Protein 5XNY (pdb70)

Secondary structure (DSSP, 8-state):
-TT----TT-TTTTTSHHHHHHSHHHHHHHHHHHHHHHHHHHHHTTSS-HHHHHHHHHH--GGGS-HHHHHHHGGGTTSSHHHHHHHHHHHHHHH-TTGGGGTTTT--HHHHHHHHHHHHHHHHHHHHHHHHHHHHHHHHHHHHHTTT-EEEEEETTEEEEEEEHHHHHHHHHHHHHHHHHHHHHHHHHPBP----TTSS-TTT--HHHHHHHHHHHHHHHH-PBPPSS--TT--HHHHHHHHHHHHHHHHHHHHHHHHHHHHSTTT-SEE-----HHHHHHHHHHTTHHHHHHHHHHTT---TTS-SSTTTTSHHHHHHHHHHHHHHHHHHHHHHHH-EE-HHHHHHHHGGGTTGGGHHHHHHHHHHHH-HHHHHHHHHHHHHHHHHHT--HHHHHTT-GGGTTSS-HHHHHHHT-GGG--TTHHHHHHHHHHT-

Foldseek 3Di:
DVPDDQCPVAVLQRPFVLCVLQPLLNLLLLLLLLQLLLLCLLCVLPNDPNVLSVLLNVLSHSVQDDSVVLVVVCVVVLASVVVSLVSSLVSSCVPPVVSSVPGQFLADRCLSNLQSVLLSLLVLLVLLLVLLVLLLVLLLVQLVVWLQQKFFDADPRHGAAIAIVSLVSLLLSVLSVVLSVLSVVLSQAAAGAQQGPQRPSPRSDVPVVSVVSSQVSSCVSSVHDRDPGHCLLQLVSLLSLLVSLLSLLQSLLVVLVVCVSCCDDVRNQKCFLPDPVLSVSSNVLNVPSNVLSVLSNVLNRADDSHRPPSVSSRSVSSSVSSSSSSSNSNSSSSGSNRMGGRSVSRQVVLCVLQLLNLLVVVLVVCCVPQNNVRSVVVSVVLSVVCVVVVHHSVVSVVPDPVCVVVDDPVVVVQSSRSSNRHPVSSVVSVVSSVVD

Solvent-accessible surface area: 19578 Å² total; per-residue (Å²): 118,178,114,119,93,84,4,163,168,16,78,2,12,38,77,18,59,1,36,74,60,0,48,76,52,20,25,4,29,0,11,0,34,0,1,4,2,3,1,74,0,3,20,150,44,64,66,16,66,71,74,9,5,83,25,0,50,73,5,4,117,22,130,107,16,87,66,74,56,9,54,166,38,18,220,117,67,58,12,22,0,84,30,0,26,62,31,0,21,52,9,2,129,112,88,43,102,80,1,5,71,53,12,37,98,23,22,18,21,0,2,2,5,4,0,0,5,2,10,2,0,59,93,0,1,74,27,0,10,65,1,1,76,110,1,4,81,23,1,12,54,22,0,57,113,31,79,105,16,24,1,2,13,72,85,176,99,129,45,39,73,7,30,4,0,0,54,64,0,5,33,2,5,94,53,0,43,66,1,11,23,95,0,51,154,22,58,106,43,4,12,1,1,6,0,0,79,49,27,104,23,77,48,12,128,105,123,76,44,42,33,64,166,5,27,72,4,3,23,57,43,15,45,8,35,98,26,145,104,38,8,7,34,86,3,79,13,2,16,59,0,0,61,19,0,20,61,0,0,35,6,1,7,84,11,0,68,15,0,36,52,2,25,138,121,109,22,35,0,5,52,28,100,155,121,41,83,24,0,70,37,1,104,39,0,16,129,77,0,59,70,50,7,68,32,2,63,126,9,82,124,16,86,111,102,73,4,100,31,24,3,54,54,4,54,93,29,4,30,36,0,0,17,1,0,2,0,0,1,68,4,6,23,87,3,10,76,27,21,52,33,68,43,79,86,0,82,56,5,0,72,112,27,62,12,77,4,1,23,56,35,0,8,111,30,0,50,115,105,51,34,51,84,53,0,131,66,32,4,94,39,4,19,71,52,1,40,98,62,66,36,69,0,19,58,26,5,69,85,55,52,134,11,115,84,27,31,98,59,62,84,44,50,27,26,48,40,6,32,170,24,31,74,102,2,12,62,99,0,69,43,27,40,86,109,146

B-factor: mean 39.88, std 8.81, range [24.38, 72.82]

CATH classification: 1.10.275.10 (+1 more: 1.20.200.10)

Nearest PDB structures (foldseek):
  5xny-assembly1_A  TM=1.002E+00  e=4.355E-60  Streptomyces cremeus
  5xnz-assembly1_A  TM=1.002E+00  e=7.563E-57  Streptomyces cremeus
  1re5-assembly1_A  TM=9.446E-01  e=1.303E-29  Pseudomonas putida KT2440
  1q5n-assembly1_A  TM=9.515E-01  e=7.359E-28  Acinetobacter calcoaceticus
  5hw2-assembly1_B  TM=8.074E-01  e=2.672E-13  Francisella tularensis subsp. tularensis SCHU S4

Radius of gyration: 29.87 Å; Cα contacts (8 Å, |Δi|>4): 689; chains: 1; bounding box: 41×73×84 Å

Sequence (436 aa):
DELLDCGLLSPVRAGTPVEALVCDSAWLQAMLDAEAALTRAQARTGFLPAAAAEAITAAARADRIDLLAVARGARETANPVVGLVAALTAAVRRDDPAAAEYVHRGSTSQDVLDTGAMLVARRALRLIGDDLDRAADALAALAADHRDTPMAGRTLALHAVPTTFGLKAAGWLELVSEAAGRVARLRDGLPFSLGGAAGTLAGYFDPAVLLDRLLDAYAAETGLARPVLPWHVLRTPVADLAAVLAFTAGALGKIAVDVQSLARTEVAEVAEPRNPVLSTLIRSAALQVPALATGLTQCLVSEDERSAGAWHAEWQPLRECLRLTGGAARTAVELAAGLEVDAARMRANLDLTDGRIVSESVAVALTPLLGRQAAKELLTRAAFTAGHEGRTLGEVLGELPELDGVLPKERWEALLDPARATGVAGALVDGALARR

Structure (mmCIF, N/CA/C/O backbone):
data_5XNY
#
_entry.id   5XNY
#
_cell.length_a   76.810
_cell.length_b   98.220
_cell.length_c   124.510
_cell.angle_alpha   90.00
_cell.angle_beta   90.00
_cell.angle_gamma   90.00
#
_symmetry.space_group_name_H-M   'I 2 2 2'
#
loop_
_entity.id
_entity.type
_entity.pdbx_description
1 polymer CreD
2 water water
#
loop_
_atom_site.group_PDB
_atom_site.id
_atom_site.type_symbol
_atom_site.label_atom_id
_atom_site.label_alt_id
_atom_site.label_comp_id
_atom_site.label_asym_id
_atom_site.label_entity_id
_atom_site.label_seq_id
_atom_site.pdbx_PDB_ins_code
_atom_site.Cartn_x
_atom_site.Cartn_y
_atom_site.Cartn_z
_atom_site.occupancy
_atom_site.B_iso_or_equiv
_atom_site.auth_seq_id
_atom_site.auth_comp_id
_atom_site.auth_asym_id
_atom_site.auth_atom_id
_atom_site.pdbx_PDB_model_num
ATOM 1 N N . ASP A 1 28 ? 44.617 15.897 126.728 1.00 57.14 -1 ASP A N 1
ATOM 2 C CA . ASP A 1 28 ? 44.990 16.210 125.355 1.00 58.39 -1 ASP A CA 1
ATOM 3 C C . ASP A 1 28 ? 44.876 17.712 125.089 1.00 55.85 -1 ASP A C 1
ATOM 4 O O . ASP A 1 28 ? 44.343 18.475 125.898 1.00 52.44 -1 ASP A O 1
ATOM 6 N N . GLU A 1 29 ? 45.369 18.129 123.932 1.00 51.23 0 GLU A N 1
ATOM 7 C CA . GLU A 1 29 ? 45.474 19.544 123.628 1.00 53.10 0 GLU A CA 1
ATOM 8 C C . GLU A 1 29 ? 44.161 20.165 123.174 1.00 46.88 0 GLU A C 1
ATOM 9 O O . GLU A 1 29 ? 44.129 21.367 122.927 1.00 45.45 0 GLU A O 1
ATOM 15 N N . LEU A 1 30 ? 43.073 19.409 123.092 1.00 46.94 1 LEU A N 1
ATOM 16 C CA . LEU A 1 30 ? 41.818 19.981 122.627 1.00 47.13 1 LEU A CA 1
ATOM 17 C C . LEU A 1 30 ? 40.865 20.361 123.750 1.00 45.28 1 LEU A C 1
ATOM 18 O O . LEU A 1 30 ? 39.806 20.934 123.471 1.00 47.60 1 LEU A O 1
ATOM 23 N N . LEU A 1 31 ? 41.207 20.070 125.002 1.00 44.22 2 LEU A N 1
ATOM 24 C CA . LEU A 1 31 ? 40.281 20.263 126.110 1.00 44.72 2 LEU A CA 1
ATOM 25 C C . LEU A 1 31 ? 40.248 21.729 126.536 1.00 43.35 2 LEU A C 1
ATOM 26 O O . LEU A 1 31 ? 41.286 22.308 126.866 1.00 42.56 2 LEU A O 1
ATOM 31 N N . ASP A 1 32 ? 39.059 22.327 126.518 1.00 41.84 3 ASP A N 1
ATOM 32 C CA . ASP A 1 32 ? 38.785 23.564 127.241 1.00 41.97 3 ASP A CA 1
ATOM 33 C C . ASP A 1 32 ? 37.984 23.170 128.474 1.00 44.49 3 ASP A C 1
ATOM 34 O O . ASP A 1 32 ? 36.812 22.795 128.371 1.00 44.47 3 ASP A O 1
ATOM 39 N N . CYS A 1 33 ? 38.631 23.229 129.635 1.00 45.33 4 CYS A N 1
ATOM 40 C CA . CYS A 1 33 ? 38.016 22.884 130.905 1.00 38.61 4 CYS A CA 1
ATOM 41 C C . CYS A 1 33 ? 37.679 24.108 131.742 1.00 38.45 4 CYS A C 1
ATOM 42 O O . CYS A 1 33 ? 37.194 23.956 132.868 1.00 38.13 4 CYS A O 1
ATOM 45 N N . GLY A 1 34 ? 37.927 25.312 131.226 1.00 37.73 5 GLY A N 1
ATOM 46 C CA . GLY A 1 34 ? 37.792 26.518 132.021 1.00 35.72 5 GLY A CA 1
ATOM 47 C C . GLY A 1 34 ? 38.921 26.745 133.001 1.00 34.31 5 GLY A C 1
ATOM 48 O O . GLY A 1 34 ? 38.727 27.428 134.015 1.00 34.46 5 GLY A O 1
ATOM 49 N N . LEU A 1 35 ? 40.105 26.192 132.726 1.00 31.75 6 LEU A N 1
ATOM 50 C CA . LEU A 1 35 ? 41.221 26.302 133.661 1.00 31.53 6 LEU A CA 1
ATOM 51 C C . LEU A 1 35 ? 41.612 27.757 133.915 1.00 34.26 6 LEU A C 1
ATOM 52 O O . LEU A 1 35 ? 42.052 28.099 135.019 1.00 33.27 6 LEU A O 1
ATOM 57 N N . LEU A 1 36 ? 41.472 28.618 132.909 1.00 33.48 7 LEU A N 1
ATOM 58 C CA . LEU A 1 36 ? 41.835 30.023 133.002 1.00 31.57 7 LEU A CA 1
ATOM 59 C C . LEU A 1 36 ? 40.651 30.924 133.327 1.00 32.37 7 LEU A C 1
ATOM 60 O O . LEU A 1 36 ? 40.826 32.136 133.440 1.00 31.59 7 LEU A O 1
ATOM 65 N N . SER A 1 37 ? 39.457 30.371 133.496 1.00 34.52 8 SER A N 1
ATOM 66 C CA . SER A 1 37 ? 38.248 31.175 133.669 1.00 32.08 8 SER A CA 1
ATOM 67 C C . SER A 1 37 ? 37.342 30.518 134.714 1.00 32.20 8 SER A C 1
ATOM 68 O O . SER A 1 37 ? 36.263 30.006 134.400 1.00 33.08 8 SER A O 1
ATOM 71 N N . PRO A 1 38 ? 37.753 30.529 135.987 1.00 30.78 9 PRO A N 1
ATOM 72 C CA . PRO A 1 38 ? 36.926 29.894 137.024 1.00 28.84 9 PRO A CA 1
ATOM 73 C C . PRO A 1 38 ? 35.541 30.487 137.168 1.00 31.06 9 PRO A C 1
ATOM 74 O O . PRO A 1 38 ? 34.669 29.831 137.746 1.00 29.66 9 PRO A O 1
ATOM 78 N N . VAL A 1 39 ? 35.294 31.703 136.666 1.00 33.88 10 VAL A N 1
ATOM 79 C CA . VAL A 1 39 ? 33.973 32.287 136.856 1.00 31.67 10 VAL A CA 1
ATOM 80 C C . VAL A 1 39 ? 32.909 31.489 136.111 1.00 31.80 10 VAL A C 1
ATOM 81 O O . VAL A 1 39 ? 31.741 31.503 136.513 1.00 32.60 10 VAL A O 1
ATOM 85 N N . ARG A 1 40 ? 33.287 30.758 135.051 1.00 29.69 11 ARG A N 1
ATOM 86 C CA . ARG A 1 40 ? 32.342 29.948 134.290 1.00 34.48 11 ARG A CA 1
ATOM 87 C C . ARG A 1 40 ? 32.641 28.446 134.293 1.00 35.73 11 ARG A C 1
ATOM 88 O O . ARG A 1 40 ? 31.824 27.677 133.778 1.00 35.01 11 ARG A O 1
ATOM 96 N N . ALA A 1 41 ? 33.785 28.015 134.817 1.00 35.05 12 ALA A N 1
ATOM 97 C CA . ALA A 1 41 ? 34.117 26.595 134.858 1.00 36.50 12 ALA A CA 1
ATOM 98 C C . ALA A 1 41 ? 33.119 25.830 135.720 1.00 37.98 12 ALA A C 1
ATOM 99 O O . ALA A 1 41 ? 32.891 26.174 136.878 1.00 40.44 12 ALA A O 1
ATOM 101 N N . GLY A 1 42 ? 32.525 24.787 135.150 1.00 39.40 13 GLY A N 1
ATOM 102 C CA . GLY A 1 42 ? 31.528 24.026 135.866 1.00 41.47 13 GLY A CA 1
ATOM 103 C C . GLY A 1 42 ? 30.154 24.650 135.916 1.00 43.25 13 GLY A C 1
ATOM 104 O O . GLY A 1 42 ? 29.308 24.177 136.678 1.00 46.64 13 GLY A O 1
ATOM 105 N N . THR A 1 43 ? 29.901 25.700 135.150 1.00 42.37 14 THR A N 1
ATOM 106 C CA . THR A 1 43 ? 28.575 26.297 135.165 1.00 39.70 14 THR A CA 1
ATOM 107 C C . THR A 1 43 ? 27.798 25.858 133.935 1.00 35.28 14 THR A C 1
ATOM 108 O O . THR A 1 43 ? 28.387 25.504 132.916 1.00 36.32 14 THR A O 1
ATOM 112 N N . PRO A 1 44 ? 26.468 25.855 134.002 1.00 37.00 15 PRO A N 1
ATOM 113 C CA . PRO A 1 44 ? 25.673 25.373 132.855 1.00 36.73 15 PRO A CA 1
ATOM 114 C C . PRO A 1 44 ? 25.965 26.074 131.528 1.00 34.99 15 PRO A C 1
ATOM 115 O O . PRO A 1 44 ? 25.923 25.417 130.481 1.00 39.01 15 PRO A O 1
ATOM 119 N N . VAL A 1 45 ? 26.291 27.372 131.524 1.00 37.10 16 VAL A N 1
ATOM 120 C CA . VAL A 1 45 ? 26.406 28.074 130.240 1.00 33.77 16 VAL A CA 1
ATOM 121 C C . VAL A 1 45 ? 27.493 27.457 129.369 1.00 35.36 16 VAL A C 1
ATOM 122 O O . VAL A 1 45 ? 27.390 27.485 128.138 1.00 34.66 16 VAL A O 1
ATOM 126 N N . GLU A 1 46 ? 28.535 26.879 129.983 1.00 36.51 17 GLU A N 1
ATOM 127 C CA . GLU A 1 46 ? 29.602 26.236 129.221 1.00 37.43 17 GLU A CA 1
ATOM 128 C C . GLU A 1 46 ? 29.030 25.289 128.179 1.00 39.21 17 GLU A C 1
ATOM 129 O O . GLU A 1 46 ? 29.378 25.361 126.990 1.00 38.00 17 GLU A O 1
ATOM 135 N N . ALA A 1 47 ? 28.104 24.426 128.612 1.00 36.77 18 ALA A N 1
ATOM 136 C CA . ALA A 1 47 ? 27.598 23.390 127.728 1.00 42.26 18 ALA A CA 1
ATOM 137 C C . ALA A 1 47 ? 26.814 23.993 126.576 1.00 39.97 18 ALA A C 1
ATOM 138 O O . ALA A 1 47 ? 26.795 23.425 125.480 1.00 38.89 18 ALA A O 1
ATOM 140 N N . LEU A 1 48 ? 26.204 25.163 126.794 1.00 37.89 19 LEU A N 1
ATOM 141 C CA . LEU A 1 48 ? 25.439 25.833 125.751 1.00 36.79 19 LEU A CA 1
ATOM 142 C C . LEU A 1 48 ? 26.311 26.548 124.729 1.00 36.75 19 LEU A C 1
ATOM 143 O O . LEU A 1 48 ? 25.821 26.833 123.632 1.00 33.91 19 LEU A O 1
ATOM 148 N N . VAL A 1 49 ? 27.574 26.864 125.041 1.00 34.60 20 VAL A N 1
ATOM 149 C CA . VAL A 1 49 ? 28.291 27.744 124.120 1.00 31.79 20 VAL A CA 1
ATOM 150 C C . VAL A 1 49 ? 29.637 27.146 123.742 1.00 32.01 20 VAL A C 1
ATOM 151 O O . VAL A 1 49 ? 30.476 27.815 123.132 1.00 33.73 20 VAL A O 1
ATOM 155 N N . CYS A 1 50 ? 29.839 25.870 124.046 1.00 32.30 21 CYS A N 1
ATOM 156 C CA . CYS A 1 50 ? 31.047 25.207 123.587 1.00 31.37 21 CYS A CA 1
ATOM 157 C C . CYS A 1 50 ? 30.992 24.996 122.065 1.00 34.59 21 CYS A C 1
ATOM 158 O O . CYS A 1 50 ? 29.963 25.204 121.410 1.00 31.67 21 CYS A O 1
ATOM 161 N N . ASP A 1 51 ? 32.130 24.564 121.509 1.00 31.75 22 ASP A N 1
ATOM 162 C CA . ASP A 1 51 ? 32.248 24.380 120.064 1.00 35.50 22 ASP A CA 1
ATOM 163 C C . ASP A 1 51 ? 31.219 23.387 119.532 1.00 36.20 22 ASP A C 1
ATOM 164 O O . ASP A 1 51 ? 30.622 23.608 118.470 1.00 35.78 22 ASP A O 1
ATOM 169 N N . SER A 1 52 ? 30.990 22.293 120.260 1.00 36.70 23 SER A N 1
ATOM 170 C CA . SER A 1 52 ? 30.032 21.291 119.809 1.00 37.63 23 SER A CA 1
ATOM 171 C C . SER A 1 52 ? 28.619 21.857 119.775 1.00 33.49 23 SER A C 1
ATOM 172 O O . SER A 1 52 ? 27.820 21.509 118.896 1.00 35.50 23 SER A O 1
ATOM 175 N N . ALA A 1 53 ? 28.291 22.722 120.736 1.00 36.59 24 ALA A N 1
ATOM 176 C CA . ALA A 1 53 ? 26.978 23.362 120.769 1.00 37.88 24 ALA A CA 1
ATOM 177 C C . ALA A 1 53 ? 26.779 24.308 119.596 1.00 34.18 24 ALA A C 1
ATOM 178 O O . ALA A 1 53 ? 25.648 24.468 119.126 1.00 36.17 24 ALA A O 1
ATOM 180 N N . TRP A 1 54 ? 27.853 24.956 119.129 1.00 35.44 25 TRP A N 1
ATOM 181 C CA . TRP A 1 54 ? 27.749 25.841 117.969 1.00 35.04 25 TRP A CA 1
ATOM 182 C C . TRP A 1 54 ? 27.631 25.030 116.683 1.00 37.69 25 TRP A C 1
ATOM 183 O O . TRP A 1 54 ? 26.866 25.393 115.778 1.00 32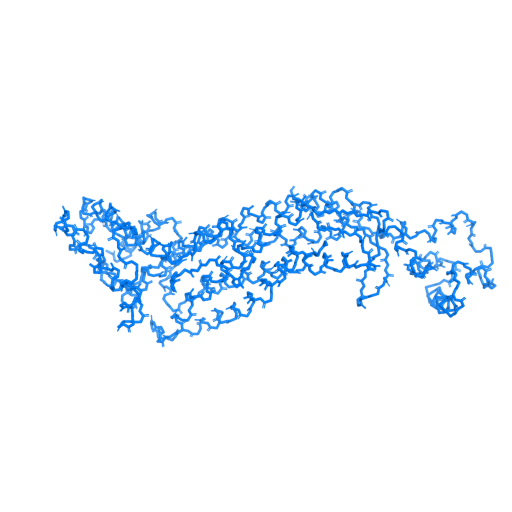.15 25 TRP A O 1
ATOM 194 N N . LEU A 1 55 ? 28.406 23.943 116.580 1.00 35.27 26 LEU A N 1
ATOM 195 C CA . LEU A 1 55 ? 28.222 22.998 115.482 1.00 37.21 26 LEU A CA 1
ATOM 196 C C . LEU A 1 55 ? 26.769 22.535 115.418 1.00 36.51 26 LEU A C 1
ATOM 197 O O . LEU A 1 55 ? 26.144 22.525 114.344 1.00 33.85 26 LEU A O 1
ATOM 202 N N . GLN A 1 56 ? 26.214 22.161 116.574 1.00 33.74 27 GLN A N 1
ATOM 203 C CA . GLN A 1 56 ? 24.827 21.726 116.617 1.00 34.72 27 GLN A CA 1
ATOM 204 C C . GLN A 1 56 ? 23.892 22.850 116.206 1.00 35.22 27 GLN A C 1
ATOM 205 O O . GLN A 1 56 ? 22.894 22.609 115.529 1.00 35.48 27 GLN A O 1
ATOM 211 N N . ALA A 1 57 ? 24.186 24.085 116.620 1.00 34.00 28 ALA A N 1
ATOM 212 C CA . ALA A 1 57 ? 23.316 25.196 116.249 1.00 34.48 28 ALA A CA 1
ATOM 213 C C . ALA A 1 57 ? 23.314 25.423 114.741 1.00 33.20 28 ALA A C 1
ATOM 214 O O . ALA A 1 57 ? 22.264 25.712 114.152 1.00 31.37 28 ALA A O 1
ATOM 216 N N . MET A 1 58 ? 24.481 25.310 114.101 1.00 30.44 29 MET A N 1
ATOM 217 C CA . MET A 1 58 ? 24.537 25.453 112.650 1.00 33.40 29 MET A CA 1
ATOM 218 C C . MET A 1 58 ? 23.803 24.306 111.949 1.00 34.89 29 MET A C 1
ATOM 219 O O . MET A 1 58 ? 23.111 24.529 110.943 1.00 33.76 29 MET A O 1
ATOM 224 N N . LEU A 1 59 ? 23.901 23.078 112.491 1.00 34.38 30 LEU A N 1
ATOM 225 C CA . LEU A 1 59 ? 23.101 21.974 111.955 1.00 33.80 30 LEU A CA 1
ATOM 226 C C . LEU A 1 59 ? 21.608 22.233 112.131 1.00 34.65 30 LEU A C 1
ATOM 227 O O . LEU A 1 59 ? 20.809 21.952 111.226 1.00 36.92 30 LEU A O 1
ATOM 232 N N . ASP A 1 60 ? 21.220 22.788 113.284 1.00 34.00 31 ASP A N 1
ATOM 233 C CA . ASP A 1 60 ? 19.828 23.169 113.512 1.00 37.25 31 ASP A CA 1
ATOM 234 C C . ASP A 1 60 ? 19.362 24.185 112.483 1.00 37.37 31 ASP A C 1
ATOM 235 O O . ASP A 1 60 ? 18.212 24.135 112.028 1.00 38.68 31 ASP A O 1
ATOM 240 N N . ALA A 1 61 ? 20.240 25.128 112.118 1.00 34.75 32 ALA A N 1
ATOM 241 C CA . ALA A 1 61 ? 19.862 26.155 111.153 1.00 35.50 32 ALA A CA 1
ATOM 242 C C . ALA A 1 61 ? 19.692 25.563 109.757 1.00 36.28 32 ALA A C 1
ATOM 243 O O . ALA A 1 61 ? 18.752 25.927 109.035 1.00 35.87 32 ALA A O 1
ATOM 245 N N . GLU A 1 62 ? 20.588 24.646 109.364 1.00 34.79 33 GLU A N 1
ATOM 246 C CA . GLU A 1 62 ? 20.428 23.937 108.091 1.00 35.98 33 GLU A CA 1
ATOM 247 C C . GLU A 1 62 ? 19.105 23.179 108.035 1.00 41.43 33 GLU A C 1
ATOM 248 O O . GLU A 1 62 ? 18.334 23.309 107.070 1.00 39.42 33 GLU A O 1
ATOM 254 N N . ALA A 1 63 ? 18.849 22.335 109.046 1.00 37.97 34 ALA A N 1
ATOM 255 C CA . ALA A 1 63 ? 17.656 21.496 109.016 1.00 36.79 34 ALA A CA 1
ATOM 256 C C . ALA A 1 63 ? 16.391 22.344 109.056 1.00 39.33 34 ALA A C 1
ATOM 257 O O . ALA A 1 63 ? 15.404 22.031 108.380 1.00 39.02 34 ALA A O 1
ATOM 259 N N . ALA A 1 64 ? 16.396 23.419 109.852 1.00 40.33 35 ALA A N 1
ATOM 260 C CA . ALA A 1 64 ? 15.255 24.331 109.842 1.00 39.12 35 ALA A CA 1
ATOM 261 C C . ALA A 1 64 ? 15.072 24.957 108.462 1.00 39.57 35 ALA A C 1
ATOM 262 O O . ALA A 1 64 ? 13.939 25.173 108.012 1.00 41.18 35 ALA A O 1
ATOM 264 N N . LEU A 1 65 ? 16.174 25.224 107.761 1.00 38.41 36 LEU A N 1
ATOM 265 C CA . LEU A 1 65 ? 16.057 25.774 106.416 1.00 38.64 36 LEU A CA 1
ATOM 266 C C . LEU A 1 65 ? 15.376 24.784 105.485 1.00 43.10 36 LEU A C 1
ATOM 267 O O . LEU A 1 65 ? 14.450 25.146 104.745 1.00 43.78 36 LEU A O 1
ATOM 272 N N . THR A 1 66 ? 15.824 23.523 105.508 1.00 42.58 37 THR A N 1
ATOM 273 C CA . THR A 1 66 ? 15.195 22.503 104.673 1.00 40.93 37 THR A CA 1
ATOM 274 C C . THR A 1 66 ? 13.717 22.355 105.008 1.00 40.71 37 THR A C 1
ATOM 275 O O . THR A 1 66 ? 12.868 22.345 104.114 1.00 44.44 37 THR A O 1
ATOM 279 N N . ARG A 1 67 ? 13.391 22.247 106.297 1.00 41.98 38 ARG A N 1
ATOM 280 C CA . ARG A 1 67 ? 11.997 22.081 106.696 1.00 43.73 38 ARG A CA 1
ATOM 281 C C . ARG A 1 67 ? 11.140 23.248 106.228 1.00 44.88 38 ARG A C 1
ATOM 282 O O . ARG A 1 67 ? 10.004 23.051 105.784 1.00 46.12 38 ARG A O 1
ATOM 290 N N . ALA A 1 68 ? 11.660 24.474 106.330 1.00 45.17 39 ALA A N 1
ATOM 291 C CA . ALA A 1 68 ? 10.868 25.639 105.946 1.00 43.85 39 ALA A CA 1
ATOM 292 C C . ALA A 1 68 ? 10.674 25.691 104.434 1.00 45.84 39 ALA A C 1
ATOM 293 O O . ALA A 1 68 ? 9.579 26.018 103.946 1.00 44.77 39 ALA A O 1
ATOM 295 N N . GLN A 1 69 ? 11.725 25.343 103.684 1.00 46.05 40 GLN A N 1
ATOM 296 C CA . GLN A 1 69 ? 11.617 25.222 102.234 1.00 46.87 40 GLN A CA 1
ATOM 297 C C . GLN A 1 69 ? 10.604 24.154 101.842 1.00 49.72 40 GLN A C 1
ATOM 298 O O . GLN A 1 69 ? 9.909 24.292 100.831 1.00 50.82 40 GLN A O 1
ATOM 304 N N . ALA A 1 70 ? 10.524 23.068 102.611 1.00 47.45 41 ALA A N 1
ATOM 305 C CA . ALA A 1 70 ? 9.526 22.047 102.312 1.00 49.46 41 ALA A CA 1
ATOM 306 C C . ALA A 1 70 ? 8.128 22.558 102.623 1.00 51.13 41 ALA A C 1
ATOM 307 O O . ALA A 1 70 ? 7.176 22.295 101.877 1.00 49.22 41 ALA A O 1
ATOM 309 N N . ARG A 1 71 ? 7.996 23.308 103.716 1.00 48.79 42 ARG A N 1
ATOM 310 C CA . ARG A 1 71 ? 6.705 23.846 104.109 1.00 48.93 42 ARG A CA 1
ATOM 311 C C . ARG A 1 71 ? 6.185 24.855 103.095 1.00 52.19 42 ARG A C 1
ATOM 312 O O . ARG A 1 71 ? 4.968 25.034 102.972 1.00 52.69 42 ARG A O 1
ATOM 320 N N . THR A 1 72 ? 7.074 25.524 102.360 1.00 49.09 43 THR A N 1
ATOM 321 C CA . THR A 1 72 ? 6.625 26.476 101.357 1.00 50.18 43 THR A CA 1
ATOM 322 C C . THR A 1 72 ? 6.566 25.885 99.946 1.00 50.23 43 THR A C 1
ATOM 323 O O . THR A 1 72 ? 6.158 26.582 99.013 1.00 49.90 43 THR A O 1
ATOM 327 N N . GLY A 1 73 ? 6.953 24.626 99.774 1.00 48.61 44 GLY A N 1
ATOM 328 C CA . GLY A 1 73 ? 6.772 23.913 98.530 1.00 48.55 44 GLY A CA 1
ATOM 329 C C . GLY A 1 73 ? 7.997 23.762 97.659 1.00 52.33 44 GLY A C 1
ATOM 330 O O . GLY A 1 73 ? 7.875 23.256 96.539 1.00 48.15 44 GLY A O 1
ATOM 331 N N . PHE A 1 74 ? 9.171 24.175 98.125 1.00 53.47 45 PHE A N 1
ATOM 332 C CA . PHE A 1 74 ? 10.343 24.173 97.258 1.00 52.43 45 PHE A CA 1
ATOM 333 C C . PHE A 1 74 ? 11.088 22.845 97.245 1.00 52.05 45 PHE A C 1
ATOM 334 O O . PHE A 1 74 ? 12.012 22.688 96.439 1.00 54.05 45 PHE A O 1
ATOM 337 N N . LEU A 1 75 ? 10.717 21.889 98.094 1.00 48.52 46 LEU A N 1
ATOM 338 C CA . LEU A 1 75 ? 11.387 20.594 98.117 1.00 51.97 46 LEU A CA 1
ATOM 339 C C . LEU A 1 75 ? 10.506 19.607 98.878 1.00 46.52 46 LEU A C 1
ATOM 340 O O . LEU A 1 75 ? 9.532 20.008 99.531 1.00 49.80 46 LEU A O 1
ATOM 345 N N . PRO A 1 76 ? 10.796 18.304 98.789 1.00 50.15 47 PRO A N 1
ATOM 346 C CA . PRO A 1 76 ? 9.889 17.304 99.378 1.00 48.13 47 PRO A CA 1
ATOM 347 C C . PRO A 1 76 ? 10.032 17.178 100.889 1.00 51.87 47 PRO A C 1
ATOM 348 O O . PRO A 1 76 ? 11.138 17.214 101.437 1.00 50.73 47 PRO A O 1
ATOM 352 N N . ALA A 1 77 ? 8.889 16.973 101.557 1.00 49.46 48 ALA A N 1
ATOM 353 C CA . ALA A 1 77 ? 8.869 16.902 103.015 1.00 50.98 48 ALA A CA 1
ATOM 354 C C . ALA A 1 77 ? 9.729 15.760 103.538 1.00 52.15 48 ALA A C 1
ATOM 355 O O . ALA A 1 77 ? 10.357 15.884 104.600 1.00 47.28 48 ALA A O 1
ATOM 357 N N . ALA A 1 78 ? 9.790 14.654 102.793 1.00 50.89 49 ALA A N 1
ATOM 358 C CA . ALA A 1 78 ? 10.591 13.515 103.216 1.00 48.87 49 ALA A CA 1
ATOM 359 C C . ALA A 1 78 ? 12.075 13.846 103.189 1.00 46.30 49 ALA A C 1
ATOM 360 O O . ALA A 1 78 ? 12.826 13.427 104.079 1.00 50.06 49 ALA A O 1
ATOM 362 N N . ALA A 1 79 ? 12.524 14.580 102.172 1.00 42.66 50 ALA A N 1
ATOM 363 C CA . ALA A 1 79 ? 13.922 14.991 102.150 1.00 44.95 50 ALA A CA 1
ATOM 364 C C . ALA A 1 79 ? 14.253 15.853 103.368 1.00 45.66 50 ALA A C 1
ATOM 365 O O . ALA A 1 79 ? 15.345 15.737 103.941 1.00 43.46 50 ALA A O 1
ATOM 367 N N . ALA A 1 80 ? 13.301 16.692 103.803 1.00 43.06 51 ALA A N 1
ATOM 368 C CA . ALA A 1 80 ? 13.508 17.501 104.999 1.00 46.68 51 ALA A CA 1
ATOM 369 C C . ALA A 1 80 ? 13.592 16.635 106.249 1.00 44.67 51 ALA A C 1
ATOM 370 O O . ALA A 1 80 ? 14.423 16.888 107.123 1.00 42.66 51 ALA A O 1
ATOM 372 N N . GLU A 1 81 ? 12.747 15.607 106.352 1.00 48.92 52 GLU A N 1
ATOM 373 C CA . GLU A 1 81 ? 12.825 14.716 107.509 1.00 48.42 52 GLU A CA 1
ATOM 374 C C . GLU A 1 81 ? 14.156 13.967 107.547 1.00 45.79 52 GLU A C 1
ATOM 375 O O . GLU A 1 81 ? 14.755 13.808 108.618 1.00 43.75 52 GLU A O 1
ATOM 378 N N . ALA A 1 82 ? 14.643 13.515 106.385 1.00 44.95 53 ALA A N 1
ATOM 379 C CA . ALA A 1 82 ? 15.929 12.822 106.343 1.00 40.52 53 ALA A CA 1
ATOM 380 C C . ALA A 1 82 ? 17.076 13.747 106.733 1.00 39.62 53 ALA A C 1
ATOM 381 O O . ALA A 1 82 ? 17.984 13.353 107.482 1.00 37.91 53 ALA A O 1
ATOM 383 N N . ILE A 1 83 ? 17.058 14.984 106.230 1.00 42.31 54 ILE A N 1
ATOM 384 C CA . ILE A 1 83 ? 18.126 15.914 106.576 1.00 39.66 54 ILE A CA 1
ATOM 385 C C . ILE A 1 83 ? 18.078 16.224 108.065 1.00 37.47 54 ILE A C 1
ATOM 386 O O . ILE A 1 83 ? 19.105 16.200 108.752 1.00 32.22 54 ILE A O 1
ATOM 391 N N . THR A 1 84 ? 16.875 16.470 108.591 1.00 39.89 55 THR A N 1
ATOM 392 C CA . THR A 1 84 ? 16.701 16.714 110.018 1.00 39.18 55 THR A CA 1
ATOM 393 C C . THR A 1 84 ? 17.272 15.578 110.844 1.00 40.32 55 THR A C 1
ATOM 394 O O . THR A 1 84 ? 17.976 15.816 111.834 1.00 38.42 55 THR A O 1
ATOM 398 N N . ALA A 1 85 ? 16.994 14.333 110.439 1.00 41.23 56 ALA A N 1
ATOM 399 C CA . ALA A 1 85 ? 17.463 13.186 111.205 1.00 39.19 56 ALA A CA 1
ATOM 400 C C . ALA A 1 85 ? 18.981 13.086 111.174 1.00 38.83 56 ALA A C 1
ATOM 401 O O . ALA A 1 85 ? 19.602 12.745 112.184 1.00 37.84 56 ALA A O 1
ATOM 403 N N . ALA A 1 86 ? 19.600 13.382 110.027 1.00 36.02 57 ALA A N 1
ATOM 404 C CA . ALA A 1 86 ? 21.058 13.326 109.939 1.00 37.06 57 ALA A CA 1
ATOM 405 C C . ALA A 1 86 ? 21.762 14.533 110.574 1.00 40.85 57 ALA A C 1
ATOM 406 O O . ALA A 1 86 ? 22.983 14.485 110.784 1.00 38.06 57 ALA A O 1
ATOM 408 N N . ALA A 1 87 ? 21.036 15.603 110.897 1.00 36.83 58 ALA A N 1
ATOM 409 C CA . ALA A 1 87 ? 21.663 16.867 111.293 1.00 37.41 58 ALA A CA 1
ATOM 410 C C . ALA A 1 87 ? 21.979 16.850 112.792 1.00 38.08 58 ALA A C 1
ATOM 411 O O . ALA A 1 87 ? 21.436 17.615 113.588 1.00 37.83 58 ALA A O 1
ATOM 413 N N . ARG A 1 88 ? 22.906 15.959 113.159 1.00 39.98 59 ARG A N 1
ATOM 414 C CA . ARG A 1 88 ? 23.295 15.708 114.543 1.00 38.87 59 ARG A CA 1
ATOM 415 C C . ARG A 1 88 ? 24.801 15.864 114.677 1.00 39.52 59 ARG A C 1
ATOM 416 O O . ARG A 1 88 ? 25.555 15.296 113.886 1.00 37.69 59 ARG A O 1
ATOM 424 N N . ALA A 1 89 ? 25.239 16.592 115.706 1.00 38.75 60 ALA A N 1
ATOM 425 C CA . ALA A 1 89 ? 26.669 16.828 115.882 1.00 39.34 60 ALA A CA 1
ATOM 426 C C . ALA A 1 89 ? 27.471 15.531 115.969 1.00 40.71 60 ALA A C 1
ATOM 427 O O . ALA A 1 89 ? 28.643 15.507 115.573 1.00 40.87 60 ALA A O 1
ATOM 429 N N . ASP A 1 90 ? 26.872 14.444 116.471 1.00 42.36 61 ASP A N 1
ATOM 430 C CA . ASP A 1 90 ? 27.604 13.180 116.535 1.00 44.04 61 ASP A CA 1
ATOM 431 C C . ASP A 1 90 ? 27.734 12.485 115.178 1.00 45.15 61 ASP A C 1
ATOM 432 O O . ASP A 1 90 ? 28.507 11.528 115.060 1.00 47.12 61 ASP A O 1
ATOM 437 N N . ARG A 1 91 ? 27.018 12.938 114.151 1.00 42.49 62 ARG A N 1
ATOM 438 C CA . ARG A 1 91 ? 27.284 12.464 112.799 1.00 43.38 62 ARG A CA 1
ATOM 439 C C . ARG A 1 91 ? 28.485 13.152 112.159 1.00 42.71 62 ARG A C 1
ATOM 440 O O . ARG A 1 91 ? 28.918 12.723 111.088 1.00 39.90 62 ARG A O 1
ATOM 448 N N . ILE A 1 92 ? 29.035 14.196 112.787 1.00 41.46 63 ILE A N 1
ATOM 449 C CA . ILE A 1 92 ? 29.983 15.092 112.136 1.00 38.15 63 ILE A CA 1
ATOM 450 C C . ILE A 1 92 ? 31.318 15.040 112.865 1.00 37.17 63 ILE A C 1
ATOM 451 O O . ILE A 1 92 ? 31.371 14.862 114.084 1.00 39.96 63 ILE A O 1
ATOM 456 N N . ASP A 1 93 ? 32.406 15.209 112.109 1.00 38.89 64 ASP A N 1
ATOM 457 C CA . ASP A 1 93 ? 33.754 15.312 112.676 1.00 40.06 64 ASP A CA 1
ATOM 458 C C . ASP A 1 93 ? 34.050 16.780 112.998 1.00 38.29 64 ASP A C 1
ATOM 459 O O . ASP A 1 93 ? 34.519 17.529 112.139 1.00 35.91 64 ASP A O 1
ATOM 464 N N . LEU A 1 94 ? 33.814 17.172 114.258 1.00 39.72 65 LEU A N 1
ATOM 465 C CA . LEU A 1 94 ? 34.031 18.551 114.696 1.00 37.70 65 LEU A CA 1
ATOM 466 C C . LEU A 1 94 ? 35.426 19.054 114.324 1.00 37.19 65 LEU A C 1
ATOM 467 O O . LEU A 1 94 ? 35.577 20.128 113.724 1.00 35.25 65 LEU A O 1
ATOM 472 N N . LEU A 1 95 ? 36.458 18.282 114.677 1.00 41.15 66 LEU A N 1
ATOM 473 C CA . LEU A 1 95 ? 37.837 18.715 114.467 1.00 40.57 66 LEU A CA 1
ATOM 474 C C . LEU A 1 95 ? 38.149 18.916 112.989 1.00 39.05 66 LEU A C 1
ATOM 475 O O . LEU A 1 95 ? 38.873 19.853 112.614 1.00 38.35 66 LEU A O 1
ATOM 480 N N . ALA A 1 96 ? 37.627 18.037 112.131 1.00 38.07 67 ALA A N 1
ATOM 481 C CA . ALA A 1 96 ? 37.883 18.184 110.705 1.00 38.57 67 ALA A CA 1
ATOM 482 C C . ALA A 1 96 ? 37.231 19.447 110.161 1.00 36.32 67 ALA A C 1
ATOM 483 O O . ALA A 1 96 ? 37.829 20.149 109.348 1.00 37.56 67 ALA A O 1
ATOM 485 N N . VAL A 1 97 ? 36.004 19.745 110.594 1.00 38.07 68 VAL A N 1
ATOM 486 C CA . VAL A 1 97 ? 35.296 20.934 110.126 1.00 38.23 68 VAL A CA 1
ATOM 487 C C . VAL A 1 97 ? 36.047 22.196 110.547 1.00 39.44 68 VAL A C 1
ATOM 488 O O . VAL A 1 97 ? 36.305 23.109 109.734 1.00 36.20 68 VAL A O 1
ATOM 492 N N . ALA A 1 98 ? 36.428 22.247 111.828 1.00 37.96 69 ALA A N 1
ATOM 493 C CA . ALA A 1 98 ? 37.153 23.399 112.348 1.00 37.94 69 ALA A CA 1
ATOM 494 C C . ALA A 1 98 ? 38.467 23.593 111.610 1.00 36.71 69 ALA A C 1
ATOM 495 O O . ALA A 1 98 ? 38.823 24.720 111.242 1.00 38.62 69 ALA A O 1
ATOM 497 N N . ARG A 1 99 ? 39.194 22.503 111.361 1.00 35.80 70 ARG A N 1
ATOM 498 C CA . ARG A 1 99 ? 40.503 22.632 110.735 1.00 38.17 70 ARG A CA 1
ATOM 499 C C . ARG A 1 99 ? 40.398 22.892 109.245 1.00 40.10 70 ARG A C 1
ATOM 500 O O . ARG A 1 99 ? 41.303 23.500 108.667 1.00 43.95 70 ARG A O 1
ATOM 508 N N . GLY A 1 100 ? 39.312 22.450 108.611 1.00 37.59 71 GLY A N 1
ATOM 509 C CA . GLY A 1 100 ? 39.109 22.741 107.204 1.00 34.75 71 GLY A CA 1
ATOM 510 C C . GLY A 1 100 ? 38.630 24.152 106.932 1.00 39.74 71 GLY A C 1
ATOM 511 O O . GLY A 1 100 ? 38.727 24.614 105.793 1.00 36.76 71 GLY A O 1
ATOM 512 N N . ALA A 1 101 ? 38.132 24.857 107.960 1.00 39.17 72 ALA A N 1
ATOM 513 C CA . ALA A 1 101 ? 37.566 26.187 107.737 1.00 35.08 72 ALA A CA 1
ATOM 514 C C . ALA A 1 101 ? 38.585 27.206 107.229 1.00 37.58 72 ALA A C 1
ATOM 515 O O . ALA A 1 101 ? 38.185 28.254 106.718 1.00 39.15 72 ALA A O 1
ATOM 517 N N . ARG A 1 102 ? 39.886 26.947 107.369 1.00 39.01 73 ARG A N 1
ATOM 518 C CA . ARG A 1 102 ? 40.871 27.931 106.934 1.00 35.65 73 ARG A CA 1
ATOM 519 C C . ARG A 1 102 ? 40.836 28.148 105.437 1.00 41.67 73 ARG A C 1
ATOM 520 O O . ARG A 1 102 ? 41.347 29.167 104.947 1.00 41.07 73 ARG A O 1
ATOM 528 N N . GLU A 1 103 ? 40.236 27.218 104.698 1.00 35.94 74 GLU A N 1
ATOM 529 C CA . GLU A 1 103 ? 40.222 27.348 103.255 1.00 39.02 74 GLU A CA 1
ATOM 530 C C . GLU A 1 103 ? 39.232 28.410 102.798 1.00 35.34 74 GLU A C 1
ATOM 531 O O . GLU A 1 103 ? 39.469 29.079 101.791 1.00 35.44 74 GLU A O 1
ATOM 534 N N . THR A 1 104 ? 38.117 28.568 103.505 1.00 34.35 75 THR A N 1
ATOM 535 C CA . THR A 1 104 ? 37.124 29.572 103.151 1.00 37.19 75 THR A CA 1
ATOM 536 C C . THR A 1 104 ? 36.949 30.637 104.226 1.00 32.39 75 THR A C 1
ATOM 537 O O . THR A 1 104 ? 36.121 31.537 104.052 1.00 33.90 75 THR A O 1
ATOM 541 N N . ALA A 1 105 ? 37.699 30.550 105.329 1.00 34.99 76 ALA A N 1
ATOM 542 C CA . ALA A 1 105 ? 37.612 31.436 106.490 1.00 35.05 76 ALA A CA 1
ATOM 543 C C . ALA A 1 105 ? 36.322 31.266 107.284 1.00 33.71 76 ALA A C 1
ATOM 544 O O . ALA A 1 105 ? 36.001 32.122 108.119 1.00 33.58 76 ALA A O 1
ATOM 546 N N . ASN A 1 106 ? 35.576 30.183 107.071 1.00 30.72 77 ASN A N 1
ATOM 547 C CA . ASN A 1 106 ? 34.433 29.866 107.923 1.00 31.56 77 ASN A CA 1
ATOM 548 C C . ASN A 1 106 ? 34.159 28.367 107.834 1.00 34.13 77 ASN A C 1
ATOM 549 O O . ASN A 1 106 ? 34.614 27.705 106.895 1.00 35.32 77 ASN A O 1
ATOM 554 N N . PRO A 1 107 ? 33.435 27.801 108.804 1.00 37.89 78 PRO A N 1
ATOM 555 C CA . PRO A 1 107 ? 33.289 26.338 108.869 1.00 35.32 78 PRO A CA 1
ATOM 556 C C . PRO A 1 107 ? 32.111 25.765 108.094 1.00 36.70 78 PRO A C 1
ATOM 557 O O . PRO A 1 107 ? 31.947 24.542 108.078 1.00 33.00 78 PRO A O 1
ATOM 561 N N . VAL A 1 108 ? 31.316 26.595 107.415 1.00 38.22 79 VAL A N 1
ATOM 562 C CA . VAL A 1 108 ? 30.048 26.108 106.880 1.00 35.96 79 VAL A CA 1
ATOM 563 C C . VAL A 1 108 ? 30.239 25.247 105.632 1.00 37.96 79 VAL A C 1
ATOM 564 O O . VAL A 1 108 ? 29.464 24.316 105.402 1.00 38.72 79 VAL A O 1
ATOM 568 N N . VAL A 1 109 ? 31.258 25.510 104.814 1.00 34.75 80 VAL A N 1
ATOM 569 C CA . VAL A 1 109 ? 31.438 24.679 103.625 1.00 36.68 80 VAL A CA 1
ATOM 570 C C . VAL A 1 109 ? 31.791 23.247 104.017 1.00 37.73 80 VAL A C 1
ATOM 571 O O . VAL A 1 109 ? 31.247 22.279 103.456 1.00 38.48 80 VAL A O 1
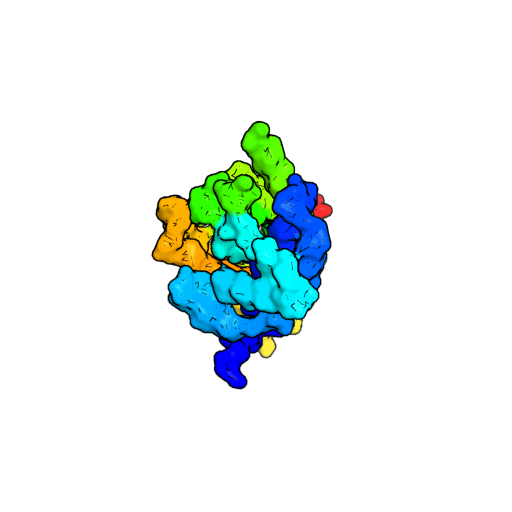ATOM 575 N N . GLY A 1 110 ? 32.700 23.087 104.985 1.00 34.72 81 GLY A N 1
ATOM 576 C CA . GLY A 1 110 ? 33.023 21.757 105.477 1.00 36.62 81 GLY A CA 1
ATOM 577 C C . GLY A 1 110 ? 31.854 21.097 106.181 1.00 36.61 81 GLY A C 1
ATOM 578 O O . GLY A 1 110 ? 31.585 19.910 105.980 1.00 37.10 81 GLY A O 1
ATOM 579 N N . LEU A 1 111 ? 31.135 21.861 107.004 1.00 34.94 82 LEU A N 1
ATOM 580 C CA . LEU A 1 111 ? 29.944 21.332 107.651 1.00 37.12 82 LEU A CA 1
ATOM 581 C C . LEU A 1 111 ? 28.960 20.797 106.620 1.00 36.34 82 LEU A C 1
ATOM 582 O O . LEU A 1 111 ? 28.438 19.689 106.762 1.00 39.12 82 LEU A O 1
ATOM 587 N N . VAL A 1 112 ? 28.707 21.574 105.567 1.00 36.83 83 VAL A N 1
ATOM 588 C CA . VAL A 1 112 ? 27.753 21.186 104.533 1.00 37.39 83 VAL A CA 1
ATOM 589 C C . VAL A 1 112 ? 28.217 19.924 103.828 1.00 37.39 83 VAL A C 1
ATOM 590 O O . VAL A 1 112 ? 27.418 19.021 103.564 1.00 39.63 83 VAL A O 1
ATOM 594 N N . ALA A 1 113 ? 29.513 19.828 103.526 1.00 37.37 84 ALA A N 1
ATOM 595 C CA . ALA A 1 113 ? 30.002 18.607 102.897 1.00 35.56 84 ALA A CA 1
ATOM 596 C C . ALA A 1 113 ? 29.797 17.397 103.811 1.00 40.90 84 ALA A C 1
ATOM 597 O O . ALA A 1 113 ? 29.368 16.322 103.355 1.00 39.94 84 ALA A O 1
ATOM 599 N N . ALA A 1 114 ? 30.051 17.563 105.115 1.00 41.58 85 ALA A N 1
ATOM 600 C CA . ALA A 1 114 ? 29.917 16.436 106.038 1.00 36.47 85 ALA A CA 1
ATOM 601 C C . ALA A 1 114 ? 28.454 16.036 106.225 1.00 36.46 85 ALA A C 1
ATOM 602 O O . ALA A 1 114 ? 28.125 14.845 106.247 1.00 38.67 85 ALA A O 1
ATOM 604 N N . LEU A 1 115 ? 27.560 17.015 106.371 1.00 38.04 86 LEU A N 1
ATOM 605 C CA . LEU A 1 115 ? 26.139 16.709 106.471 1.00 37.33 86 LEU A CA 1
ATOM 606 C C . LEU A 1 115 ? 25.622 16.068 105.186 1.00 39.76 86 LEU A C 1
ATOM 607 O O . LEU A 1 115 ? 24.738 15.205 105.222 1.00 36.11 86 LEU A O 1
ATOM 612 N N . THR A 1 116 ? 26.136 16.510 104.039 1.00 38.91 87 THR A N 1
ATOM 613 C CA . THR A 1 116 ? 25.684 15.962 102.768 1.00 40.68 87 THR A CA 1
ATOM 614 C C . THR A 1 116 ? 26.090 14.507 102.644 1.00 43.57 87 THR A C 1
ATOM 615 O O . THR A 1 116 ? 25.274 13.667 102.260 1.00 44.89 87 THR A O 1
ATOM 619 N N . ALA A 1 117 ? 27.340 14.188 102.989 1.00 44.67 88 ALA A N 1
ATOM 620 C CA . ALA A 1 117 ? 27.753 12.791 103.017 1.00 42.09 88 ALA A CA 1
ATOM 621 C C . ALA A 1 117 ? 26.907 11.990 104.002 1.00 45.57 88 ALA A C 1
ATOM 622 O O . ALA A 1 117 ? 26.459 10.878 103.688 1.00 49.18 88 ALA A O 1
ATOM 624 N N . ALA A 1 118 ? 26.657 12.541 105.191 1.00 42.05 89 ALA A N 1
ATOM 625 C CA . ALA A 1 118 ? 25.888 11.793 106.182 1.00 41.17 89 ALA A CA 1
ATOM 626 C C . ALA A 1 118 ? 24.468 11.517 105.696 1.00 40.89 89 ALA A C 1
ATOM 627 O O . ALA A 1 118 ? 23.939 10.422 105.907 1.00 44.26 89 ALA A O 1
ATOM 629 N N . VAL A 1 119 ? 23.830 12.495 105.053 1.00 38.50 90 VAL A N 1
ATOM 630 C CA . VAL A 1 119 ? 22.506 12.255 104.488 1.00 41.90 90 VAL A CA 1
ATOM 631 C C . VAL A 1 119 ? 22.591 11.240 103.348 1.00 47.10 90 VAL A C 1
ATOM 632 O O . VAL A 1 119 ? 21.753 10.337 103.237 1.00 43.52 90 VAL A O 1
ATOM 636 N N . ARG A 1 120 ? 23.627 11.352 102.512 1.00 45.46 91 ARG A N 1
ATOM 637 C CA . ARG A 1 120 ? 23.757 10.499 101.341 1.00 44.74 91 ARG A CA 1
ATOM 638 C C . ARG A 1 120 ? 23.913 9.037 101.727 1.00 48.84 91 ARG A C 1
ATOM 639 O O . ARG A 1 120 ? 23.432 8.157 101.004 1.00 47.90 91 ARG A O 1
ATOM 647 N N . ARG A 1 121 ? 24.577 8.763 102.858 1.00 49.90 92 ARG A N 1
ATOM 648 C CA . ARG A 1 121 ? 24.719 7.392 103.345 1.00 49.40 92 ARG A CA 1
ATOM 649 C C . ARG A 1 121 ? 23.367 6.696 103.478 1.00 53.32 92 ARG A C 1
ATOM 650 O O . ARG A 1 121 ? 23.223 5.519 103.123 1.00 57.51 92 ARG A O 1
ATOM 653 N N . ASP A 1 122 ? 22.363 7.409 103.988 1.00 54.16 93 ASP A N 1
ATOM 654 C CA . ASP A 1 122 ? 21.056 6.826 104.261 1.00 53.33 93 ASP A CA 1
ATOM 655 C C . ASP A 1 122 ? 20.012 7.127 103.190 1.00 57.41 93 ASP A C 1
ATOM 656 O O . ASP A 1 122 ? 19.043 6.367 103.062 1.00 61.26 93 ASP A O 1
ATOM 658 N N . ASP A 1 123 ? 20.190 8.201 102.407 1.00 51.74 94 ASP A N 1
ATOM 659 C CA . ASP A 1 123 ? 19.140 8.700 101.528 1.00 47.29 94 ASP A CA 1
ATOM 660 C C . ASP A 1 123 ? 19.767 9.527 100.408 1.00 48.00 94 ASP A C 1
ATOM 661 O O . ASP A 1 123 ? 19.849 10.763 100.516 1.00 44.86 94 ASP A O 1
ATOM 666 N N . PRO A 1 124 ? 20.207 8.893 99.311 1.00 49.99 95 PRO A N 1
ATOM 667 C CA . PRO A 1 124 ? 20.913 9.657 98.265 1.00 44.17 95 PRO A CA 1
ATOM 668 C C . PRO A 1 124 ? 20.053 10.724 97.611 1.00 48.24 95 PRO A C 1
ATOM 669 O O . PRO A 1 124 ? 20.583 11.760 97.178 1.00 48.65 95 PRO A O 1
ATOM 673 N N . ALA A 1 125 ? 18.733 10.528 97.562 1.00 44.95 96 ALA A N 1
ATOM 674 C CA . ALA A 1 125 ? 17.872 11.559 96.991 1.00 46.65 96 ALA A CA 1
ATOM 675 C C . ALA A 1 125 ? 17.811 12.806 97.863 1.00 48.65 96 ALA A C 1
ATOM 676 O O . ALA A 1 125 ? 17.689 13.919 97.338 1.00 49.63 96 ALA A O 1
ATOM 678 N N . ALA A 1 126 ? 17.867 12.649 99.186 1.00 49.54 97 ALA A N 1
ATOM 679 C CA . ALA A 1 126 ? 17.702 13.806 100.058 1.00 45.45 97 ALA A CA 1
ATOM 680 C C . ALA A 1 126 ? 18.924 14.717 100.030 1.00 43.70 97 ALA A C 1
ATOM 681 O O . ALA A 1 126 ? 18.796 15.921 100.270 1.00 43.96 97 ALA A O 1
ATOM 683 N N . ALA A 1 127 ? 20.100 14.173 99.702 1.00 45.15 98 ALA A N 1
ATOM 684 C CA . ALA A 1 127 ? 21.350 14.913 99.834 1.00 44.93 98 ALA A CA 1
ATOM 685 C C . ALA A 1 127 ? 21.458 16.076 98.861 1.00 47.62 98 ALA A C 1
ATOM 686 O O . ALA A 1 127 ? 22.204 17.022 99.135 1.00 48.91 98 ALA A O 1
ATOM 688 N N . GLU A 1 128 ? 20.750 16.026 97.733 1.00 41.39 99 GLU A N 1
ATOM 689 C CA . 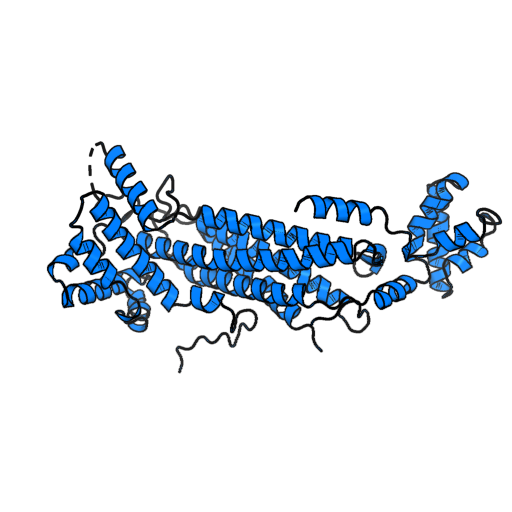GLU A 1 128 ? 20.744 17.135 96.790 1.00 49.90 99 GLU A CA 1
ATOM 690 C C . GLU A 1 128 ? 20.072 18.382 97.350 1.00 46.89 99 GLU A C 1
ATOM 691 O O . GLU A 1 128 ? 20.229 19.459 96.766 1.00 55.56 99 GLU A O 1
ATOM 693 N N . TYR A 1 129 ? 19.332 18.271 98.446 1.00 43.49 100 TYR A N 1
ATOM 694 C CA . TYR A 1 129 ? 18.647 19.413 99.034 1.00 47.03 100 TYR A CA 1
ATOM 695 C C . TYR A 1 129 ? 19.326 19.945 100.291 1.00 48.50 100 TYR A C 1
ATOM 696 O O . TYR A 1 129 ? 18.794 20.872 100.922 1.00 48.21 100 TYR A O 1
ATOM 705 N N . VAL A 1 130 ? 20.472 19.385 100.683 1.00 44.54 101 VAL A N 1
ATOM 706 C CA . VAL A 1 130 ? 21.217 19.955 101.800 1.00 45.02 101 VAL A CA 1
ATOM 707 C C . VAL A 1 130 ? 21.777 21.310 101.383 1.00 43.15 101 VAL A C 1
ATOM 708 O O . VAL A 1 130 ? 22.463 21.427 100.359 1.00 39.43 101 VAL A O 1
ATOM 712 N N . HIS A 1 131 ? 21.468 22.347 102.164 1.00 46.77 102 HIS A N 1
ATOM 713 C CA . HIS A 1 131 ? 22.017 23.687 101.937 1.00 45.59 102 HIS A CA 1
ATOM 714 C C . HIS A 1 131 ? 21.542 24.258 100.601 1.00 44.00 102 HIS A C 1
ATOM 715 O O . HIS A 1 131 ? 22.315 24.845 99.847 1.00 46.25 102 HIS A O 1
ATOM 722 N N . ARG A 1 132 ? 20.262 24.072 100.300 1.00 44.90 103 ARG A N 1
ATOM 723 C CA . ARG A 1 132 ? 19.715 24.440 99.001 1.00 46.07 103 ARG A CA 1
ATOM 724 C C . ARG A 1 132 ? 19.535 25.955 98.930 1.00 45.72 103 ARG A C 1
ATOM 725 O O . ARG A 1 132 ? 18.827 26.538 99.759 1.00 45.37 103 ARG A O 1
ATOM 733 N N . GLY A 1 133 ? 20.185 26.584 97.946 1.00 42.94 104 GLY A N 1
ATOM 734 C CA . GLY A 1 133 ? 20.087 28.018 97.728 1.00 43.09 104 GLY A CA 1
ATOM 735 C C . GLY A 1 133 ? 20.741 28.889 98.780 1.00 45.36 104 GLY A C 1
ATOM 736 O O . GLY A 1 133 ? 20.617 30.120 98.712 1.00 45.52 104 GLY A O 1
ATOM 737 N N . SER A 1 134 ? 21.460 28.294 99.732 1.00 45.44 105 SER A N 1
ATOM 738 C CA . SER A 1 134 ? 21.931 28.979 100.921 1.00 42.68 105 SER A CA 1
ATOM 739 C C . SER A 1 134 ? 23.372 29.458 100.762 1.00 40.21 105 SER A C 1
ATOM 740 O O . SER A 1 134 ? 24.033 29.239 99.740 1.00 37.16 105 SER A O 1
ATOM 743 N N . THR A 1 135 ? 23.865 30.101 101.821 1.00 38.70 106 THR A N 1
ATOM 744 C CA . THR A 1 135 ? 25.190 30.697 101.874 1.00 35.55 106 THR A CA 1
ATOM 745 C C . THR A 1 135 ? 25.719 30.525 103.292 1.00 37.50 106 THR A C 1
ATOM 746 O O . THR A 1 135 ? 24.948 30.352 104.244 1.00 35.58 106 THR A O 1
ATOM 750 N N . SER A 1 136 ? 27.047 30.574 103.431 1.00 34.77 107 SER A N 1
ATOM 751 C CA . SER A 1 136 ? 27.667 30.311 104.727 1.00 34.45 107 SER A CA 1
ATOM 752 C C . SER A 1 136 ? 27.092 31.192 105.832 1.00 34.29 107 SER A C 1
ATOM 753 O O . SER A 1 136 ? 26.844 30.720 106.952 1.00 31.29 107 SER A O 1
ATOM 756 N N . GLN A 1 137 ? 26.871 32.476 105.536 1.00 30.28 108 GLN A N 1
ATOM 757 C CA . GLN A 1 137 ? 26.544 33.406 106.601 1.00 33.16 108 GLN A CA 1
ATOM 758 C C . GLN A 1 137 ? 25.123 33.212 107.114 1.00 32.59 108 GLN A C 1
ATOM 759 O O . GLN A 1 137 ? 24.871 33.450 108.298 1.00 32.50 108 GLN A O 1
ATOM 765 N N . ASP A 1 138 ? 24.176 32.803 106.261 1.00 31.21 109 ASP A N 1
ATOM 766 C CA . ASP A 1 138 ? 22.839 32.528 106.787 1.00 31.75 109 ASP A CA 1
ATOM 767 C C . ASP A 1 138 ? 22.900 31.449 107.862 1.00 32.26 109 ASP A C 1
ATOM 768 O O . ASP A 1 138 ? 22.293 31.588 108.936 1.00 33.71 109 ASP A O 1
ATOM 773 N N . VAL A 1 139 ? 23.670 30.388 107.602 1.00 31.35 110 VAL A N 1
ATOM 774 C CA . VAL A 1 139 ? 23.736 29.261 108.525 1.00 34.87 110 VAL A CA 1
ATOM 775 C C . VAL A 1 139 ? 24.523 29.635 109.774 1.00 31.06 110 VAL A C 1
ATOM 776 O O . VAL A 1 139 ? 24.075 29.398 110.900 1.00 31.34 110 VAL A O 1
ATOM 780 N N . LEU A 1 140 ? 25.703 30.236 109.599 1.00 31.32 111 LEU A N 1
ATOM 781 C CA . LEU A 1 140 ? 26.512 30.568 110.768 1.00 32.06 111 LEU A CA 1
ATOM 782 C C . LEU A 1 140 ? 25.816 31.608 111.651 1.00 32.05 111 LEU A C 1
ATOM 783 O O . LEU A 1 140 ? 25.740 31.435 112.867 1.00 32.92 111 LEU A O 1
ATOM 788 N N . ASP A 1 141 ? 25.281 32.686 111.060 1.00 30.54 112 ASP A N 1
ATOM 789 C CA . ASP A 1 141 ? 24.657 33.719 111.886 1.00 31.98 112 ASP A CA 1
ATOM 790 C C . ASP A 1 141 ? 23.375 33.210 112.527 1.00 31.68 112 ASP A C 1
ATOM 791 O O . ASP A 1 141 ? 23.075 33.552 113.683 1.00 33.52 112 ASP A O 1
ATOM 796 N N . THR A 1 142 ? 22.586 32.421 111.788 1.00 30.92 113 THR A N 1
ATOM 797 C CA . THR A 1 142 ? 21.393 31.829 112.398 1.00 34.40 113 THR A CA 1
ATOM 798 C C . THR A 1 142 ? 21.763 30.920 113.575 1.00 31.30 113 THR A C 1
ATOM 799 O O . THR A 1 142 ? 21.127 30.968 114.635 1.00 30.74 113 THR A O 1
ATOM 803 N N . GLY A 1 143 ? 22.795 30.093 113.409 1.00 34.66 114 GLY A N 1
ATOM 804 C CA . GLY A 1 143 ? 23.268 29.295 114.530 1.00 32.38 114 GLY A CA 1
ATOM 805 C C . GLY A 1 143 ? 23.763 30.153 115.684 1.00 31.64 114 GLY A C 1
ATOM 806 O O . GLY A 1 143 ? 23.552 29.823 116.849 1.00 33.42 114 GLY A O 1
ATOM 807 N N . ALA A 1 144 ? 24.419 31.272 115.373 1.00 31.85 115 ALA A N 1
ATOM 808 C CA . ALA A 1 144 ? 24.877 32.179 116.422 1.00 34.04 115 ALA A CA 1
ATOM 809 C C . ALA A 1 144 ? 23.705 32.749 117.206 1.00 30.34 115 ALA A C 1
ATOM 810 O O . ALA A 1 144 ? 23.782 32.894 118.429 1.00 30.86 115 ALA A O 1
ATOM 812 N N . MET A 1 145 ? 22.606 33.069 116.524 1.00 30.64 116 MET A N 1
ATOM 813 C CA . MET A 1 145 ? 21.452 33.591 117.242 1.00 28.83 116 MET A CA 1
ATOM 814 C C . MET A 1 145 ? 20.721 32.486 118.001 1.00 34.32 116 MET A C 1
ATOM 815 O O . MET A 1 145 ? 20.112 32.758 119.042 1.00 35.24 116 MET A O 1
ATOM 820 N N . LEU A 1 146 ? 20.778 31.236 117.517 1.00 32.34 117 LEU A N 1
ATOM 821 C CA . LEU A 1 146 ? 20.242 30.119 118.295 1.00 32.54 117 LEU A CA 1
ATOM 822 C C . LEU A 1 146 ? 21.024 29.940 119.591 1.00 32.67 117 LEU A C 1
ATOM 823 O O . LEU A 1 146 ? 20.439 29.822 120.678 1.00 33.93 117 LEU A O 1
ATOM 828 N N . VAL A 1 147 ? 22.356 29.922 119.489 1.00 31.93 118 VAL A N 1
ATOM 829 C CA . VAL A 1 147 ? 23.200 29.792 120.673 1.00 34.01 118 VAL A CA 1
ATOM 830 C C . VAL A 1 147 ? 22.928 30.943 121.637 1.00 33.02 118 VAL A C 1
ATOM 831 O O . VAL A 1 147 ? 22.668 30.731 122.827 1.00 31.46 118 VAL A O 1
ATOM 835 N N . ALA A 1 148 ? 22.953 32.181 121.123 1.00 32.88 119 ALA A N 1
ATOM 836 C CA . ALA A 1 148 ? 22.655 33.348 121.950 1.00 32.04 119 ALA A CA 1
ATOM 837 C C . ALA A 1 148 ? 21.300 33.220 122.622 1.00 32.81 119 ALA A C 1
ATOM 838 O O . ALA A 1 148 ? 21.159 33.513 123.808 1.00 34.31 119 ALA A O 1
ATOM 840 N N . ARG A 1 149 ? 20.289 32.780 121.882 1.00 33.89 120 ARG A N 1
ATOM 841 C CA . ARG A 1 149 ? 18.949 32.694 122.447 1.00 35.99 120 ARG A CA 1
ATOM 842 C C . ARG A 1 149 ? 18.900 31.715 123.620 1.00 35.75 120 ARG A C 1
ATOM 843 O O . ARG A 1 149 ? 18.278 31.995 124.655 1.00 37.12 120 ARG A O 1
ATOM 851 N N . ARG A 1 150 ? 19.554 30.561 123.476 1.00 37.11 121 ARG A N 1
ATOM 852 C CA . ARG A 1 150 ? 19.524 29.558 124.538 1.00 37.38 121 ARG A CA 1
ATOM 853 C C . ARG A 1 150 ? 20.346 30.013 125.747 1.00 37.25 121 ARG A C 1
ATOM 854 O O . ARG A 1 150 ? 19.905 29.903 126.911 1.00 38.98 121 ARG A O 1
ATOM 862 N N . ALA A 1 151 ? 21.528 30.576 125.474 1.00 35.66 122 ALA A N 1
ATOM 863 C CA . ALA A 1 151 ? 22.388 31.093 126.529 1.00 38.61 122 ALA A CA 1
ATOM 864 C C . ALA A 1 151 ? 21.725 32.244 127.280 1.00 35.42 122 ALA A C 1
ATOM 865 O O . ALA A 1 151 ? 21.899 32.386 128.494 1.00 39.14 122 ALA A O 1
ATOM 867 N N . LEU A 1 152 ? 20.961 33.077 126.578 1.00 37.41 123 LEU A N 1
ATOM 868 C CA . LEU A 1 152 ? 20.276 34.178 127.239 1.00 35.85 123 LEU A CA 1
ATOM 869 C C . LEU A 1 152 ? 19.073 33.686 128.021 1.00 37.63 123 LEU A C 1
ATOM 870 O O . LEU A 1 152 ? 18.685 34.321 129.006 1.00 33.80 123 LEU A O 1
ATOM 875 N N . ARG A 1 153 ? 18.462 32.573 127.600 1.00 37.26 124 ARG A N 1
ATOM 876 C CA . ARG A 1 153 ? 17.457 31.957 128.460 1.00 36.94 124 ARG A CA 1
ATOM 877 C C . ARG A 1 153 ? 18.061 31.606 129.821 1.00 37.97 124 ARG A C 1
ATOM 878 O O . ARG A 1 153 ? 17.484 31.914 130.879 1.00 36.31 124 ARG A O 1
ATOM 882 N N . LEU A 1 154 ? 19.248 30.984 129.814 1.00 38.29 125 LEU A N 1
ATOM 883 C CA . LEU A 1 154 ? 19.883 30.646 131.089 1.00 33.91 125 LEU A CA 1
ATOM 884 C C . LEU A 1 154 ? 20.282 31.895 131.879 1.00 36.42 125 LEU A C 1
ATOM 885 O O . LEU A 1 154 ? 20.026 31.983 133.093 1.00 35.87 125 LEU A O 1
ATOM 890 N N . ILE A 1 155 ? 20.933 32.866 131.216 1.00 35.98 126 ILE A N 1
ATOM 891 C CA . ILE A 1 155 ? 21.367 34.079 131.911 1.00 34.07 126 ILE A CA 1
ATOM 892 C C . ILE A 1 155 ? 20.176 34.782 132.542 1.00 33.98 126 ILE A C 1
ATOM 893 O O . ILE A 1 155 ? 20.247 35.257 133.678 1.00 33.78 126 ILE A O 1
ATOM 898 N N . GLY A 1 156 ? 19.056 34.842 131.825 1.00 34.81 127 GLY A N 1
ATOM 899 C CA . GLY A 1 156 ? 17.893 35.524 132.363 1.00 35.46 127 GLY A CA 1
ATOM 900 C C . GLY A 1 156 ? 17.289 34.804 133.555 1.00 38.63 127 GLY A C 1
ATOM 901 O O . GLY A 1 156 ? 16.896 35.441 134.535 1.00 39.07 127 GLY A O 1
ATOM 902 N N . ASP A 1 157 ? 17.198 33.470 133.492 1.00 36.12 128 ASP A N 1
ATOM 903 C CA . ASP A 1 157 ? 16.661 32.741 134.640 1.00 39.18 128 ASP A CA 1
ATOM 904 C C . ASP A 1 157 ? 17.543 32.925 135.876 1.00 37.40 128 ASP A C 1
ATOM 905 O O . ASP A 1 157 ? 17.034 33.089 136.998 1.00 37.86 128 ASP A O 1
ATOM 910 N N . ASP A 1 158 ? 18.868 32.916 135.689 1.00 34.77 129 ASP A N 1
ATOM 911 C CA . ASP A 1 158 ? 19.755 33.154 136.824 1.00 34.95 129 ASP A CA 1
ATOM 912 C C . ASP A 1 158 ? 19.601 34.573 137.361 1.00 37.30 129 ASP A C 1
ATOM 913 O O . ASP A 1 158 ? 19.536 34.774 138.580 1.00 34.99 129 ASP A O 1
ATOM 918 N N . LEU A 1 159 ? 19.526 35.573 136.472 1.00 38.31 130 LEU A N 1
ATOM 919 C CA . LEU A 1 159 ? 19.314 36.940 136.939 1.00 37.54 130 LEU A CA 1
ATOM 920 C C . LEU A 1 159 ? 18.012 37.064 137.714 1.00 35.03 130 LEU A C 1
ATOM 921 O O . LEU A 1 159 ? 17.939 37.832 138.672 1.00 38.02 130 LEU A O 1
ATOM 926 N N . ASP A 1 160 ? 16.982 36.310 137.326 1.00 37.44 131 ASP A N 1
ATOM 927 C CA . ASP A 1 160 ? 15.733 36.319 138.083 1.00 39.19 131 ASP A CA 1
ATOM 928 C C . ASP A 1 160 ? 15.921 35.746 139.484 1.00 39.95 131 ASP A C 1
ATOM 929 O O . ASP A 1 160 ? 15.396 36.303 140.460 1.00 41.15 131 ASP A O 1
ATOM 934 N N . ARG A 1 161 ? 16.662 34.636 139.610 1.00 37.73 132 ARG A N 1
ATOM 935 C CA . ARG A 1 161 ? 16.914 34.086 140.944 1.00 37.91 132 ARG A CA 1
ATOM 936 C C . ARG A 1 161 ? 17.702 35.068 141.809 1.00 37.55 132 ARG A C 1
ATOM 937 O O . ARG A 1 161 ? 17.340 35.328 142.969 1.00 42.11 132 ARG A O 1
ATOM 945 N N . ALA A 1 162 ? 18.784 35.629 141.257 1.00 36.69 133 ALA A N 1
ATOM 946 C CA . ALA A 1 162 ? 19.541 36.659 141.976 1.00 39.12 133 ALA A CA 1
ATOM 947 C C . ALA A 1 162 ? 18.640 37.801 142.435 1.00 36.50 133 ALA A C 1
ATOM 948 O O . ALA A 1 162 ? 18.743 38.263 143.582 1.00 32.40 133 ALA A O 1
ATOM 950 N N . ALA A 1 163 ? 17.741 38.256 141.554 1.00 35.96 134 ALA A N 1
ATOM 951 C CA . ALA A 1 163 ? 16.821 39.333 141.903 1.00 34.15 134 ALA A CA 1
ATOM 952 C C . ALA A 1 163 ? 15.880 38.931 143.036 1.00 35.77 134 ALA A C 1
ATOM 953 O O . ALA A 1 163 ? 15.546 39.756 143.893 1.00 38.02 134 ALA A O 1
ATOM 955 N N . ASP A 1 164 ? 15.436 37.669 143.062 1.00 38.94 135 ASP A N 1
ATOM 956 C CA . ASP A 1 164 ? 14.623 37.193 144.187 1.00 37.89 135 ASP A CA 1
ATOM 957 C C . ASP A 1 164 ? 15.381 37.299 145.507 1.00 34.15 135 ASP A C 1
ATOM 958 O O . ASP A 1 164 ? 14.843 37.782 146.520 1.00 38.27 135 ASP A O 1
ATOM 963 N N . ALA A 1 165 ? 16.634 36.832 145.524 1.00 34.87 136 ALA A N 1
ATOM 964 C CA . ALA A 1 165 ? 17.381 36.884 146.777 1.00 33.58 136 ALA A CA 1
ATOM 965 C C . ALA A 1 165 ? 17.670 38.315 147.191 1.00 31.20 136 ALA A C 1
ATOM 966 O O . ALA A 1 165 ? 17.672 38.628 148.390 1.00 36.86 136 ALA A O 1
ATOM 968 N N . LEU A 1 166 ? 17.899 39.194 146.211 1.00 36.08 137 LEU A N 1
ATOM 969 C CA . LEU A 1 166 ? 18.195 40.589 146.512 1.00 34.12 137 LEU A CA 1
ATOM 970 C C . LEU A 1 166 ? 16.967 41.307 147.053 1.00 31.85 137 LEU A C 1
ATOM 971 O O . LEU A 1 166 ? 17.075 42.080 148.001 1.00 36.00 137 LEU A O 1
ATOM 976 N N . ALA A 1 167 ? 15.792 41.063 146.467 1.00 32.99 138 ALA A N 1
ATOM 977 C CA . ALA A 1 167 ? 14.567 41.663 146.985 1.00 32.35 138 ALA A CA 1
ATOM 978 C C . ALA A 1 167 ? 14.295 41.207 148.415 1.00 37.82 138 ALA A C 1
ATOM 979 O O . ALA A 1 167 ? 13.789 41.981 149.242 1.00 35.82 138 ALA A O 1
ATOM 981 N N . ALA A 1 168 ? 14.626 39.945 148.720 1.00 36.17 139 ALA A N 1
ATOM 982 C CA . ALA A 1 168 ? 14.496 39.460 150.089 1.00 36.46 139 ALA A CA 1
ATOM 983 C C . ALA A 1 168 ? 15.461 40.179 151.028 1.00 35.01 139 ALA A C 1
ATOM 984 O O . ALA A 1 168 ? 15.074 40.598 152.128 1.00 36.81 139 ALA A O 1
ATOM 986 N N . LEU A 1 169 ? 16.730 40.313 150.626 1.00 33.45 140 LEU A N 1
ATOM 987 C CA . LEU A 1 169 ? 17.668 41.091 151.432 1.00 34.15 140 LEU A CA 1
ATOM 988 C C . LEU A 1 169 ? 17.191 42.528 151.614 1.00 35.82 140 LEU A C 1
ATOM 989 O O . LEU A 1 169 ? 17.386 43.125 152.677 1.00 37.46 140 LEU A O 1
ATOM 994 N N . ALA A 1 170 ? 16.590 43.111 150.574 1.00 37.42 141 ALA A N 1
ATOM 995 C CA . ALA A 1 170 ? 16.161 44.503 150.651 1.00 36.03 141 ALA A CA 1
ATOM 996 C C . ALA A 1 170 ? 15.016 44.656 151.636 1.00 37.10 141 ALA A C 1
ATOM 997 O O . ALA A 1 170 ? 15.029 45.566 152.469 1.00 35.00 141 ALA A O 1
ATOM 999 N N . ALA A 1 171 ? 14.039 43.747 151.587 1.00 37.75 142 ALA A N 1
ATOM 1000 C CA . ALA A 1 171 ? 12.943 43.821 152.544 1.00 37.28 142 ALA A CA 1
ATOM 1001 C C . ALA A 1 171 ? 13.429 43.572 153.972 1.00 36.38 142 ALA A C 1
ATOM 1002 O O . ALA A 1 171 ? 13.046 44.303 154.889 1.00 41.34 142 ALA A O 1
ATOM 1004 N N . ASP A 1 172 ? 14.300 42.569 154.176 1.00 38.61 143 ASP A N 1
ATOM 1005 C CA . ASP A 1 172 ? 14.716 42.193 155.530 1.00 37.60 143 ASP A CA 1
ATOM 1006 C C . ASP A 1 172 ? 15.515 43.293 156.210 1.00 38.05 143 ASP A C 1
ATOM 1007 O O . ASP A 1 172 ? 15.459 43.439 157.439 1.00 34.09 143 ASP A O 1
ATOM 1012 N N . HIS A 1 173 ? 16.302 44.042 155.444 1.00 35.41 144 HIS A N 1
ATOM 1013 C CA . HIS A 1 173 ? 17.207 45.022 156.021 1.00 35.68 144 HIS A CA 1
ATOM 1014 C C . HIS A 1 173 ? 16.775 46.447 155.724 1.00 33.26 144 HIS A C 1
ATOM 1015 O O . HIS A 1 173 ? 17.595 47.365 155.793 1.00 32.71 144 HIS A O 1
ATOM 1022 N N . ARG A 1 174 ? 15.491 46.638 155.412 1.00 35.47 145 ARG A N 1
ATOM 1023 C CA . ARG A 1 174 ? 14.952 47.977 155.219 1.00 37.71 145 ARG A CA 1
ATOM 1024 C C . ARG A 1 174 ? 15.363 48.918 156.347 1.00 38.69 145 ARG A C 1
ATOM 1025 O O . ARG A 1 174 ? 15.651 50.099 156.107 1.00 40.21 145 ARG A O 1
ATOM 1033 N N . ASP A 1 175 ? 15.428 48.407 157.581 1.00 39.98 146 ASP A N 1
ATOM 1034 C CA . ASP A 1 175 ? 15.735 49.216 158.758 1.00 39.15 146 ASP A CA 1
ATOM 1035 C C . ASP A 1 175 ? 17.086 48.874 159.382 1.00 38.45 146 ASP A C 1
ATOM 1036 O O . ASP A 1 175 ? 17.300 49.156 160.562 1.00 41.21 146 ASP A O 1
ATOM 1041 N N . THR A 1 176 ? 18.000 48.264 158.628 1.00 36.38 147 THR A N 1
ATOM 1042 C CA . THR A 1 176 ? 19.320 47.928 159.152 1.00 33.12 147 THR A CA 1
ATOM 1043 C C . THR A 1 176 ? 20.268 49.090 158.876 1.00 34.72 147 THR A C 1
ATOM 1044 O O . THR A 1 176 ? 20.690 49.265 157.725 1.00 36.73 147 THR A O 1
ATOM 1048 N N . PRO A 1 177 ? 20.632 49.899 159.869 1.00 36.32 148 PRO A N 1
ATOM 1049 C CA . PRO A 1 177 ? 21.467 51.070 159.597 1.00 32.97 148 PRO A CA 1
ATOM 1050 C C . PRO A 1 177 ? 22.928 50.702 159.373 1.00 33.43 148 PRO A C 1
ATOM 1051 O O . PRO A 1 177 ? 23.438 49.727 159.930 1.00 32.40 148 PRO A O 1
ATOM 1055 N N . MET A 1 178 ? 23.605 51.522 158.561 1.00 30.22 149 MET A N 1
ATOM 1056 C CA . MET A 1 178 ? 25.015 51.325 158.234 1.00 33.53 149 MET A CA 1
ATOM 1057 C C . MET A 1 178 ? 25.597 52.640 157.733 1.00 32.07 149 MET A C 1
ATOM 1058 O O . MET A 1 178 ? 24.866 53.538 157.319 1.00 35.90 149 MET A O 1
ATOM 1063 N N . ALA A 1 179 ? 26.922 52.735 157.749 1.00 29.16 150 ALA A N 1
ATOM 1064 C CA . ALA A 1 179 ? 27.590 53.929 157.238 1.00 34.57 150 ALA A CA 1
ATOM 1065 C C . ALA A 1 179 ? 27.469 54.029 155.716 1.00 33.96 150 ALA A C 1
ATOM 1066 O O . ALA A 1 179 ? 27.926 53.146 154.989 1.00 33.91 150 ALA A O 1
ATOM 1068 N N . GLY A 1 180 ? 26.865 55.108 155.227 1.00 39.37 151 GLY A N 1
ATOM 1069 C CA . GLY A 1 180 ? 27.023 55.451 153.820 1.00 37.16 151 GLY A CA 1
ATOM 1070 C C . GLY A 1 180 ? 28.431 55.966 153.578 1.00 33.05 151 GLY A C 1
ATOM 1071 O O . GLY A 1 180 ? 28.976 56.739 154.368 1.00 37.01 151 GLY A O 1
ATOM 1072 N N . ARG A 1 181 ? 29.047 55.487 152.504 1.00 33.05 152 ARG A N 1
ATOM 1073 C CA . ARG A 1 181 ? 30.445 55.774 152.211 1.00 33.23 152 ARG A CA 1
ATOM 1074 C C . ARG A 1 181 ? 30.550 56.410 150.832 1.00 33.76 152 ARG A C 1
ATOM 1075 O O . ARG A 1 181 ? 30.029 55.867 149.852 1.00 31.95 152 ARG A O 1
ATOM 1083 N N . THR A 1 182 ? 31.200 57.573 150.764 1.00 34.81 153 THR A N 1
ATOM 1084 C CA . THR A 1 182 ? 31.404 58.301 149.517 1.00 35.58 153 THR A CA 1
ATOM 1085 C C . THR A 1 182 ? 32.872 58.680 149.439 1.00 34.18 153 THR A C 1
ATOM 1086 O O . THR A 1 182 ? 33.442 59.140 150.434 1.00 35.02 153 THR A O 1
ATOM 1090 N N . LEU A 1 183 ? 33.480 58.488 148.271 1.00 31.02 154 LEU A N 1
ATOM 1091 C CA . LEU A 1 183 ? 34.911 58.752 148.103 1.00 34.15 154 LEU A CA 1
ATOM 1092 C C . LEU A 1 183 ? 35.716 58.100 149.235 1.00 35.68 154 LEU A C 1
ATOM 1093 O O . LEU A 1 183 ? 36.639 58.696 149.796 1.00 39.80 154 LEU A O 1
ATOM 1098 N N . ALA A 1 184 ? 35.325 56.876 149.604 1.00 31.43 155 ALA A N 1
ATOM 1099 C CA . ALA A 1 184 ? 36.027 56.006 150.548 1.00 36.68 155 ALA A CA 1
ATOM 1100 C C . ALA A 1 184 ? 35.893 56.410 152.018 1.00 37.24 155 ALA A C 1
ATOM 1101 O O . ALA A 1 184 ? 36.544 55.794 152.869 1.00 37.31 155 ALA A O 1
ATOM 1103 N N . LEU A 1 185 ? 35.072 57.406 152.362 1.00 35.33 156 LEU A N 1
ATOM 1104 C CA . LEU A 1 185 ? 34.930 57.822 153.757 1.00 35.42 156 LEU A CA 1
ATOM 1105 C C . LEU A 1 185 ? 33.469 57.845 154.193 1.00 34.04 156 LEU A C 1
ATOM 1106 O O . LEU A 1 185 ? 32.560 58.034 153.382 1.00 35.69 156 LEU A O 1
ATOM 1111 N N . HIS A 1 186 ? 33.262 57.680 155.500 1.00 33.12 157 HIS A N 1
ATOM 1112 C CA . HIS A 1 186 ? 31.927 57.785 156.079 1.00 35.46 157 HIS A CA 1
ATOM 1113 C C . HIS A 1 186 ? 31.324 59.148 155.761 1.00 33.96 157 HIS A C 1
ATOM 1114 O O . HIS A 1 186 ? 31.995 60.180 155.874 1.00 33.68 157 HIS A O 1
ATOM 1121 N N . ALA A 1 187 ? 30.056 59.151 155.340 1.00 34.12 158 ALA A N 1
ATOM 1122 C CA . ALA A 1 187 ? 29.414 60.396 154.923 1.00 35.49 158 ALA A CA 1
ATOM 1123 C C . ALA A 1 187 ? 28.197 60.688 155.796 1.00 32.77 158 ALA A C 1
ATOM 1124 O O . ALA A 1 187 ? 28.262 61.544 156.684 1.00 37.97 158 ALA A O 1
ATOM 1126 N N . VAL A 1 188 ? 27.086 59.998 155.552 1.00 32.83 159 VAL A N 1
ATOM 1127 C CA . VAL A 1 188 ? 25.928 60.011 156.446 1.00 32.25 159 VAL A CA 1
ATOM 1128 C C . VAL A 1 188 ? 25.412 58.579 156.558 1.00 37.82 159 VAL A C 1
ATOM 1129 O O . VAL A 1 188 ? 25.793 57.722 155.747 1.00 35.68 159 VAL A O 1
ATOM 1133 N N . PRO A 1 189 ? 24.570 58.257 157.537 1.00 35.71 160 PRO A N 1
ATOM 1134 C CA . PRO A 1 189 ? 24.057 56.887 157.626 1.00 37.62 160 PRO A CA 1
ATOM 1135 C C . PRO A 1 189 ? 23.036 56.589 156.542 1.00 33.08 160 PRO A C 1
ATOM 1136 O O . PRO A 1 189 ? 22.308 57.463 156.070 1.00 34.69 160 PRO A O 1
ATOM 1140 N N . THR A 1 190 ? 22.985 55.319 156.163 1.00 34.10 161 THR A N 1
ATOM 1141 C CA . THR A 1 190 ? 21.996 54.796 155.238 1.00 36.81 161 THR A CA 1
ATOM 1142 C C . THR A 1 190 ? 21.557 53.434 155.774 1.00 35.90 161 THR A C 1
ATOM 1143 O O . THR A 1 190 ? 21.818 53.085 156.930 1.00 36.70 161 THR A O 1
ATOM 1147 N N . THR A 1 191 ? 20.859 52.652 154.962 1.00 34.47 162 THR A N 1
ATOM 1148 C CA . THR A 1 191 ? 20.504 51.311 155.389 1.00 33.22 162 THR A CA 1
ATOM 1149 C C . THR A 1 191 ? 21.006 50.295 154.378 1.00 37.54 162 THR A C 1
ATOM 1150 O O . THR A 1 191 ? 21.134 50.586 153.177 1.00 33.30 162 THR A O 1
ATOM 1154 N N . PHE A 1 192 ? 21.320 49.095 154.883 1.00 39.05 163 PHE A N 1
ATOM 1155 C CA . PHE A 1 192 ? 21.702 48.034 153.966 1.00 33.73 163 PHE A CA 1
ATOM 1156 C C . PHE A 1 192 ? 20.538 47.640 153.072 1.00 35.10 163 PHE A C 1
ATOM 1157 O O . PHE A 1 192 ? 20.750 47.178 151.948 1.00 34.58 163 PHE A O 1
ATOM 1165 N N . GLY A 1 193 ? 19.304 47.814 153.542 1.00 34.68 164 GLY A N 1
ATOM 1166 C CA . GLY A 1 193 ? 18.162 47.569 152.672 1.00 36.54 164 GLY A CA 1
ATOM 1167 C C . GLY A 1 193 ? 18.175 48.439 151.427 1.00 35.38 164 GLY A C 1
ATOM 1168 O O . GLY A 1 193 ? 17.888 47.964 150.324 1.00 35.89 164 GLY A O 1
ATOM 1169 N N . LEU A 1 194 ? 18.532 49.718 151.584 1.00 36.30 165 LEU A N 1
ATOM 1170 C CA . LEU A 1 194 ? 18.611 50.635 150.445 1.00 33.70 165 LEU A CA 1
ATOM 1171 C C . LEU A 1 194 ? 19.712 50.217 149.473 1.00 33.51 165 LEU A C 1
ATOM 1172 O O . LEU A 1 194 ? 19.502 50.183 148.253 1.00 35.33 165 LEU A O 1
ATOM 1177 N N . LYS A 1 195 ? 20.893 49.896 150.006 1.00 32.36 166 LYS A N 1
ATOM 1178 C CA . LYS A 1 195 ? 21.990 49.373 149.195 1.00 35.65 166 LYS A CA 1
ATOM 1179 C C . LYS A 1 195 ? 21.554 48.139 148.400 1.00 35.16 166 LYS A C 1
ATOM 1180 O O . LYS A 1 195 ? 21.713 48.072 147.169 1.00 32.50 166 LYS A O 1
ATOM 1186 N N . ALA A 1 196 ? 20.997 47.149 149.099 1.00 32.04 167 ALA A N 1
ATOM 1187 C CA . ALA A 1 196 ? 20.551 45.937 148.430 1.00 34.47 167 ALA A CA 1
ATOM 1188 C C . ALA A 1 196 ? 19.483 46.246 147.391 1.00 36.60 167 ALA A C 1
ATOM 1189 O O . ALA A 1 196 ? 19.398 45.554 146.373 1.00 33.41 167 ALA A O 1
ATOM 1191 N N . ALA A 1 197 ? 18.665 47.278 147.626 1.00 34.20 168 ALA A N 1
ATOM 1192 C CA . ALA A 1 197 ? 17.634 47.617 146.658 1.00 34.17 168 ALA A CA 1
ATOM 1193 C C . ALA A 1 197 ? 18.238 48.242 145.405 1.00 33.69 168 ALA A C 1
ATOM 1194 O O . ALA A 1 197 ? 17.656 48.144 144.321 1.00 33.08 168 ALA A O 1
ATOM 1196 N N . GLY A 1 198 ? 19.396 48.888 145.535 1.00 33.07 169 GLY A N 1
ATOM 1197 C CA . GLY A 1 198 ? 20.107 49.320 144.346 1.00 33.62 169 GLY A CA 1
ATOM 1198 C C . GLY A 1 198 ? 20.659 48.148 143.565 1.00 33.16 169 GLY A C 1
ATOM 1199 O O . GLY A 1 198 ? 20.540 48.099 142.330 1.00 36.61 169 GLY A O 1
ATOM 1200 N N . TRP A 1 199 ? 21.270 47.186 144.275 1.00 34.98 170 TRP A N 1
ATOM 1201 C CA . TRP A 1 199 ? 21.657 45.922 143.648 1.00 31.57 170 TRP A CA 1
ATOM 1202 C C . TRP A 1 199 ? 20.484 45.312 142.888 1.00 35.05 170 TRP A C 1
ATOM 1203 O O . TRP A 1 199 ? 20.606 44.931 141.710 1.00 33.22 170 TRP A O 1
ATOM 1214 N N . LEU A 1 200 ? 19.334 45.212 143.560 1.00 33.05 171 LEU A N 1
ATOM 1215 C CA . LEU A 1 200 ? 18.140 44.654 142.940 1.00 33.56 171 LEU A CA 1
ATOM 1216 C C . LEU A 1 200 ? 17.759 45.430 141.688 1.00 35.08 171 LEU A C 1
ATOM 1217 O O . LEU A 1 200 ? 17.422 44.834 140.657 1.00 34.40 171 LEU A O 1
ATOM 1222 N N . GLU A 1 201 ? 17.817 46.761 141.757 1.00 36.43 172 GLU A N 1
ATOM 1223 C CA . GLU A 1 201 ? 17.459 47.578 140.601 1.00 34.50 172 GLU A CA 1
ATOM 1224 C C . GLU A 1 201 ? 18.340 47.256 139.397 1.00 35.72 172 GLU A C 1
ATOM 1225 O O . GLU A 1 201 ? 17.842 47.118 138.267 1.00 33.66 172 GLU A O 1
ATOM 1231 N N . LEU A 1 202 ? 19.649 47.107 139.621 1.00 35.50 173 LEU A N 1
ATOM 1232 C CA . LEU A 1 202 ? 20.541 46.787 138.510 1.00 34.54 173 LEU A CA 1
ATOM 1233 C C . LEU A 1 202 ? 20.220 45.411 137.927 1.00 35.10 173 LEU A C 1
ATOM 1234 O O . LEU A 1 202 ? 20.033 45.268 136.710 1.00 35.55 173 LEU A O 1
ATOM 1239 N N . VAL A 1 203 ? 20.114 44.389 138.790 1.00 35.84 174 VAL A N 1
ATOM 1240 C CA . VAL A 1 203 ? 19.887 43.029 138.309 1.00 35.08 174 VAL A CA 1
ATOM 1241 C C . VAL A 1 203 ? 18.544 42.910 137.593 1.00 34.77 174 VAL A C 1
ATOM 1242 O O . VAL A 1 203 ? 18.428 42.211 136.577 1.00 36.76 174 VAL A O 1
ATOM 1246 N N . SER A 1 204 ? 17.509 43.568 138.116 1.00 32.20 175 SER A N 1
ATOM 1247 C CA . SER A 1 204 ? 16.193 43.545 137.478 1.00 34.01 175 SER A CA 1
ATOM 1248 C C . SER A 1 204 ? 16.219 44.226 136.117 1.00 33.43 175 SER A C 1
ATOM 1249 O O . SER A 1 204 ? 15.577 43.754 135.169 1.00 39.10 175 SER A O 1
ATOM 1252 N N . GLU A 1 205 ? 16.925 45.354 136.010 1.00 32.84 176 GLU A N 1
ATOM 1253 C CA . GLU A 1 205 ? 17.071 45.996 134.710 1.00 38.58 176 GLU A CA 1
ATOM 1254 C C . GLU A 1 205 ? 17.749 45.054 133.720 1.00 36.33 176 GLU A C 1
ATOM 1255 O O . GLU A 1 205 ? 17.266 44.860 132.596 1.00 40.33 176 GLU A O 1
ATOM 1261 N N . ALA A 1 206 ? 18.850 44.423 134.146 1.00 33.69 177 ALA A N 1
ATOM 1262 C CA . ALA A 1 206 ? 19.560 43.486 133.282 1.00 35.11 177 ALA A CA 1
ATOM 1263 C C . ALA A 1 206 ? 18.669 42.322 132.850 1.00 37.75 177 ALA A C 1
ATOM 1264 O O . ALA A 1 206 ? 18.649 41.957 131.670 1.00 33.99 177 ALA A O 1
ATOM 1266 N N . ALA A 1 207 ? 17.920 41.731 133.786 1.00 37.36 178 ALA A N 1
ATOM 1267 C CA . ALA A 1 207 ? 17.089 40.581 133.438 1.00 35.37 178 ALA A CA 1
ATOM 1268 C C . ALA A 1 207 ? 16.005 40.969 132.443 1.00 36.30 178 ALA A C 1
ATOM 1269 O O . ALA A 1 207 ? 15.676 40.188 131.538 1.00 39.89 178 ALA A O 1
ATOM 1271 N N . GLY A 1 208 ? 15.440 42.172 132.588 1.00 34.73 179 GLY A N 1
ATOM 1272 C CA . GLY A 1 208 ? 14.471 42.633 131.605 1.00 35.47 179 GLY A CA 1
ATOM 1273 C C . GLY A 1 208 ? 15.071 42.806 130.220 1.00 37.61 179 GLY A C 1
ATOM 1274 O O . GLY A 1 208 ? 14.466 42.413 129.208 1.00 36.97 179 GLY A O 1
ATOM 1275 N N . ARG A 1 209 ? 16.271 43.395 130.149 1.00 38.06 180 ARG A N 1
ATOM 1276 C CA . ARG A 1 209 ? 16.912 43.596 128.848 1.00 37.27 180 ARG A CA 1
ATOM 1277 C C . ARG A 1 209 ? 17.304 42.265 128.206 1.00 36.19 180 ARG A C 1
ATOM 1278 O O . ARG A 1 209 ? 17.189 42.094 126.982 1.00 37.64 180 ARG A O 1
ATOM 1286 N N . VAL A 1 210 ? 17.769 41.312 129.018 1.00 34.35 181 VAL A N 1
ATOM 1287 C CA . VAL A 1 210 ? 18.115 39.997 128.501 1.00 36.35 181 VAL A CA 1
ATOM 1288 C C . VAL A 1 210 ? 16.884 39.326 127.915 1.00 37.60 181 VAL A C 1
ATOM 1289 O O . VAL A 1 210 ? 16.933 38.758 126.816 1.00 38.39 181 VAL A O 1
ATOM 1293 N N . ALA A 1 211 ? 15.751 39.417 128.615 1.00 35.39 182 ALA A N 1
ATOM 1294 C CA . ALA A 1 211 ? 14.541 38.775 128.108 1.00 37.99 182 ALA A CA 1
ATOM 1295 C C . ALA A 1 211 ? 14.086 39.400 126.785 1.00 42.78 182 ALA A C 1
ATOM 1296 O O . ALA A 1 211 ? 13.775 38.681 125.818 1.00 45.13 182 ALA A O 1
ATOM 1298 N N . ARG A 1 212 ? 14.068 40.740 126.709 1.00 38.37 183 ARG A N 1
ATOM 1299 C CA . ARG A 1 212 ? 13.595 41.391 125.485 1.00 41.19 183 ARG A CA 1
ATOM 1300 C C . ARG A 1 212 ? 14.530 41.120 124.303 1.00 41.12 183 ARG A C 1
ATOM 1301 O O . ARG A 1 212 ? 14.073 40.805 123.193 1.00 41.39 183 ARG A O 1
ATOM 1309 N N . LEU A 1 213 ? 15.843 41.234 124.524 1.00 41.70 184 LEU A N 1
ATOM 1310 C CA . LEU A 1 213 ? 16.805 40.893 123.481 1.00 37.16 184 LEU A CA 1
ATOM 1311 C C . LEU A 1 213 ? 16.598 39.466 122.997 1.00 37.39 184 LEU A C 1
ATOM 1312 O O . LEU A 1 213 ? 16.592 39.197 121.790 1.00 37.60 184 LEU A O 1
ATOM 1317 N N . ARG A 1 214 ? 16.419 38.534 123.936 1.00 41.01 185 ARG A N 1
ATOM 1318 C CA . ARG A 1 214 ? 16.179 37.146 123.567 1.00 38.32 185 ARG A CA 1
ATOM 1319 C C . ARG A 1 214 ? 14.950 37.015 122.674 1.00 40.76 185 ARG A C 1
ATOM 1320 O O . ARG A 1 214 ? 14.975 36.292 121.670 1.00 37.56 185 ARG A O 1
ATOM 1328 N N . ASP A 1 215 ? 13.870 37.718 123.014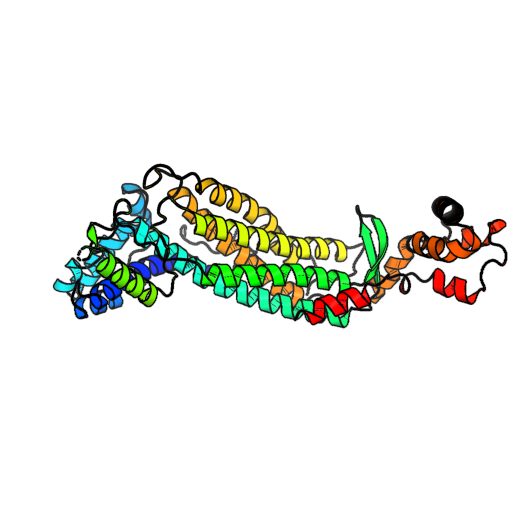 1.00 42.99 186 ASP A N 1
ATOM 1329 C CA . ASP A 1 215 ? 12.669 37.659 122.188 1.00 44.08 186 ASP A CA 1
ATOM 1330 C C . ASP A 1 215 ? 12.847 38.341 120.839 1.00 43.95 186 ASP A C 1
ATOM 1331 O O . ASP A 1 215 ? 12.002 38.157 119.960 1.00 41.75 186 ASP A O 1
ATOM 1336 N N . GLY A 1 216 ? 13.911 39.120 120.653 1.00 41.13 187 GLY A N 1
ATOM 1337 C CA . GLY A 1 216 ? 14.085 39.825 119.395 1.00 39.60 187 GLY A CA 1
ATOM 1338 C C . GLY A 1 216 ? 15.185 39.343 118.469 1.00 35.31 187 GLY A C 1
ATOM 1339 O O . GLY A 1 216 ? 15.359 39.909 117.391 1.00 39.08 187 GLY A O 1
ATOM 1340 N N . LEU A 1 217 ? 15.932 38.312 118.844 1.00 38.99 188 LEU A N 1
ATOM 1341 C CA . LEU A 1 217 ? 17.020 37.858 117.976 1.00 38.06 188 LEU A CA 1
ATOM 1342 C C . LEU A 1 217 ? 16.445 37.268 116.689 1.00 35.96 188 LEU A C 1
ATOM 1343 O O . LEU A 1 217 ? 15.529 36.443 116.752 1.00 34.73 188 LEU A O 1
ATOM 1348 N N . PRO A 1 218 ? 16.932 37.691 115.499 1.00 35.30 189 PRO A N 1
ATOM 1349 C CA . PRO A 1 218 ? 16.342 37.209 114.240 1.00 34.80 189 PRO A CA 1
ATOM 1350 C C . PRO A 1 218 ? 17.139 36.095 113.592 1.00 32.65 189 PRO A C 1
ATOM 1351 O O . PRO A 1 218 ? 18.331 35.958 113.876 1.00 33.08 189 PRO A O 1
ATOM 1355 N N . PHE A 1 219 ? 16.514 35.332 112.690 1.00 30.66 190 PHE A N 1
ATOM 1356 C CA . PHE A 1 219 ? 17.291 34.447 111.834 1.00 32.62 190 PHE A CA 1
ATOM 1357 C C . PHE A 1 219 ? 17.993 35.257 110.742 1.00 34.17 190 PHE A C 1
ATOM 1358 O O . PHE A 1 219 ? 17.659 36.413 110.470 1.00 32.91 190 PHE A O 1
ATOM 1366 N N . SER A 1 220 ? 18.956 34.622 110.084 1.00 33.76 191 SER A N 1
ATOM 1367 C CA . SER A 1 220 ? 19.663 35.210 108.951 1.00 32.16 191 SER A CA 1
ATOM 1368 C C . SER A 1 220 ? 19.292 34.430 107.690 1.00 33.83 191 SER A C 1
ATOM 1369 O O . SER A 1 220 ? 19.603 33.241 107.572 1.00 33.01 191 SER A O 1
ATOM 1372 N N . LEU A 1 221 ? 18.611 35.086 106.755 1.00 36.57 192 LEU A N 1
ATOM 1373 C CA . LEU A 1 221 ? 18.249 34.457 105.478 1.00 37.98 192 LEU A CA 1
ATOM 1374 C C . LEU A 1 221 ? 18.418 35.505 104.374 1.00 38.32 192 LEU A C 1
ATOM 1375 O O . LEU A 1 221 ? 17.493 36.262 104.065 1.00 36.87 192 LEU A O 1
ATOM 1380 N N . GLY A 1 222 ? 19.612 35.551 103.792 1.00 36.28 193 GLY A N 1
ATOM 1381 C CA . GLY A 1 222 ? 19.921 36.569 102.810 1.00 33.18 193 GLY A CA 1
ATOM 1382 C C . GLY A 1 222 ? 20.376 36.017 101.471 1.00 35.63 193 GLY A C 1
ATOM 1383 O O . GLY A 1 222 ? 20.178 36.660 100.440 1.00 37.15 193 GLY A O 1
ATOM 1384 N N . GLY A 1 223 ? 20.972 34.827 101.465 1.00 32.43 194 GLY A N 1
ATOM 1385 C CA . GLY A 1 223 ? 21.642 34.328 100.285 1.00 33.69 194 GLY A CA 1
ATOM 1386 C C . GLY A 1 223 ? 22.985 34.997 100.047 1.00 34.08 194 GLY A C 1
ATOM 1387 O O . GLY A 1 223 ? 23.447 35.851 100.811 1.00 33.85 194 GLY A O 1
ATOM 1388 N N . ALA A 1 224 ? 23.603 34.604 98.926 1.00 31.37 195 ALA A N 1
ATOM 1389 C CA . ALA A 1 224 ? 24.974 34.983 98.577 1.00 32.01 195 ALA A CA 1
ATOM 1390 C C . ALA A 1 224 ? 25.322 36.448 98.876 1.00 37.53 195 ALA A C 1
ATOM 1391 O O . ALA A 1 224 ? 26.384 36.743 99.431 1.00 38.02 195 ALA A O 1
ATOM 1393 N N . ALA A 1 225 ? 24.456 37.384 98.501 1.00 33.81 196 ALA A N 1
ATOM 1394 C CA . ALA A 1 225 ? 24.725 38.792 98.776 1.00 33.70 196 ALA A CA 1
ATOM 1395 C C . ALA A 1 225 ? 23.445 39.531 99.131 1.00 34.65 196 ALA A C 1
ATOM 1396 O O . ALA A 1 225 ? 23.274 40.704 98.784 1.00 34.12 196 ALA A O 1
ATOM 1398 N N . GLY A 1 226 ? 22.528 38.865 99.828 1.00 34.56 197 GLY A N 1
ATOM 1399 C CA . GLY A 1 226 ? 21.394 39.540 100.434 1.00 33.86 197 GLY A CA 1
ATOM 1400 C C . GLY A 1 226 ? 20.170 39.703 99.561 1.00 35.64 197 GLY A C 1
ATOM 1401 O O . GLY A 1 226 ? 19.242 40.427 99.950 1.00 33.12 197 GLY A O 1
ATOM 1402 N N . THR A 1 227 ? 20.135 39.071 98.391 1.00 33.60 198 THR A N 1
ATOM 1403 C CA . THR A 1 227 ? 18.974 39.159 97.516 1.00 36.45 198 THR A CA 1
ATOM 1404 C C . THR A 1 227 ? 18.072 37.937 97.594 1.00 37.14 198 THR A C 1
ATOM 1405 O O . THR A 1 227 ? 16.974 37.968 97.024 1.00 35.37 198 THR A O 1
ATOM 1409 N N . LEU A 1 228 ? 18.518 36.867 98.262 1.00 36.51 199 LEU A N 1
ATOM 1410 C CA . LEU A 1 228 ? 17.784 35.603 98.342 1.00 34.74 199 LEU A CA 1
ATOM 1411 C C . LEU A 1 228 ? 17.538 34.993 96.961 1.00 38.98 199 LEU A C 1
ATOM 1412 O O . LEU A 1 228 ? 16.525 34.326 96.744 1.00 43.70 199 LEU A O 1
ATOM 1417 N N . ALA A 1 229 ? 18.472 35.187 96.024 1.00 38.56 200 ALA A N 1
ATOM 1418 C CA . ALA A 1 229 ? 18.268 34.703 94.656 1.00 39.14 200 ALA A CA 1
ATOM 1419 C C . ALA A 1 229 ? 18.270 33.179 94.586 1.00 42.93 200 ALA A C 1
ATOM 1420 O O . ALA A 1 229 ? 17.497 32.587 93.820 1.00 42.90 200 ALA A O 1
ATOM 1422 N N . GLY A 1 230 ? 19.150 32.527 95.349 1.00 37.77 201 GLY A N 1
ATOM 1423 C CA . GLY A 1 230 ? 19.204 31.073 95.320 1.00 42.79 201 GLY A CA 1
ATOM 1424 C C . GLY A 1 230 ? 18.010 30.392 95.958 1.00 41.12 201 GLY A C 1
ATOM 1425 O O . GLY A 1 230 ? 17.726 29.236 95.640 1.00 46.05 201 GLY A O 1
ATOM 1426 N N . TYR A 1 231 ? 17.307 31.075 96.857 1.00 41.12 202 TYR A N 1
ATOM 1427 C CA . TYR A 1 231 ? 16.160 30.465 97.511 1.00 42.09 202 TYR A CA 1
ATOM 1428 C C . TYR A 1 231 ? 14.924 30.445 96.624 1.00 44.21 202 TYR A C 1
ATOM 1429 O O . TYR A 1 231 ? 13.968 29.727 96.930 1.00 45.08 202 TYR A O 1
ATOM 1438 N N . PHE A 1 232 ? 14.931 31.207 95.539 1.00 48.36 203 PHE A N 1
ATOM 1439 C CA . PHE A 1 232 ? 13.790 31.324 94.645 1.00 49.17 203 PHE A CA 1
ATOM 1440 C C . PHE A 1 232 ? 14.201 30.998 93.219 1.00 46.39 203 PHE A C 1
ATOM 1441 O O . PHE A 1 232 ? 13.738 30.021 92.643 1.00 58.72 203 PHE A O 1
ATOM 1449 N N . ASP A 1 240 ? 4.025 36.878 92.383 1.00 60.88 211 ASP A N 1
ATOM 1450 C CA . ASP A 1 240 ? 4.483 38.014 93.180 1.00 58.93 211 ASP A CA 1
ATOM 1451 C C . ASP A 1 240 ? 5.689 37.628 94.023 1.00 58.23 211 ASP A C 1
ATOM 1452 O O . ASP A 1 240 ? 5.599 36.739 94.875 1.00 59.47 211 ASP A O 1
ATOM 1454 N N . PRO A 1 241 ? 6.818 38.302 93.796 1.00 57.05 212 PRO A N 1
ATOM 1455 C CA . PRO A 1 241 ? 7.987 38.065 94.659 1.00 55.02 212 PRO A CA 1
ATOM 1456 C C . PRO A 1 241 ? 7.696 38.342 96.129 1.00 53.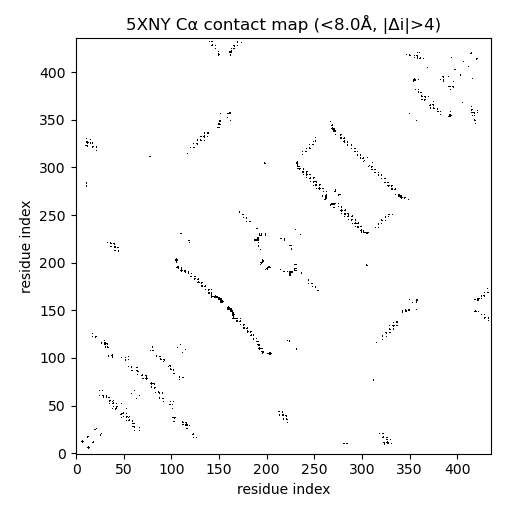51 212 PRO A C 1
ATOM 1457 O O . PRO A 1 241 ? 8.251 37.669 97.006 1.00 52.80 212 PRO A O 1
ATOM 1461 N N . ALA A 1 242 ? 6.816 39.305 96.417 1.00 52.06 213 ALA A N 1
ATOM 1462 C CA . ALA A 1 242 ? 6.465 39.614 97.799 1.00 52.64 213 ALA A CA 1
ATOM 1463 C C . ALA A 1 242 ? 5.787 38.431 98.482 1.00 53.46 213 ALA A C 1
ATOM 1464 O O . ALA A 1 242 ? 6.017 38.172 99.672 1.00 51.41 213 ALA A O 1
ATOM 1466 N N . VAL A 1 243 ? 4.945 37.703 97.743 1.00 55.25 214 VAL A N 1
ATOM 1467 C CA . VAL A 1 243 ? 4.214 36.575 98.315 1.00 53.16 214 VAL A CA 1
ATOM 1468 C C . VAL A 1 243 ? 5.178 35.472 98.730 1.00 52.55 214 VAL A C 1
ATOM 1469 O O . VAL A 1 243 ? 5.140 34.983 99.869 1.00 49.44 214 VAL A O 1
ATOM 1471 N N . LEU A 1 244 ? 6.060 35.066 97.812 1.00 53.01 215 LEU A N 1
ATOM 1472 C CA . LEU A 1 244 ? 7.010 34.005 98.126 1.00 53.97 215 LEU A CA 1
ATOM 1473 C C . LEU A 1 244 ? 7.978 34.436 99.228 1.00 51.00 215 LEU A C 1
ATOM 1474 O O . LEU A 1 244 ? 8.299 33.637 100.118 1.00 51.78 215 LEU A O 1
ATOM 1476 N N . LEU A 1 245 ? 8.447 35.692 99.191 1.00 50.04 216 LEU A N 1
ATOM 1477 C CA . LEU A 1 245 ? 9.283 36.191 100.281 1.00 52.32 216 LEU A CA 1
ATOM 1478 C C . LEU A 1 245 ? 8.575 36.030 101.616 1.00 49.35 216 LEU A C 1
ATOM 1479 O O . LEU A 1 245 ? 9.103 35.401 102.536 1.00 49.70 216 LEU A O 1
ATOM 1481 N N . ASP A 1 246 ? 7.354 36.562 101.721 1.00 49.00 217 ASP A N 1
ATOM 1482 C CA . ASP A 1 246 ? 6.614 36.501 102.977 1.00 46.98 217 ASP A CA 1
ATOM 1483 C C . ASP A 1 246 ? 6.412 35.065 103.454 1.00 49.42 217 ASP A C 1
ATOM 1484 O O . ASP A 1 246 ? 6.600 34.768 104.643 1.00 49.63 217 ASP A O 1
ATOM 1489 N N . ARG A 1 247 ? 6.036 34.154 102.549 1.00 49.43 218 ARG A N 1
ATOM 1490 C CA . ARG A 1 247 ? 5.789 32.772 102.958 1.00 48.59 218 ARG A CA 1
ATOM 1491 C C . ARG A 1 247 ? 7.063 32.112 103.474 1.00 45.87 218 ARG A C 1
ATOM 1492 O O . ARG A 1 247 ? 7.056 31.454 104.521 1.00 46.93 218 ARG A O 1
ATOM 1500 N N . LEU A 1 248 ? 8.168 32.271 102.745 1.00 47.07 219 LEU A N 1
ATOM 1501 C CA . LEU A 1 248 ? 9.418 31.664 103.184 1.00 42.74 219 LEU A CA 1
ATOM 1502 C C . LEU A 1 248 ? 9.909 32.275 104.498 1.00 44.37 21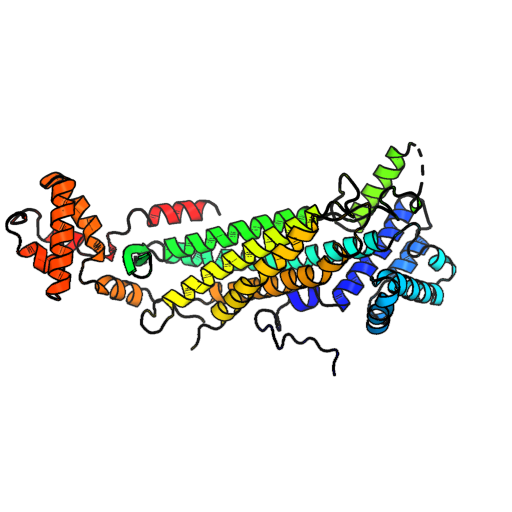9 LEU A C 1
ATOM 1503 O O . LEU A 1 248 ? 10.380 31.557 105.388 1.00 40.58 219 LEU A O 1
ATOM 1508 N N . LEU A 1 249 ? 9.811 33.599 104.642 1.00 41.64 220 LEU A N 1
ATOM 1509 C CA . LEU A 1 249 ? 10.276 34.235 105.872 1.00 45.49 220 LEU A CA 1
ATOM 1510 C C . LEU A 1 249 ? 9.441 33.792 107.066 1.00 42.47 220 LEU A C 1
ATOM 1511 O O . LEU A 1 249 ? 9.980 33.563 108.155 1.00 40.66 220 LEU A O 1
ATOM 1516 N N . ASP A 1 250 ? 8.125 33.642 106.876 1.00 43.38 221 ASP A N 1
ATOM 1517 C CA . ASP A 1 250 ? 7.284 33.155 107.966 1.00 45.71 221 ASP A CA 1
ATOM 1518 C C . ASP A 1 250 ? 7.631 31.715 108.321 1.00 42.69 221 ASP A C 1
ATOM 1519 O O . ASP A 1 250 ? 7.703 31.356 109.504 1.00 42.38 221 ASP A O 1
ATOM 1524 N N . ALA A 1 251 ? 7.863 30.881 107.309 1.00 44.39 222 ALA A N 1
ATOM 1525 C CA . ALA A 1 251 ? 8.187 29.487 107.583 1.00 44.71 222 ALA A CA 1
ATOM 1526 C C . ALA A 1 251 ? 9.518 29.368 108.310 1.00 43.42 222 ALA A C 1
ATOM 1527 O O . ALA A 1 251 ? 9.643 28.581 109.251 1.00 40.67 222 ALA A O 1
ATOM 1529 N N . TYR A 1 252 ? 10.524 30.150 107.905 1.00 39.89 223 TYR A N 1
ATOM 1530 C CA . TYR A 1 252 ? 11.812 30.032 108.572 1.00 36.77 223 TYR A CA 1
ATOM 1531 C C . TYR A 1 252 ? 11.735 30.566 109.996 1.00 41.49 223 TYR A C 1
ATOM 1532 O O . TYR A 1 252 ? 12.393 30.025 110.896 1.00 38.37 223 TYR A O 1
ATOM 1541 N N . ALA A 1 253 ? 10.922 31.608 110.223 1.00 40.92 224 ALA A N 1
ATOM 1542 C CA . ALA A 1 253 ? 10.656 32.031 111.593 1.00 41.51 224 ALA A CA 1
ATOM 1543 C C . ALA A 1 253 ? 10.038 30.899 112.414 1.00 41.48 224 ALA A C 1
ATOM 1544 O O . ALA A 1 253 ? 10.451 30.647 113.552 1.00 40.14 224 ALA A O 1
ATOM 1546 N N . ALA A 1 254 ? 9.047 30.201 111.852 1.00 42.09 225 ALA A N 1
ATOM 1547 C CA . ALA A 1 254 ? 8.411 29.104 112.575 1.00 43.27 225 ALA A CA 1
ATOM 1548 C C . ALA A 1 254 ? 9.402 27.981 112.873 1.00 44.10 225 ALA A C 1
ATOM 1549 O O . ALA A 1 254 ? 9.452 27.467 113.995 1.00 43.40 225 ALA A O 1
ATOM 1551 N N . GLU A 1 255 ? 10.208 27.589 111.882 1.00 40.83 226 GLU A N 1
ATOM 1552 C CA . GLU A 1 255 ? 11.114 26.460 112.077 1.00 38.86 226 GLU A CA 1
ATOM 1553 C C . GLU A 1 255 ? 12.227 26.793 113.063 1.00 41.38 226 GLU A C 1
ATOM 1554 O O . GLU A 1 255 ? 12.659 25.920 113.824 1.00 43.12 226 GLU A O 1
ATOM 1560 N N . THR A 1 256 ? 12.717 28.039 113.071 1.00 38.73 227 THR A N 1
ATOM 1561 C CA . THR A 1 256 ? 13.818 28.379 113.971 1.00 37.49 227 THR A CA 1
ATOM 1562 C C . THR A 1 256 ? 13.366 28.875 115.340 1.00 40.88 227 THR A C 1
ATOM 1563 O O . THR A 1 256 ? 14.156 28.826 116.291 1.00 35.95 227 THR A O 1
ATOM 1567 N N . GLY A 1 257 ? 12.143 29.386 115.463 1.00 40.62 228 GLY A N 1
ATOM 1568 C CA . GLY A 1 257 ? 11.758 30.076 116.671 1.00 37.24 228 GLY A CA 1
ATOM 1569 C C . GLY A 1 257 ? 12.337 31.468 116.813 1.00 40.13 228 GLY A C 1
ATOM 1570 O O . GLY A 1 257 ? 12.028 32.151 117.800 1.00 41.57 228 GLY A O 1
ATOM 1571 N N . LEU A 1 258 ? 13.159 31.910 115.864 1.00 38.55 229 LEU A N 1
ATOM 1572 C CA . LEU A 1 258 ? 13.760 33.236 115.882 1.00 40.37 229 LEU A CA 1
ATOM 1573 C C . LEU A 1 258 ? 12.848 34.258 115.207 1.00 39.02 229 LEU A C 1
ATOM 1574 O O . LEU A 1 258 ? 11.888 33.918 114.512 1.00 42.39 229 LEU A O 1
ATOM 1579 N N . ALA A 1 259 ? 13.182 35.530 115.395 1.00 37.80 230 ALA A N 1
ATOM 1580 C CA . ALA A 1 259 ? 12.375 36.614 114.854 1.00 35.59 230 ALA A CA 1
ATOM 1581 C C . ALA A 1 259 ? 12.631 36.809 113.363 1.00 38.56 230 ALA A C 1
ATOM 1582 O O . ALA A 1 259 ? 13.696 36.476 112.836 1.00 36.38 230 ALA A O 1
ATOM 1584 N N . ARG A 1 260 ? 11.625 37.344 112.681 1.00 39.47 231 ARG A N 1
ATOM 1585 C CA . ARG A 1 260 ? 11.756 37.683 111.274 1.00 41.37 231 ARG A CA 1
ATOM 1586 C C . ARG A 1 260 ? 12.250 39.122 111.146 1.00 39.18 231 ARG A C 1
ATOM 1587 O O . ARG A 1 260 ? 11.584 40.039 111.647 1.00 39.04 231 ARG A O 1
ATOM 1595 N N . PRO A 1 261 ? 13.395 39.366 110.511 1.00 39.83 232 PRO A N 1
ATOM 1596 C CA . PRO A 1 261 ? 13.897 40.734 110.370 1.00 40.35 232 PRO A CA 1
ATOM 1597 C C . PRO A 1 261 ? 13.329 41.400 109.126 1.00 41.08 232 PRO A C 1
ATOM 1598 O O . PRO A 1 261 ? 12.933 40.741 108.165 1.00 35.83 232 PRO A O 1
ATOM 1602 N N . VAL A 1 262 ? 13.294 42.736 109.164 1.00 39.32 233 VAL A N 1
ATOM 1603 C CA . VAL A 1 262 ? 12.766 43.469 108.015 1.00 40.63 233 VAL A CA 1
ATOM 1604 C C . VAL A 1 262 ? 13.677 43.305 106.804 1.00 38.07 233 VAL A C 1
ATOM 1605 O O . VAL A 1 262 ? 13.200 43.281 105.664 1.00 41.20 233 VAL A O 1
ATOM 1609 N N . LEU A 1 263 ? 14.980 43.150 107.018 1.00 37.67 234 LEU A N 1
ATOM 1610 C CA . LEU A 1 263 ? 15.959 43.084 105.942 1.00 33.43 234 LEU A CA 1
ATOM 1611 C C . LEU A 1 263 ? 17.051 42.077 106.280 1.00 34.92 234 LEU A C 1
ATOM 1612 O O . LEU A 1 263 ? 17.395 41.907 107.453 1.00 34.48 234 LEU A O 1
ATOM 1617 N N . PRO A 1 264 ? 17.617 41.398 105.284 1.00 33.80 235 PRO A N 1
ATOM 1618 C CA . PRO A 1 264 ? 18.827 40.607 105.545 1.00 34.49 235 PRO A CA 1
ATOM 1619 C C . PRO A 1 264 ? 19.909 41.491 106.151 1.00 32.87 235 PRO A C 1
ATOM 1620 O O . PRO A 1 264 ? 20.135 42.618 105.706 1.00 34.90 235 PRO A O 1
ATOM 1624 N N . TRP A 1 265 ? 20.587 40.972 107.178 1.00 36.78 236 TRP A N 1
ATOM 1625 C CA . TRP A 1 265 ? 21.441 41.798 108.030 1.00 33.77 236 TRP A CA 1
ATOM 1626 C C . TRP A 1 265 ? 22.893 41.321 108.049 1.00 33.03 236 TRP A C 1
ATOM 1627 O O . TRP A 1 265 ? 23.612 41.547 109.024 1.00 33.82 236 TRP A O 1
ATOM 1638 N N . HIS A 1 266 ? 23.338 40.699 106.951 1.00 32.08 237 HIS A N 1
ATOM 1639 C CA . HIS A 1 266 ? 24.732 40.289 106.788 1.00 29.56 237 HIS A CA 1
ATOM 1640 C C . HIS A 1 266 ? 25.731 41.401 107.084 1.00 31.39 237 HIS A C 1
ATOM 1641 O O . HIS A 1 266 ? 26.858 41.109 107.501 1.00 29.47 237 HIS A O 1
ATOM 1648 N N . VAL A 1 267 ? 25.363 42.669 106.829 1.00 31.31 238 VAL A N 1
ATOM 1649 C CA . VAL A 1 267 ? 26.227 43.815 107.125 1.00 32.07 238 VAL A CA 1
ATOM 1650 C C . VAL A 1 267 ? 25.478 44.854 107.946 1.00 31.19 238 VAL A C 1
ATOM 1651 O O . VAL A 1 267 ? 25.921 46.001 108.054 1.00 34.29 238 VAL A O 1
ATOM 1655 N N . LEU A 1 268 ? 24.343 44.470 108.528 1.00 29.92 239 LEU A N 1
ATOM 1656 C CA . LEU A 1 268 ? 23.574 45.343 109.423 1.00 32.91 239 LEU A CA 1
ATOM 1657 C C . LEU A 1 268 ? 23.590 44.684 110.797 1.00 32.97 239 LEU A C 1
ATOM 1658 O O . LEU A 1 268 ? 22.626 44.029 111.206 1.00 30.58 239 LEU A O 1
ATOM 1663 N N . ARG A 1 269 ? 24.693 44.884 111.514 1.00 30.77 240 ARG A N 1
ATOM 1664 C CA . ARG A 1 269 ? 25.050 44.035 112.646 1.00 34.99 240 ARG A CA 1
ATOM 1665 C C . ARG A 1 269 ? 24.363 44.450 113.944 1.00 32.83 240 ARG A C 1
ATOM 1666 O O . ARG A 1 269 ? 24.931 44.297 115.025 1.00 33.40 240 ARG A O 1
ATOM 1674 N N . THR A 1 270 ? 23.125 44.931 113.850 1.00 32.69 241 THR A N 1
ATOM 1675 C CA . THR A 1 270 ? 22.400 45.346 115.046 1.00 35.37 241 THR A CA 1
ATOM 1676 C C . THR A 1 270 ? 22.225 44.246 116.095 1.00 34.10 241 THR A C 1
ATOM 1677 O O . THR A 1 270 ? 22.403 44.549 117.289 1.00 34.49 241 THR A O 1
ATOM 1681 N N . PRO A 1 271 ? 21.888 42.992 115.758 1.00 34.51 242 PRO A N 1
ATOM 1682 C CA . PRO A 1 271 ? 21.776 41.973 116.829 1.00 34.91 242 PRO A CA 1
ATOM 1683 C C . PRO A 1 271 ? 23.070 41.756 117.609 1.00 32.92 242 PRO A C 1
ATOM 1684 O O . PRO A 1 271 ? 23.040 41.580 118.834 1.00 31.27 242 PRO A O 1
ATOM 1688 N N . VAL A 1 272 ? 24.212 41.787 116.926 1.00 32.15 243 VAL A N 1
ATOM 1689 C CA . VAL A 1 272 ? 25.496 41.592 117.587 1.00 32.00 243 VAL A CA 1
ATOM 1690 C C . VAL A 1 272 ? 25.823 42.768 118.502 1.00 32.91 243 VAL A C 1
ATOM 1691 O O . VAL A 1 272 ? 26.269 42.580 119.639 1.00 33.44 243 VAL A O 1
ATOM 1695 N N . ALA A 1 273 ? 25.601 43.997 118.028 1.00 33.53 244 ALA A N 1
ATOM 1696 C CA . ALA A 1 273 ? 25.814 45.156 118.882 1.00 31.39 244 ALA A CA 1
ATOM 1697 C C . ALA A 1 273 ? 24.890 45.125 120.090 1.00 31.41 244 ALA A C 1
ATOM 1698 O O . ALA A 1 273 ? 25.275 45.558 121.181 1.00 31.72 244 ALA A O 1
ATOM 1700 N N . ASP A 1 274 ? 23.661 44.634 119.911 1.00 30.73 245 ASP A N 1
ATOM 1701 C CA . ASP A 1 274 ? 22.723 44.572 121.026 1.00 31.33 245 ASP A CA 1
ATOM 1702 C C . ASP A 1 274 ? 23.151 43.530 122.046 1.00 33.93 245 ASP A C 1
ATOM 1703 O O . ASP A 1 274 ? 23.039 43.756 123.259 1.00 33.28 245 ASP A O 1
ATOM 1708 N N . LEU A 1 275 ? 23.628 42.378 121.577 1.00 33.87 246 LEU A N 1
ATOM 1709 C CA . LEU A 1 275 ? 24.159 41.394 122.507 1.00 32.46 246 LEU A CA 1
ATOM 1710 C C . LEU A 1 275 ? 25.338 41.977 123.264 1.00 29.45 246 LEU A C 1
ATOM 1711 O O . LEU A 1 275 ? 25.427 41.854 124.490 1.00 31.93 246 LEU A O 1
ATOM 1716 N N . ALA A 1 276 ? 26.249 42.632 122.545 1.00 30.98 247 ALA A N 1
ATOM 1717 C CA . ALA A 1 276 ? 27.394 43.263 123.195 1.0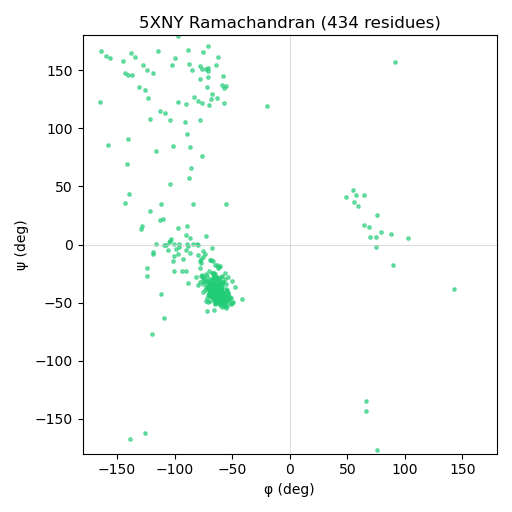0 33.69 247 ALA A CA 1
ATOM 1718 C C . ALA A 1 276 ? 26.952 44.241 124.285 1.00 32.69 247 ALA A C 1
ATOM 1719 O O . ALA A 1 276 ? 27.462 44.206 125.414 1.00 34.73 247 ALA A O 1
ATOM 1721 N N . ALA A 1 277 ? 25.986 45.107 123.971 1.00 31.78 248 ALA A N 1
ATOM 1722 C CA . ALA A 1 277 ? 25.533 46.104 124.941 1.00 29.38 248 ALA A CA 1
ATOM 1723 C C . ALA A 1 277 ? 24.901 45.446 126.163 1.00 31.07 248 ALA A C 1
ATOM 1724 O O . ALA A 1 277 ? 25.220 45.795 127.307 1.00 32.29 248 ALA A O 1
ATOM 1726 N N . VAL A 1 278 ? 24.005 44.480 125.940 1.00 32.06 249 VAL A N 1
ATOM 1727 C CA . VAL A 1 278 ? 23.277 43.863 127.050 1.00 30.40 249 VAL A CA 1
ATOM 1728 C C . VAL A 1 278 ? 24.214 43.041 127.931 1.00 31.44 249 VAL A C 1
ATOM 1729 O O . VAL A 1 278 ? 24.094 43.048 129.161 1.00 31.12 249 VAL A O 1
ATOM 1733 N N . LEU A 1 279 ? 25.164 42.323 127.331 1.00 32.77 250 LEU A N 1
ATOM 1734 C CA . LEU A 1 279 ? 26.061 41.515 128.155 1.00 31.47 250 LEU A CA 1
ATOM 1735 C C . LEU A 1 279 ? 27.054 42.384 128.919 1.00 29.27 250 LEU A C 1
ATOM 1736 O O . LEU A 1 279 ? 27.397 42.067 130.060 1.00 30.98 250 LEU A O 1
ATOM 1741 N N . ALA A 1 280 ? 27.545 43.474 128.309 1.00 30.12 251 ALA A N 1
ATOM 1742 C CA . ALA A 1 280 ? 28.443 44.358 129.053 1.00 33.50 251 ALA A CA 1
ATOM 1743 C C . ALA A 1 280 ? 27.701 45.094 130.171 1.00 30.23 251 ALA A C 1
ATOM 1744 O O . ALA A 1 280 ? 28.250 45.292 131.257 1.00 28.51 251 ALA A O 1
ATOM 1746 N N . PHE A 1 281 ? 26.460 45.518 129.924 1.00 32.88 252 PHE A N 1
ATOM 1747 C CA . PHE A 1 281 ? 25.653 46.078 131.002 1.00 30.72 252 PHE A CA 1
ATOM 1748 C C . PHE A 1 281 ? 25.477 45.071 132.138 1.00 34.79 252 PHE A C 1
ATOM 1749 O O . PHE A 1 281 ? 25.654 45.406 133.320 1.00 32.97 252 PHE A O 1
ATOM 1757 N N . THR A 1 282 ? 25.123 43.824 131.797 1.00 32.56 253 THR A N 1
ATOM 1758 C CA . THR A 1 282 ? 24.916 42.804 132.821 1.00 31.92 253 THR A CA 1
ATOM 1759 C C . THR A 1 282 ? 26.185 42.565 133.635 1.00 31.13 253 THR A C 1
ATOM 1760 O O . THR A 1 282 ? 26.159 42.570 134.871 1.00 32.35 253 THR A O 1
ATOM 1764 N N . ALA A 1 283 ? 27.312 42.368 132.950 1.00 34.44 254 ALA A N 1
ATOM 1765 C CA . ALA A 1 283 ? 28.567 42.110 133.645 1.00 29.36 254 ALA A CA 1
ATOM 1766 C C . ALA A 1 283 ? 28.970 43.288 134.514 1.00 32.60 254 ALA A C 1
ATOM 1767 O O . ALA A 1 283 ? 29.524 43.101 135.603 1.00 32.93 254 ALA A O 1
ATOM 1769 N N . GLY A 1 284 ? 28.716 44.516 134.043 1.00 30.84 255 GLY A N 1
ATOM 1770 C CA . GLY A 1 284 ? 29.056 45.681 134.846 1.00 28.42 255 GLY A CA 1
ATOM 1771 C C . GLY A 1 284 ? 28.189 45.816 136.083 1.00 30.88 255 GLY A C 1
ATOM 1772 O O . GLY A 1 284 ? 28.674 46.188 137.154 1.00 30.87 255 GLY A O 1
ATOM 1773 N N . ALA A 1 285 ? 26.895 45.525 135.951 1.00 32.74 256 ALA A N 1
ATOM 1774 C CA . ALA A 1 285 ? 25.993 45.579 137.097 1.00 32.87 256 ALA A CA 1
ATOM 1775 C C . ALA A 1 285 ? 26.409 44.573 138.167 1.00 34.54 256 ALA A C 1
ATOM 1776 O O . ALA A 1 285 ? 26.533 44.911 139.365 1.00 37.52 256 ALA A O 1
ATOM 1778 N N . LEU A 1 286 ? 26.649 43.323 137.744 1.00 31.59 257 LEU A N 1
ATOM 1779 C CA . LEU A 1 286 ? 27.137 42.324 138.685 1.00 32.29 257 LEU A CA 1
ATOM 1780 C C . LEU A 1 286 ? 28.475 42.748 139.277 1.00 33.73 257 LEU A C 1
ATOM 1781 O O . LEU A 1 286 ? 28.721 42.548 140.474 1.00 33.98 257 LEU A O 1
ATOM 1786 N N . GLY A 1 287 ? 29.338 43.371 138.465 1.00 30.59 258 GLY A N 1
ATOM 1787 C CA . GLY A 1 287 ? 30.579 43.916 138.995 1.00 31.99 258 GLY A CA 1
ATOM 1788 C C . GLY A 1 287 ? 30.363 44.971 140.067 1.00 30.71 258 GLY A C 1
ATOM 1789 O O . GLY A 1 287 ? 31.164 45.083 141.009 1.00 31.89 258 GLY A O 1
ATOM 1790 N N . LYS A 1 288 ? 29.285 45.751 139.952 1.00 30.36 259 LYS A N 1
ATOM 1791 C CA . LYS A 1 288 ? 28.965 46.712 141.004 1.00 33.91 259 LYS A CA 1
ATOM 1792 C C . LYS A 1 288 ? 28.686 45.992 142.316 1.00 31.57 259 LYS A C 1
ATOM 1793 O O . LYS A 1 288 ? 29.253 46.338 143.367 1.00 30.74 259 LYS A O 1
ATOM 1799 N N . ILE A 1 289 ? 27.807 44.986 142.269 1.00 32.75 260 ILE A N 1
ATOM 1800 C CA . ILE A 1 289 ? 27.564 44.196 143.474 1.00 32.64 260 ILE A CA 1
ATOM 1801 C C . ILE A 1 289 ? 28.871 43.622 144.015 1.00 33.37 260 ILE A C 1
ATOM 1802 O O . ILE A 1 289 ? 29.128 43.666 145.223 1.00 32.78 260 ILE A O 1
ATOM 1807 N N . ALA A 1 290 ? 29.752 43.158 143.127 1.00 32.45 261 ALA A N 1
ATOM 1808 C CA . ALA A 1 290 ? 30.972 42.491 143.577 1.00 34.69 261 ALA A CA 1
ATOM 1809 C C . ALA A 1 290 ? 31.890 43.448 144.328 1.00 30.72 261 ALA A C 1
ATOM 1810 O O . ALA A 1 290 ? 32.411 43.106 145.400 1.00 33.63 261 ALA A O 1
ATOM 1812 N N . VAL A 1 291 ? 32.098 44.659 143.797 1.00 32.73 262 VAL A N 1
ATOM 1813 C CA . VAL A 1 291 ? 33.012 45.576 144.483 1.00 28.75 262 VAL A CA 1
ATOM 1814 C C . VAL A 1 291 ? 32.386 46.114 145.764 1.00 30.60 262 VAL A C 1
ATOM 1815 O O . VAL A 1 291 ? 33.103 46.407 146.729 1.00 31.40 262 VAL A O 1
ATOM 1819 N N . ASP A 1 292 ? 31.057 46.250 145.814 1.00 31.14 263 ASP A N 1
ATOM 1820 C CA . ASP A 1 292 ? 30.421 46.610 147.081 1.00 28.94 263 ASP A CA 1
ATOM 1821 C C . ASP A 1 292 ? 30.656 45.527 148.138 1.00 33.93 263 ASP A C 1
ATOM 1822 O O . ASP A 1 292 ? 31.004 45.824 149.292 1.00 33.00 263 ASP A O 1
ATOM 1827 N N . VAL A 1 293 ? 30.453 44.261 147.754 1.00 32.74 264 VAL A N 1
ATOM 1828 C CA . VAL A 1 293 ? 30.691 43.146 148.669 1.00 33.22 264 VAL A CA 1
ATOM 1829 C C . VAL A 1 293 ? 32.133 43.158 149.152 1.00 30.68 264 VAL A C 1
ATOM 1830 O O . VAL A 1 293 ? 32.402 42.942 150.334 1.00 32.29 264 VAL A O 1
ATOM 1834 N N . GLN A 1 294 ? 33.083 43.421 148.253 1.00 31.97 265 GLN A N 1
ATOM 1835 C CA . GLN A 1 294 ? 34.485 43.431 148.660 1.00 31.22 265 GLN A CA 1
ATOM 1836 C C . GLN A 1 294 ? 34.772 44.566 149.634 1.00 35.89 265 GLN A C 1
ATOM 1837 O O . GLN A 1 294 ? 35.529 44.386 150.596 1.00 33.92 265 GLN A O 1
ATOM 1843 N N . SER A 1 295 ? 34.170 45.741 149.405 1.00 36.47 266 SER A N 1
ATOM 1844 C CA . SER A 1 295 ? 34.317 46.846 150.344 1.00 30.07 266 SER A CA 1
ATOM 1845 C C . SER A 1 295 ? 33.745 46.495 151.720 1.00 33.33 266 SER A C 1
ATOM 1846 O O . SER A 1 295 ? 34.344 46.820 152.753 1.00 30.85 266 SER A O 1
ATOM 1849 N N . LEU A 1 296 ? 32.595 45.819 151.757 1.00 30.65 267 LEU A N 1
ATOM 1850 C CA . LEU A 1 296 ? 31.975 45.477 153.031 1.00 29.80 267 LEU A CA 1
ATOM 1851 C C . LEU A 1 296 ? 32.661 44.306 153.732 1.00 34.34 267 LEU A C 1
ATOM 1852 O O . LEU A 1 296 ? 32.629 44.223 154.970 1.00 32.09 267 LEU A O 1
ATOM 1857 N N . ALA A 1 297 ? 33.308 43.424 152.970 1.00 31.05 268 ALA A N 1
ATOM 1858 C CA . ALA A 1 297 ? 33.842 42.165 153.468 1.00 32.66 268 ALA A CA 1
ATOM 1859 C C . ALA A 1 297 ? 35.288 42.260 153.914 1.00 31.81 268 ALA A C 1
ATOM 1860 O O . ALA A 1 297 ? 35.769 41.332 154.555 1.00 28.25 268 ALA A O 1
ATOM 1862 N N . ARG A 1 298 ? 35.995 43.341 153.593 1.00 30.64 269 ARG A N 1
ATOM 1863 C CA . ARG A 1 298 ? 37.403 43.411 153.955 1.00 32.96 269 ARG A CA 1
ATOM 1864 C C . ARG A 1 298 ? 37.577 43.360 155.476 1.00 36.48 269 ARG A C 1
ATOM 1865 O O . ARG A 1 298 ? 36.637 43.589 156.249 1.00 33.60 269 ARG A O 1
ATOM 1873 N N . THR A 1 299 ? 38.809 43.034 155.888 1.00 35.02 270 THR A N 1
ATOM 1874 C CA . THR A 1 299 ? 39.105 42.708 157.279 1.00 34.64 270 THR A CA 1
ATOM 1875 C C . THR A 1 299 ? 38.624 43.792 158.235 1.00 37.74 270 THR A C 1
ATOM 1876 O O . THR A 1 299 ? 37.959 43.505 159.236 1.00 37.97 270 THR A O 1
ATOM 1880 N N . GLU A 1 300 ? 38.952 45.047 157.958 1.00 37.12 271 GLU A N 1
ATOM 1881 C CA . GLU A 1 300 ? 38.679 46.055 158.967 1.00 38.98 271 GLU A CA 1
ATOM 1882 C C . GLU A 1 300 ? 37.287 46.676 158.820 1.00 35.33 271 GLU A C 1
ATOM 1883 O O . GLU A 1 300 ? 36.951 47.592 159.568 1.00 33.17 271 GLU A O 1
ATOM 1889 N N . VAL A 1 301 ? 36.447 46.137 157.933 1.00 34.49 272 VAL A N 1
ATOM 1890 C CA . VAL A 1 301 ? 35.030 46.497 157.849 1.00 33.58 272 VAL A CA 1
ATOM 1891 C C . VAL A 1 301 ? 34.142 45.358 158.346 1.00 36.69 272 VAL A C 1
ATOM 1892 O O . VAL A 1 301 ? 33.377 45.530 159.297 1.00 34.12 272 VAL A O 1
ATOM 1896 N N . ALA A 1 302 ? 34.176 44.207 157.656 1.00 36.80 273 ALA A N 1
ATOM 1897 C CA . ALA A 1 302 ? 33.558 42.961 158.112 1.00 33.70 273 ALA A CA 1
ATOM 1898 C C . ALA A 1 302 ? 32.063 43.118 158.363 1.00 33.51 273 ALA A C 1
ATOM 1899 O O . ALA A 1 302 ? 31.526 42.610 159.345 1.00 34.80 273 ALA A O 1
ATOM 1901 N N . GLU A 1 303 ? 31.376 43.808 157.465 1.00 32.59 274 GLU A N 1
ATOM 1902 C CA . GLU A 1 303 ? 29.942 44.008 157.628 1.00 34.53 274 GLU A CA 1
ATOM 1903 C C . GLU A 1 303 ? 29.117 42.968 156.902 1.00 33.90 274 GLU A C 1
ATOM 1904 O O . GLU A 1 303 ? 27.944 42.777 157.240 1.00 34.73 274 GLU A O 1
ATOM 1910 N N . VAL A 1 304 ? 29.688 42.331 155.883 1.00 34.91 275 VAL A N 1
ATOM 1911 C CA . VAL A 1 304 ? 29.095 41.169 155.253 1.00 35.44 275 VAL A CA 1
ATOM 1912 C C . VAL A 1 304 ? 30.190 40.131 155.084 1.00 35.26 275 VAL A C 1
ATOM 1913 O O . VAL A 1 304 ? 31.384 40.435 155.123 1.00 36.05 275 VAL A O 1
ATOM 1917 N N . ALA A 1 305 ? 29.764 38.891 154.894 1.00 33.90 276 ALA A N 1
ATOM 1918 C CA . ALA A 1 305 ? 30.670 37.818 154.528 1.00 35.98 276 ALA A CA 1
ATOM 1919 C C . ALA A 1 305 ? 30.015 36.975 153.447 1.00 33.28 276 ALA A C 1
ATOM 1920 O O . ALA A 1 305 ? 28.791 36.810 153.424 1.00 33.66 276 ALA A O 1
ATOM 1922 N N . GLU A 1 306 ? 30.847 36.456 152.547 1.00 34.28 277 GLU A N 1
ATOM 1923 C CA . GLU A 1 306 ? 30.387 35.515 151.545 1.00 37.31 277 GLU A CA 1
ATOM 1924 C C . GLU A 1 306 ? 30.066 34.171 152.204 1.00 36.80 277 GLU A C 1
ATOM 1925 O O . GLU A 1 306 ? 30.666 33.819 153.224 1.00 33.04 277 GLU A O 1
ATOM 1931 N N . PRO A 1 307 ? 29.129 33.388 151.626 1.00 37.39 278 PRO A N 1
ATOM 1932 C CA . PRO A 1 307 ? 28.788 32.044 152.121 1.00 39.99 278 PRO A CA 1
ATOM 1933 C C . PRO A 1 307 ? 29.993 31.110 152.217 1.00 41.74 278 PRO A C 1
ATOM 1934 O O . PRO A 1 307 ? 30.786 31.155 151.278 1.00 47.89 278 PRO A O 1
ATOM 1938 N N . ARG A 1 322 ? 39.084 32.651 154.450 1.00 55.55 293 ARG A N 1
ATOM 1939 C CA . ARG A 1 322 ? 37.705 32.964 154.062 1.00 57.33 293 ARG A CA 1
ATOM 1940 C C . ARG A 1 322 ? 37.614 34.076 152.986 1.00 46.58 293 ARG A C 1
ATOM 1941 O O . ARG A 1 322 ? 36.763 34.964 153.072 1.00 46.09 293 ARG A O 1
ATOM 1943 N N . ASN A 1 323 ? 38.476 33.993 151.969 1.00 47.77 294 ASN A N 1
ATOM 1944 C CA . ASN A 1 323 ? 38.548 35.019 150.934 1.00 44.42 294 ASN A CA 1
ATOM 1945 C C . ASN A 1 323 ? 37.201 35.190 150.229 1.00 39.39 294 ASN A C 1
ATOM 1946 O O . ASN A 1 323 ? 36.473 34.217 150.013 1.00 36.36 294 ASN A O 1
ATOM 1951 N N . PRO A 1 324 ? 36.851 36.420 149.839 1.00 38.47 295 PRO A N 1
ATOM 1952 C CA . PRO A 1 324 ? 35.601 36.643 149.072 1.00 38.30 295 PRO A CA 1
ATOM 1953 C C . PRO A 1 324 ? 35.721 36.234 147.602 1.00 34.04 295 PRO A C 1
ATOM 1954 O O . PRO A 1 324 ? 35.849 37.052 146.687 1.00 35.62 295 PRO A O 1
ATOM 1958 N N . VAL A 1 325 ? 35.673 34.917 147.356 1.00 35.18 296 VAL A N 1
ATOM 1959 C CA . VAL A 1 325 ? 36.004 34.374 146.035 1.00 31.97 296 VAL A CA 1
ATOM 1960 C C . VAL A 1 325 ? 34.869 34.549 145.028 1.00 29.33 296 VAL A C 1
ATOM 1961 O O . VAL A 1 325 ? 35.123 34.671 143.825 1.00 33.34 296 VAL A O 1
ATOM 1965 N N . LEU A 1 326 ? 33.613 34.519 145.463 1.00 29.33 297 LEU A N 1
ATOM 1966 C CA . LEU A 1 326 ? 32.521 34.702 144.513 1.00 31.59 297 LEU A CA 1
ATOM 1967 C C . LEU A 1 326 ? 32.555 36.103 143.909 1.00 31.62 297 LEU A C 1
ATOM 1968 O O . LEU A 1 326 ? 32.478 36.270 142.685 1.00 32.92 297 LEU A O 1
ATOM 1973 N N . SER A 1 327 ? 32.683 37.125 144.750 1.00 32.40 298 SER A N 1
ATOM 1974 C CA . SER A 1 327 ? 32.784 38.474 144.209 1.00 31.52 298 SER A CA 1
ATOM 1975 C C . SER A 1 327 ? 34.060 38.642 143.400 1.00 27.97 298 SER A C 1
ATOM 1976 O O . SER A 1 327 ? 34.065 39.387 142.422 1.00 31.25 298 SER A O 1
ATOM 1979 N N . THR A 1 328 ? 35.134 37.940 143.764 1.00 28.97 299 THR A N 1
ATOM 1980 C CA . THR A 1 328 ? 36.349 37.977 142.957 1.00 29.99 299 THR A CA 1
ATOM 1981 C C . THR A 1 328 ? 36.087 37.443 141.548 1.00 30.60 299 THR A C 1
ATOM 1982 O O . THR A 1 328 ? 36.577 38.000 140.559 1.00 26.75 299 THR A O 1
ATOM 1986 N N . LEU A 1 329 ? 35.277 36.393 141.441 1.00 30.05 300 LEU A N 1
ATOM 1987 C CA . LEU A 1 329 ? 34.994 35.797 140.138 1.00 30.67 300 LEU A CA 1
ATOM 1988 C C . LEU A 1 329 ? 34.084 36.701 139.305 1.00 29.84 300 LEU A C 1
ATOM 1989 O O . LEU A 1 329 ? 34.322 36.910 138.099 1.00 28.32 300 LEU A O 1
ATOM 1994 N N . ILE A 1 330 ? 33.020 37.222 139.931 1.00 27.80 301 ILE A N 1
ATOM 1995 C CA . ILE A 1 330 ? 32.145 38.179 139.254 1.00 31.87 301 ILE A CA 1
ATOM 1996 C C . ILE A 1 330 ? 32.957 39.369 138.757 1.00 31.11 301 ILE A C 1
ATOM 1997 O O . ILE A 1 330 ? 32.867 39.769 137.591 1.00 31.48 301 ILE A O 1
ATOM 2002 N N . ARG A 1 331 ? 33.792 39.926 139.629 1.00 31.08 302 ARG A N 1
ATOM 2003 C CA . ARG A 1 331 ? 34.626 41.049 139.226 1.00 30.41 302 ARG A CA 1
ATOM 2004 C C . ARG A 1 331 ? 35.532 40.666 138.062 1.00 29.07 302 ARG A C 1
ATOM 2005 O O . ARG A 1 331 ? 35.744 41.466 137.137 1.00 31.61 302 ARG A O 1
ATOM 2013 N N . SER A 1 332 ? 36.032 39.429 138.063 1.00 29.49 303 SER A N 1
ATOM 2014 C CA . SER A 1 332 ? 36.926 39.005 136.994 1.00 29.78 303 SER A CA 1
ATOM 2015 C C . SER A 1 332 ? 36.218 39.064 135.646 1.00 30.59 303 SER A C 1
ATOM 2016 O O . SER A 1 332 ? 36.804 39.504 134.650 1.00 28.65 303 SER A O 1
ATOM 2019 N N . ALA A 1 333 ? 34.937 38.673 135.608 1.00 30.29 304 ALA A N 1
ATOM 2020 C CA . ALA A 1 333 ? 34.179 38.788 134.361 1.00 28.39 304 ALA A CA 1
ATOM 2021 C C . ALA A 1 333 ? 33.856 40.250 134.031 1.00 31.10 304 ALA A C 1
ATOM 2022 O O . ALA A 1 333 ? 33.857 40.659 132.855 1.00 29.48 304 ALA A O 1
ATOM 2024 N N . ALA A 1 334 ? 33.591 41.053 135.064 1.00 31.75 305 ALA A N 1
ATOM 2025 C CA . ALA A 1 334 ? 33.280 42.463 134.857 1.00 31.54 305 ALA A CA 1
ATOM 2026 C C . ALA A 1 334 ? 34.452 43.204 134.230 1.00 28.94 305 ALA A C 1
ATOM 2027 O O . ALA A 1 334 ? 34.244 44.157 133.481 1.00 33.72 305 ALA A O 1
ATOM 2029 N N . LEU A 1 335 ? 35.683 42.779 134.507 1.00 29.45 306 LEU A N 1
ATOM 2030 C CA . LEU A 1 335 ? 36.837 43.402 133.875 1.00 30.46 306 LEU A CA 1
ATOM 2031 C C . LEU A 1 335 ? 37.153 42.829 132.492 1.00 31.41 306 LEU A C 1
ATOM 2032 O O . LEU A 1 335 ? 38.117 43.258 131.848 1.00 32.37 306 LEU A O 1
ATOM 2037 N N . GLN A 1 336 ? 36.379 41.875 132.009 1.00 31.19 307 GLN A N 1
ATOM 2038 C CA . GLN A 1 336 ? 36.659 41.298 130.710 1.00 30.95 307 GLN A CA 1
ATOM 2039 C C . GLN A 1 336 ? 35.605 41.640 129.677 1.00 30.82 307 GLN A C 1
ATOM 2040 O O . GLN A 1 336 ? 35.958 41.980 128.543 1.00 31.14 307 GLN A O 1
ATOM 2046 N N . VAL A 1 337 ? 34.329 41.589 130.054 1.00 29.54 308 VAL A N 1
ATOM 2047 C CA . VAL A 1 337 ? 33.255 41.636 129.064 1.00 31.35 308 VAL A CA 1
ATOM 2048 C C . VAL A 1 337 ? 33.201 42.986 128.345 1.00 31.91 308 VAL A C 1
ATOM 2049 O O . VAL A 1 337 ? 33.056 42.991 127.119 1.00 33.10 308 VAL A O 1
ATOM 2053 N N . PRO A 1 338 ? 33.302 44.142 129.013 1.00 31.94 309 PRO A N 1
ATOM 2054 C CA . PRO A 1 338 ? 33.169 45.401 128.245 1.00 28.93 309 PRO A CA 1
ATOM 2055 C C . PRO A 1 338 ? 34.226 45.574 127.162 1.00 30.74 309 PRO A C 1
ATOM 2056 O O . PRO A 1 338 ? 33.918 46.087 126.074 1.00 31.12 309 PRO A O 1
ATOM 2060 N N . ALA A 1 339 ? 35.456 45.118 127.405 1.00 31.69 310 ALA A N 1
ATOM 2061 C CA . ALA A 1 339 ? 36.479 45.191 126.368 1.00 32.45 310 ALA A CA 1
ATOM 2062 C C . ALA A 1 339 ? 36.141 44.289 125.182 1.00 34.81 310 ALA A C 1
ATOM 2063 O O . ALA A 1 339 ? 36.384 44.662 124.033 1.00 34.02 310 ALA A O 1
ATOM 2065 N N . LEU A 1 340 ? 35.600 43.091 125.431 1.00 30.74 311 LEU A N 1
ATOM 2066 C CA . LEU A 1 340 ? 35.161 42.249 124.322 1.00 33.20 311 LEU A CA 1
ATOM 2067 C C . LEU A 1 340 ? 33.996 42.899 123.574 1.00 33.10 311 LEU A C 1
ATOM 2068 O O . LEU A 1 340 ? 33.923 42.863 122.329 1.00 32.30 311 LEU A O 1
ATOM 2073 N N . ALA A 1 341 ? 33.090 43.517 124.334 1.00 33.17 312 ALA A N 1
ATOM 2074 C CA . ALA A 1 341 ? 31.945 44.221 123.779 1.00 35.41 312 ALA A CA 1
ATOM 2075 C C . ALA A 1 341 ? 32.359 45.352 122.849 1.00 33.06 312 ALA A C 1
ATOM 2076 O O . ALA A 1 341 ? 31.638 45.645 121.892 1.00 34.58 312 ALA A O 1
ATOM 2078 N N . THR A 1 342 ? 33.486 46.024 123.107 1.00 33.07 313 THR A N 1
ATOM 2079 C CA . THR A 1 342 ? 33.819 47.123 122.196 1.00 35.46 313 THR A CA 1
ATOM 2080 C C . THR A 1 342 ? 34.272 46.608 120.832 1.00 33.57 313 THR A C 1
ATOM 2081 O O . THR A 1 342 ? 33.933 47.209 119.808 1.00 35.11 313 THR A O 1
ATOM 2085 N N . GLY A 1 343 ? 35.006 45.488 120.785 1.00 33.69 314 GLY A N 1
ATOM 2086 C CA . GLY A 1 343 ? 35.286 44.859 119.500 1.00 31.43 314 GLY A CA 1
ATOM 2087 C C . GLY A 1 343 ? 34.015 44.440 118.783 1.00 31.51 314 GLY A C 1
ATOM 2088 O O . GLY A 1 343 ? 33.854 44.667 117.569 1.00 32.96 314 GLY A O 1
ATOM 2089 N N . LEU A 1 344 ? 33.072 43.866 119.533 1.00 31.34 315 LEU A N 1
ATOM 2090 C CA . LEU A 1 344 ? 31.789 43.519 118.932 1.00 30.19 315 LEU A CA 1
ATOM 2091 C C . LEU A 1 344 ? 31.102 44.750 118.351 1.00 30.52 315 LEU A C 1
ATOM 2092 O O . LEU A 1 344 ? 30.618 44.730 117.214 1.00 34.72 315 LEU A O 1
ATOM 2097 N N . THR A 1 345 ? 31.068 45.837 119.119 1.00 30.96 316 THR A N 1
ATOM 2098 C CA . THR A 1 345 ? 30.363 47.039 118.708 1.00 33.58 316 THR A CA 1
ATOM 2099 C C . THR A 1 345 ? 31.018 47.642 117.477 1.00 32.48 316 THR A C 1
ATOM 2100 O O . THR A 1 345 ? 30.327 48.095 116.561 1.00 31.58 316 THR A O 1
ATOM 2104 N N . GLN A 1 346 ? 32.353 47.592 117.419 1.00 34.31 317 GLN A N 1
ATOM 2105 C CA . GLN A 1 346 ? 33.089 48.129 116.282 1.00 35.11 317 GLN A CA 1
ATOM 2106 C C . GLN A 1 346 ? 32.791 47.346 115.014 1.00 36.22 317 GLN A C 1
ATOM 2107 O O . GLN A 1 346 ? 32.881 47.901 113.909 1.00 36.31 317 GLN A O 1
ATOM 2113 N N . CYS A 1 347 ? 32.419 46.066 115.148 1.00 33.97 318 CYS A N 1
ATOM 2114 C CA . CYS A 1 347 ? 32.059 45.333 113.937 1.00 34.82 318 CYS A CA 1
ATOM 2115 C C . CYS A 1 347 ? 30.768 45.832 113.267 1.00 32.75 318 CYS A C 1
ATOM 2116 O O . CYS A 1 347 ? 30.424 45.315 112.204 1.00 35.29 318 CYS A O 1
ATOM 2119 N N . LEU A 1 348 ? 30.048 46.815 113.821 1.00 33.11 319 LEU A N 1
ATOM 2120 C CA . LEU A 1 348 ? 29.011 47.481 113.033 1.00 33.45 319 LEU A CA 1
ATOM 2121 C C . LEU A 1 348 ? 29.574 48.056 111.737 1.00 34.45 319 LEU A C 1
ATOM 2122 O O . LEU A 1 348 ? 28.836 48.238 110.763 1.00 32.71 319 LEU A O 1
ATOM 2127 N N . VAL A 1 349 ? 30.871 48.335 111.705 1.00 31.47 320 VAL A N 1
ATOM 2128 C CA . VAL A 1 349 ? 31.502 48.915 110.519 1.00 34.39 320 VAL A CA 1
ATOM 2129 C C . VAL A 1 349 ? 31.875 47.733 109.627 1.00 34.45 320 VAL A C 1
ATOM 2130 O O . VAL A 1 349 ? 32.997 47.228 109.633 1.00 32.92 320 VAL A O 1
ATOM 2134 N N . SER A 1 350 ? 30.891 47.274 108.850 1.00 33.27 321 SER A N 1
ATOM 2135 C CA . SER A 1 350 ? 30.984 46.058 108.043 1.00 33.12 321 SER A CA 1
ATOM 2136 C C . SER A 1 350 ? 30.746 46.398 106.582 1.00 35.25 321 SER A C 1
ATOM 2137 O O . SER A 1 350 ? 29.608 46.660 106.186 1.00 37.05 321 SER A O 1
ATOM 2140 N N . GLU A 1 351 ? 31.807 46.349 105.779 1.00 33.87 322 GLU A N 1
ATOM 2141 C CA . GLU A 1 351 ? 31.781 46.933 104.444 1.00 32.89 322 GLU A CA 1
ATOM 2142 C C . GLU A 1 351 ? 31.186 45.985 103.383 1.00 33.14 322 GLU A C 1
ATOM 2143 O O . GLU A 1 351 ? 31.228 44.750 103.496 1.00 30.02 322 GLU A O 1
ATOM 2149 N N . ASP A 1 352 ? 30.581 46.602 102.364 1.00 35.06 323 ASP A N 1
ATOM 2150 C CA . ASP A 1 352 ? 30.014 45.936 101.200 1.00 32.91 323 ASP A CA 1
ATOM 2151 C C . ASP A 1 352 ? 28.818 45.072 101.588 1.00 34.90 323 ASP A C 1
ATOM 2152 O O . ASP A 1 352 ? 28.024 45.453 102.450 1.00 29.69 323 ASP A O 1
ATOM 2157 N N . GLU A 1 353 ? 28.666 43.912 100.938 1.00 30.97 324 GLU A N 1
ATOM 2158 C CA . GLU A 1 353 ? 27.593 42.988 101.264 1.00 31.32 324 GLU A CA 1
ATOM 2159 C C . GLU A 1 353 ? 28.048 41.874 102.199 1.00 31.84 324 GLU A C 1
ATOM 2160 O O . GLU A 1 353 ? 27.203 41.099 102.669 1.00 33.66 324 GLU A O 1
ATOM 2166 N N . ARG A 1 354 ? 29.355 41.771 102.462 1.00 28.96 325 ARG A N 1
ATOM 2167 C CA . ARG A 1 354 ? 29.902 40.862 103.476 1.00 33.49 325 ARG A CA 1
ATOM 2168 C C . ARG A 1 354 ? 31.331 41.294 103.755 1.00 32.71 325 ARG A C 1
ATOM 2169 O O . ARG A 1 354 ? 32.143 41.368 102.830 1.00 32.51 325 ARG A O 1
ATOM 2177 N N . SER A 1 355 ? 31.639 41.603 105.014 1.00 33.66 326 SER A N 1
ATOM 2178 C CA . SER A 1 355 ? 32.956 42.139 105.329 1.00 35.21 326 SER A CA 1
ATOM 2179 C C . SER A 1 355 ? 34.048 41.078 105.205 1.00 34.27 326 SER A C 1
ATOM 2180 O O . SER A 1 355 ? 33.851 39.910 105.547 1.00 35.81 326 SER A O 1
ATOM 2183 N N . ALA A 1 356 ? 35.219 41.504 104.742 1.00 31.16 327 ALA A N 1
ATOM 2184 C CA . ALA A 1 356 ? 36.389 40.631 104.660 1.00 32.96 327 ALA A CA 1
ATOM 2185 C C . ALA A 1 356 ? 37.171 40.637 105.978 1.00 31.16 327 ALA A C 1
ATOM 2186 O O . ALA A 1 356 ? 38.365 40.930 106.028 1.00 30.54 327 ALA A O 1
ATOM 2188 N N . GLY A 1 357 ? 36.482 40.288 107.062 1.00 33.15 328 GLY A N 1
ATOM 2189 C CA . GLY A 1 357 ? 37.166 40.206 108.338 1.00 30.15 328 GLY A CA 1
ATOM 2190 C C . GLY A 1 357 ? 36.370 40.666 109.541 1.00 31.09 328 GLY A C 1
ATOM 2191 O O . GLY A 1 357 ? 36.478 40.054 110.607 1.00 30.76 328 GLY A O 1
ATOM 2192 N N . ALA A 1 358 ? 35.568 41.730 109.396 1.00 29.44 329 ALA A N 1
ATOM 2193 C CA . ALA A 1 358 ? 34.842 42.251 110.553 1.00 30.56 329 ALA A CA 1
ATOM 2194 C C . ALA A 1 358 ? 33.732 41.309 111.000 1.00 32.07 329 ALA A C 1
ATOM 2195 O O . ALA A 1 358 ? 33.453 41.225 112.200 1.00 31.32 329 ALA A O 1
ATOM 2197 N N . TRP A 1 359 ? 33.083 40.592 110.071 1.00 29.20 330 TRP A N 1
ATOM 2198 C CA . TRP A 1 359 ? 32.133 39.565 110.502 1.00 29.87 330 TRP A CA 1
ATOM 2199 C C . TRP A 1 359 ? 32.862 38.403 111.178 1.00 31.86 330 TRP A C 1
ATOM 2200 O O . TRP A 1 359 ? 32.400 37.873 112.198 1.00 29.54 330 TRP A O 1
ATOM 2211 N N . HIS A 1 360 ? 34.021 38.024 110.638 1.00 30.22 331 HIS A N 1
ATOM 2212 C CA . HIS A 1 360 ? 34.802 36.920 111.189 1.00 30.35 331 HIS A CA 1
ATOM 2213 C C . HIS A 1 360 ? 35.319 37.234 112.591 1.00 29.18 331 HIS A C 1
ATOM 2214 O O . HIS A 1 360 ? 35.554 36.320 113.391 1.00 30.19 331 HIS A O 1
ATOM 2221 N N . ALA A 1 361 ? 35.476 38.518 112.916 1.00 29.70 332 ALA A N 1
ATOM 2222 C CA . ALA A 1 361 ? 35.960 38.936 114.226 1.00 30.32 332 ALA A CA 1
ATOM 2223 C C . ALA A 1 361 ? 34.902 38.816 115.316 1.00 27.48 332 ALA A C 1
ATOM 2224 O O . ALA A 1 361 ? 35.211 39.061 116.481 1.00 28.17 332 ALA A O 1
ATOM 2226 N N . GLU A 1 362 ? 33.670 38.472 114.970 1.00 27.84 333 GLU A N 1
ATOM 2227 C CA . GLU A 1 362 ? 32.576 38.509 115.926 1.00 29.53 333 GLU A CA 1
ATOM 2228 C C . GLU A 1 362 ? 32.410 37.219 116.720 1.00 30.01 333 GLU A C 1
ATOM 2229 O O . GLU A 1 362 ? 31.979 37.274 117.872 1.00 27.71 333 GLU A O 1
ATOM 2235 N N . TRP A 1 363 ? 32.698 36.060 116.119 1.00 31.53 334 TRP A N 1
ATOM 2236 C CA . TRP A 1 363 ? 32.195 34.801 116.668 1.00 30.64 334 TRP A CA 1
ATOM 2237 C C . TRP A 1 363 ? 32.820 34.507 118.027 1.00 28.53 334 TRP A C 1
ATOM 2238 O O . TRP A 1 363 ? 32.112 34.342 119.025 1.00 30.29 334 TRP A O 1
ATOM 2249 N N . GLN A 1 364 ? 34.145 34.452 118.091 1.00 28.20 335 GLN A N 1
ATOM 2250 C CA . GLN A 1 364 ? 34.793 34.119 119.355 1.00 28.75 335 GLN A CA 1
ATOM 2251 C C . GLN A 1 364 ? 34.485 35.116 120.482 1.00 32.45 335 GLN A C 1
ATOM 2252 O O . GLN A 1 364 ? 34.089 34.665 121.574 1.00 29.85 335 GLN A O 1
ATOM 2258 N N . PRO A 1 365 ? 34.608 36.453 120.310 1.00 27.79 336 PRO A N 1
ATOM 2259 C CA . PRO A 1 365 ? 34.266 37.333 121.446 1.00 31.32 336 PRO A CA 1
ATOM 2260 C C . PRO A 1 365 ? 32.811 37.218 121.861 1.00 29.29 336 PRO A C 1
ATOM 2261 O O . PRO A 1 365 ? 32.512 37.221 123.059 1.00 31.99 336 PRO A O 1
ATOM 2265 N N . LEU A 1 366 ? 31.891 37.092 120.900 1.00 29.47 337 LEU A N 1
ATOM 2266 C CA . LEU A 1 366 ? 30.493 36.906 121.269 1.00 32.17 337 LEU A CA 1
ATOM 2267 C C . LEU A 1 366 ? 30.332 35.678 122.160 1.00 31.55 337 LEU A C 1
ATOM 2268 O O . LEU A 1 366 ? 29.772 35.763 123.257 1.00 30.23 337 LEU A O 1
ATOM 2273 N N . ARG A 1 367 ? 30.847 34.530 121.710 1.00 30.90 338 ARG A N 1
ATOM 2274 C CA . ARG A 1 367 ? 30.802 33.330 122.537 1.00 31.34 338 ARG A CA 1
ATOM 2275 C C . ARG A 1 367 ? 31.356 33.615 123.928 1.00 29.92 338 ARG A C 1
ATOM 2276 O O . ARG A 1 367 ? 30.726 33.282 124.940 1.00 30.26 338 ARG A O 1
ATOM 2284 N N . GLU A 1 368 ? 32.498 34.307 123.992 1.00 30.84 339 GLU A N 1
ATOM 2285 C CA . GLU A 1 368 ? 33.134 34.542 125.282 1.00 29.67 339 GLU A CA 1
ATOM 2286 C C . GLU A 1 368 ? 32.276 35.459 126.153 1.00 33.06 339 GLU A C 1
ATOM 2287 O O . GLU A 1 368 ? 32.133 35.223 127.362 1.00 28.96 339 GLU A O 1
ATOM 2293 N N . CYS A 1 369 ? 31.653 36.476 125.547 1.00 31.36 340 CYS A N 1
ATOM 2294 C CA . CYS A 1 369 ? 30.751 37.322 126.315 1.00 31.23 340 CYS A CA 1
ATOM 2295 C C . CYS A 1 369 ? 29.607 36.501 126.880 1.00 28.31 340 CYS A C 1
ATOM 2296 O O . CYS A 1 369 ? 29.212 36.683 128.041 1.00 28.73 340 CYS A O 1
ATOM 2299 N N . LEU A 1 370 ? 29.068 35.580 126.077 1.00 29.76 341 LEU A N 1
ATOM 2300 C CA . LEU A 1 370 ? 27.993 34.736 126.582 1.00 31.65 341 LEU A CA 1
ATOM 2301 C C . LEU A 1 370 ? 28.498 33.883 127.726 1.00 29.04 341 LEU A C 1
ATOM 2302 O O . LEU A 1 370 ? 27.814 33.729 128.745 1.00 29.01 341 LEU A O 1
ATOM 2307 N N . ARG A 1 371 ? 29.732 33.396 127.604 1.00 27.86 342 ARG A N 1
ATOM 2308 C CA . ARG A 1 371 ? 30.267 32.433 128.560 1.00 32.43 342 ARG A CA 1
ATOM 2309 C C . ARG A 1 371 ? 30.547 33.115 129.900 1.00 31.57 342 ARG A C 1
ATOM 2310 O O . ARG A 1 371 ? 29.967 32.759 130.938 1.00 32.12 342 ARG A O 1
ATOM 2318 N N . LEU A 1 372 ? 31.376 34.160 129.864 1.00 32.11 343 LEU A N 1
ATOM 2319 C CA . LEU A 1 372 ? 31.723 34.942 131.049 1.00 30.22 343 LEU A CA 1
ATOM 2320 C C . LEU A 1 372 ? 30.489 35.498 131.749 1.00 27.83 343 LEU A C 1
ATOM 2321 O O . LEU A 1 372 ? 30.323 35.338 132.964 1.00 31.73 343 LEU A O 1
ATOM 2326 N N . THR A 1 373 ? 29.621 36.175 131.006 1.00 30.70 344 THR A N 1
ATOM 2327 C CA . THR A 1 373 ? 28.425 36.721 131.629 1.00 31.25 344 THR A CA 1
ATOM 2328 C C . THR A 1 373 ? 27.600 35.603 132.241 1.00 29.14 344 THR A C 1
ATOM 2329 O O . THR A 1 373 ? 27.112 35.735 133.371 1.00 32.09 344 THR A O 1
ATOM 2333 N N . GLY A 1 374 ? 27.524 34.457 131.554 1.00 32.14 345 GLY A N 1
ATOM 2334 C CA . GLY A 1 374 ? 26.826 33.317 132.123 1.00 27.93 345 GLY A CA 1
ATOM 2335 C C . GLY A 1 374 ? 27.431 32.898 133.449 1.00 32.17 345 GLY A C 1
ATOM 2336 O O . GLY A 1 374 ? 26.735 32.793 134.464 1.00 33.53 345 GLY A O 1
ATOM 2337 N N . GLY A 1 375 ? 28.755 32.741 133.478 1.00 31.70 346 GLY A N 1
ATOM 2338 C CA . GLY A 1 375 ? 29.393 32.395 134.728 1.00 28.63 346 GLY A CA 1
ATOM 2339 C C . GLY A 1 375 ? 29.077 33.423 135.795 1.00 32.84 346 GLY A C 1
ATOM 2340 O O . GLY A 1 375 ? 28.645 33.079 136.905 1.00 30.21 346 GLY A O 1
ATOM 2341 N N . ALA A 1 376 ? 29.178 34.707 135.427 1.00 28.36 347 ALA A N 1
ATOM 2342 C CA . ALA A 1 376 ? 29.027 35.754 136.424 1.00 29.68 347 ALA A CA 1
ATOM 2343 C C . ALA A 1 376 ? 27.637 35.698 137.016 1.00 28.57 347 ALA A C 1
ATOM 2344 O O . ALA A 1 376 ? 27.477 35.759 138.242 1.00 27.90 347 ALA A O 1
ATOM 2346 N N . ALA A 1 377 ? 26.635 35.445 136.164 1.00 29.96 348 ALA A N 1
ATOM 2347 C CA . ALA A 1 377 ? 25.264 35.399 136.650 1.00 28.98 348 ALA A CA 1
ATOM 2348 C C . ALA A 1 377 ? 25.098 34.241 137.615 1.00 32.80 348 ALA A C 1
ATOM 2349 O O . ALA A 1 377 ? 24.580 34.410 138.723 1.00 32.35 348 ALA A O 1
ATOM 2351 N N . ARG A 1 378 ? 25.597 33.063 137.228 1.00 33.45 349 ARG A N 1
ATOM 2352 C CA . ARG A 1 378 ? 25.496 31.915 138.114 1.00 32.65 349 ARG A CA 1
ATOM 2353 C C . ARG A 1 378 ? 26.182 32.229 139.440 1.00 37.06 349 ARG A C 1
ATOM 2354 O O . ARG A 1 378 ? 25.601 32.024 140.523 1.00 33.89 349 ARG A O 1
ATOM 2362 N N . THR A 1 379 ? 27.364 32.852 139.368 1.00 32.29 350 THR A N 1
ATOM 2363 C CA . THR A 1 379 ? 28.079 33.169 140.592 1.00 34.04 350 THR A CA 1
ATOM 2364 C C . THR A 1 379 ? 27.299 34.189 141.409 1.00 32.85 350 THR A C 1
ATOM 2365 O O . THR A 1 379 ? 27.180 34.059 142.637 1.00 32.77 350 THR A O 1
ATOM 2369 N N . ALA A 1 380 ? 26.669 35.148 140.726 1.00 34.20 351 ALA A N 1
ATOM 2370 C CA . ALA A 1 380 ? 25.902 36.168 141.433 1.00 32.59 351 ALA A CA 1
ATOM 2371 C C . ALA A 1 380 ? 24.762 35.534 142.209 1.00 34.32 351 ALA A C 1
ATOM 2372 O O . ALA A 1 380 ? 24.478 35.941 143.345 1.00 33.96 351 ALA A O 1
ATOM 2374 N N . VAL A 1 381 ? 24.123 34.505 141.634 1.00 31.16 352 VAL A N 1
ATOM 2375 C CA . VAL A 1 381 ? 23.056 33.835 142.370 1.00 36.89 352 VAL A CA 1
ATOM 2376 C C . VAL A 1 381 ? 23.614 33.269 143.671 1.00 33.94 352 VAL A C 1
ATOM 2377 O O . VAL A 1 381 ? 23.128 33.584 144.767 1.00 35.42 352 VAL A O 1
ATOM 2381 N N . GLU A 1 382 ? 24.716 32.518 143.568 1.00 33.34 353 GLU A N 1
ATOM 2382 C CA . GLU A 1 382 ? 25.347 31.979 144.762 1.00 37.68 353 GLU A CA 1
ATOM 2383 C C . GLU A 1 382 ? 25.655 33.094 145.759 1.00 34.38 353 GLU A C 1
ATOM 2384 O O . GLU A 1 382 ? 25.462 32.925 146.967 1.00 35.26 353 GLU A O 1
ATOM 2390 N N . LEU A 1 383 ? 26.097 34.254 145.271 1.00 33.96 354 LEU A N 1
ATOM 2391 C CA . LEU A 1 383 ? 26.470 35.314 146.202 1.00 34.93 354 LEU A CA 1
ATOM 2392 C C . LEU A 1 383 ? 25.227 35.884 146.865 1.00 35.98 354 LEU A C 1
ATOM 2393 O O . LEU A 1 383 ? 25.128 35.913 148.099 1.00 35.55 354 LEU A O 1
ATOM 2398 N N . ALA A 1 384 ? 24.211 36.227 146.067 1.00 35.04 355 ALA A N 1
ATOM 2399 C CA . ALA A 1 384 ? 23.075 36.912 146.672 1.00 34.73 355 ALA A CA 1
ATOM 2400 C C . ALA A 1 384 ? 22.287 35.968 147.571 1.00 36.83 355 ALA A C 1
ATOM 2401 O O . ALA A 1 384 ? 21.725 36.401 148.579 1.00 36.88 355 ALA A O 1
ATOM 2403 N N . ALA A 1 385 ? 22.230 34.685 147.215 1.00 32.71 356 ALA A N 1
ATOM 2404 C CA . ALA A 1 385 ? 21.540 33.718 148.051 1.00 39.86 356 ALA A CA 1
ATOM 2405 C C . ALA A 1 385 ? 22.289 33.467 149.357 1.00 38.65 356 ALA A C 1
ATOM 2406 O O . ALA A 1 385 ? 21.660 33.184 150.379 1.00 35.17 356 ALA A O 1
ATOM 2408 N N . GLY A 1 386 ? 23.617 33.594 149.357 1.00 36.55 357 GLY A N 1
ATOM 2409 C CA . GLY A 1 386 ? 24.362 33.146 150.515 1.00 35.05 357 GLY A CA 1
ATOM 2410 C C . GLY A 1 386 ? 24.951 34.233 151.394 1.00 37.72 357 GLY A C 1
ATOM 2411 O O . GLY A 1 386 ? 25.578 33.920 152.411 1.00 35.27 357 GLY A O 1
ATOM 2412 N N . LEU A 1 387 ? 24.747 35.501 151.028 1.00 34.23 358 LEU A N 1
ATOM 2413 C CA . LEU A 1 387 ? 25.412 36.601 151.718 1.00 35.64 358 LEU A CA 1
ATOM 2414 C C . LEU A 1 387 ? 25.064 36.600 153.202 1.00 34.08 358 LEU A C 1
ATOM 2415 O O . LEU A 1 387 ? 23.908 36.409 153.578 1.00 38.55 358 LEU A O 1
ATOM 2420 N N . GLU A 1 388 ? 26.071 36.827 154.047 1.00 29.95 359 GLU A N 1
ATOM 2421 C CA . GLU A 1 388 ? 25.884 36.908 155.496 1.00 33.37 359 GLU A CA 1
ATOM 2422 C C . GLU A 1 388 ? 26.046 38.362 155.935 1.00 39.55 359 GLU A C 1
ATOM 2423 O O . GLU A 1 388 ? 27.142 38.931 155.847 1.00 39.64 359 GLU A O 1
ATOM 2425 N N . VAL A 1 389 ? 24.959 38.963 156.402 1.00 38.00 360 VAL A N 1
ATOM 2426 C CA . VAL A 1 389 ? 24.925 40.372 156.774 1.00 35.89 360 VAL A CA 1
ATOM 2427 C C . VAL A 1 389 ? 25.119 40.484 158.283 1.00 38.47 360 VAL A C 1
ATOM 2428 O O . VAL A 1 389 ? 24.346 39.907 159.053 1.00 39.18 360 VAL A O 1
ATOM 2432 N N . ASP A 1 390 ? 26.141 41.226 158.716 1.00 35.75 361 ASP A N 1
ATOM 2433 C CA . ASP A 1 390 ? 26.434 41.409 160.145 1.00 36.56 361 ASP A CA 1
ATOM 2434 C C . ASP A 1 390 ? 25.913 42.783 160.582 1.00 37.02 361 ASP A C 1
ATOM 2435 O O . ASP A 1 390 ? 26.654 43.769 160.630 1.00 32.62 361 ASP A O 1
ATOM 2440 N N . ALA A 1 391 ? 24.621 42.833 160.922 1.00 35.55 362 ALA A N 1
ATOM 2441 C CA . ALA A 1 391 ? 23.981 44.097 161.273 1.00 36.75 362 ALA A CA 1
ATOM 2442 C C . ALA A 1 391 ? 24.648 44.746 162.477 1.00 36.67 362 ALA A C 1
ATOM 2443 O O . ALA A 1 391 ? 24.820 45.974 162.517 1.00 35.41 362 ALA A O 1
ATOM 2445 N N . ALA A 1 392 ? 25.028 43.936 163.472 1.00 35.25 363 ALA A N 1
ATOM 2446 C CA . ALA A 1 392 ? 25.629 44.480 164.684 1.00 38.08 363 ALA A CA 1
ATOM 2447 C C . ALA A 1 392 ? 26.960 45.156 164.383 1.00 35.20 363 ALA A C 1
ATOM 2448 O O . ALA A 1 392 ? 27.294 46.182 164.990 1.00 35.79 363 ALA A O 1
ATOM 2450 N N . ARG A 1 393 ? 27.749 44.570 163.477 1.00 32.67 364 ARG A N 1
ATOM 2451 C CA . ARG A 1 393 ? 29.006 45.197 163.074 1.00 38.55 364 ARG A CA 1
ATOM 2452 C C . ARG A 1 393 ? 28.766 46.469 162.264 1.00 34.84 364 ARG A C 1
ATOM 2453 O O . ARG A 1 393 ? 29.562 47.408 162.339 1.00 36.65 364 ARG A O 1
ATOM 2461 N N . MET A 1 394 ? 27.690 46.518 161.481 1.00 33.76 365 MET A N 1
ATOM 2462 C CA . MET A 1 394 ? 27.344 47.760 160.798 1.00 34.18 365 MET A CA 1
ATOM 2463 C C . MET A 1 394 ? 27.038 48.855 161.815 1.00 38.53 365 MET A C 1
ATOM 2464 O O . MET A 1 394 ? 27.538 49.988 161.705 1.00 35.85 365 MET A O 1
ATOM 2469 N N . ARG A 1 395 ? 26.232 48.516 162.833 1.00 37.35 366 ARG A N 1
ATOM 2470 C CA . ARG A 1 395 ? 25.892 49.472 163.882 1.00 34.44 366 ARG A CA 1
ATOM 2471 C C . ARG A 1 395 ? 27.141 49.941 164.615 1.00 37.81 366 ARG A C 1
ATOM 2472 O O . ARG A 1 395 ? 27.324 51.141 164.849 1.00 39.05 366 ARG A O 1
ATOM 2480 N N . ALA A 1 396 ? 28.016 49.009 164.984 1.00 34.51 367 ALA A N 1
ATOM 2481 C CA . ALA A 1 396 ? 29.254 49.401 165.652 1.00 35.09 367 ALA A CA 1
ATOM 2482 C C . ALA A 1 396 ? 30.092 50.323 164.772 1.00 36.98 367 ALA A C 1
ATOM 2483 O O . ALA A 1 396 ? 30.613 51.339 165.250 1.00 34.27 367 ALA A O 1
ATOM 2485 N N . ASN A 1 397 ? 30.234 49.985 163.479 1.00 37.87 368 ASN A N 1
ATOM 2486 C CA . ASN A 1 397 ? 31.056 50.795 162.575 1.00 35.56 368 ASN A CA 1
ATOM 2487 C C . ASN A 1 397 ? 30.495 52.203 162.404 1.00 35.69 368 ASN A C 1
ATOM 2488 O O . ASN A 1 397 ? 31.250 53.143 162.126 1.00 31.22 368 ASN A O 1
ATOM 2493 N N . LEU A 1 398 ? 29.178 52.368 162.552 1.00 33.56 369 LEU A N 1
ATOM 2494 C CA . LEU A 1 398 ? 28.606 53.708 162.522 1.00 33.81 369 LEU A CA 1
ATOM 2495 C C . LEU A 1 398 ? 29.274 54.653 163.517 1.00 36.11 369 LEU A C 1
ATOM 2496 O O . LEU A 1 398 ? 29.330 55.860 163.273 1.00 38.21 369 LEU A O 1
ATOM 2501 N N . ASP A 1 399 ? 29.813 54.136 164.621 1.00 35.28 370 ASP A N 1
ATOM 2502 C CA . ASP A 1 399 ? 30.433 54.985 165.634 1.00 39.61 370 ASP A CA 1
ATOM 2503 C C . ASP A 1 399 ? 31.901 55.284 165.357 1.00 38.27 370 ASP A C 1
ATOM 2504 O O . ASP A 1 399 ? 32.557 55.884 166.211 1.00 39.44 370 ASP A O 1
ATOM 2509 N N . LEU A 1 400 ? 32.444 54.875 164.207 1.00 37.56 371 LEU A N 1
ATOM 2510 C CA . LEU A 1 400 ? 33.891 54.994 164.023 1.00 36.16 371 LEU A CA 1
ATOM 2511 C C . LEU A 1 400 ? 34.361 56.444 163.921 1.00 38.13 371 LEU A C 1
ATOM 2512 O O . LEU A 1 400 ? 35.498 56.742 164.307 1.00 35.57 371 LEU A O 1
ATOM 2517 N N . THR A 1 401 ? 33.538 57.352 163.391 1.00 34.69 372 THR A N 1
ATOM 2518 C CA . THR A 1 401 ? 33.925 58.758 163.313 1.00 41.24 372 THR A CA 1
ATOM 2519 C C . THR A 1 401 ? 33.528 59.558 164.557 1.00 41.24 372 THR A C 1
ATOM 2520 O O . THR A 1 401 ? 33.520 60.792 164.506 1.00 42.65 372 THR A O 1
ATOM 2524 N N . ASP A 1 402 ? 33.190 58.890 165.662 1.00 41.38 373 ASP A N 1
ATOM 2525 C CA . ASP A 1 402 ? 32.940 59.562 166.942 1.00 43.71 373 ASP A CA 1
ATOM 2526 C C . ASP A 1 402 ? 31.879 60.652 166.810 1.00 44.01 373 ASP A C 1
ATOM 2527 O O . ASP A 1 402 ? 32.070 61.783 167.253 1.00 43.35 373 ASP A O 1
ATOM 2532 N N . GLY A 1 403 ? 30.770 60.319 166.151 1.00 45.68 374 GLY A N 1
ATOM 2533 C CA . GLY A 1 403 ? 29.661 61.240 165.981 1.00 40.84 374 GLY A CA 1
ATOM 2534 C C . GLY A 1 403 ? 29.711 62.119 164.746 1.00 38.52 374 GLY A C 1
ATOM 2535 O O . GLY A 1 403 ? 28.678 62.683 164.365 1.00 39.76 374 GLY A O 1
ATOM 2536 N N . ARG A 1 404 ? 30.871 62.268 164.105 1.00 38.81 375 ARG A N 1
ATOM 2537 C CA . ARG A 1 404 ? 30.942 63.181 162.965 1.00 37.91 375 ARG A CA 1
ATOM 2538 C C . ARG A 1 404 ? 29.975 62.787 161.853 1.00 37.87 375 ARG A C 1
ATOM 2539 O O . ARG A 1 404 ? 29.473 63.658 161.137 1.00 40.24 375 ARG A O 1
ATOM 2547 N N . ILE A 1 405 ? 29.645 61.496 161.733 1.00 37.88 376 ILE A N 1
ATOM 2548 C CA . ILE A 1 405 ? 28.750 61.046 160.669 1.00 36.23 376 ILE A CA 1
ATOM 2549 C C . ILE A 1 405 ? 27.314 61.530 160.833 1.00 37.22 376 ILE A C 1
ATOM 2550 O O . ILE A 1 405 ? 26.528 61.419 159.890 1.00 35.69 376 ILE A O 1
ATOM 2555 N N . VAL A 1 406 ? 26.932 62.061 161.997 1.00 35.73 377 VAL A N 1
ATOM 2556 C CA . VAL A 1 406 ? 25.608 62.663 162.141 1.00 34.54 377 VAL A CA 1
ATOM 2557 C C . VAL A 1 406 ? 25.658 64.191 162.117 1.00 42.65 377 VAL A C 1
ATOM 2558 O O . VAL A 1 406 ? 24.615 64.847 162.303 1.00 40.05 377 VAL A O 1
ATOM 2562 N N . SER A 1 407 ? 26.832 64.783 161.872 1.00 39.11 378 SER A N 1
ATOM 2563 C CA . SER A 1 407 ? 26.929 66.234 162.007 1.00 42.25 378 SER A CA 1
ATOM 2564 C C . SER A 1 407 ? 25.985 66.947 161.036 1.00 42.16 378 SER A C 1
ATOM 2565 O O . SER A 1 407 ? 25.322 67.920 161.415 1.00 43.25 378 SER A O 1
ATOM 2568 N N . GLU A 1 408 ? 25.842 66.432 159.808 1.00 39.80 379 GLU A N 1
ATOM 2569 C CA . GLU A 1 408 ? 24.859 67.007 158.893 1.00 41.56 379 GLU A CA 1
ATOM 2570 C C . GLU A 1 408 ? 23.466 67.004 159.513 1.00 42.58 379 GLU A C 1
ATOM 2571 O O . GLU A 1 408 ? 22.795 68.042 159.560 1.00 46.59 379 GLU A O 1
ATOM 2573 N N . SER A 1 409 ? 23.028 65.859 160.036 1.00 40.50 380 SER A N 1
ATOM 2574 C CA . SER A 1 409 ? 21.698 65.819 160.630 1.00 41.23 380 SER A CA 1
ATOM 2575 C C . SER A 1 409 ? 21.596 66.673 161.887 1.00 47.03 380 SER A C 1
ATOM 2576 O O . SER A 1 409 ? 20.488 67.094 162.245 1.00 44.26 380 SER A O 1
ATOM 2579 N N . VAL A 1 410 ? 22.712 66.929 162.575 1.00 44.79 381 VAL A N 1
ATOM 2580 C CA . VAL A 1 410 ? 22.640 67.848 163.701 1.00 40.42 381 VAL A CA 1
ATOM 2581 C C . VAL A 1 410 ? 22.493 69.274 163.184 1.00 45.20 381 VAL A C 1
ATOM 2582 O O . VAL A 1 410 ? 21.704 70.059 163.721 1.00 42.97 381 VAL A O 1
ATOM 2586 N N . ALA A 1 411 ? 23.197 69.604 162.092 1.00 44.00 382 ALA A N 1
ATOM 2587 C CA . ALA A 1 411 ? 23.102 70.942 161.520 1.00 44.56 382 ALA A CA 1
ATOM 2588 C C . ALA A 1 411 ? 21.665 71.252 161.136 1.00 46.45 382 ALA A C 1
ATOM 2589 O O . ALA A 1 411 ? 21.114 72.289 161.524 1.00 45.13 382 ALA A O 1
ATOM 2591 N N . VAL A 1 412 ? 21.029 70.332 160.412 1.00 43.58 383 VAL A N 1
ATOM 2592 C CA . VAL A 1 412 ? 19.619 70.489 160.067 1.00 48.12 383 VAL A CA 1
ATOM 2593 C C . VAL A 1 412 ? 18.803 70.746 161.324 1.00 49.41 383 VAL A C 1
ATOM 2594 O O . VAL A 1 412 ? 18.019 71.703 161.400 1.00 51.47 383 VAL A O 1
ATOM 2598 N N . ALA A 1 413 ? 19.037 69.941 162.361 1.00 49.14 384 ALA A N 1
ATOM 2599 C CA . ALA A 1 413 ? 18.219 70.049 163.562 1.00 47.87 384 ALA A CA 1
ATOM 2600 C C . ALA A 1 413 ? 18.385 71.404 164.237 1.00 48.48 384 ALA A C 1
ATOM 2601 O O . ALA A 1 413 ? 17.456 71.888 164.896 1.00 48.95 384 ALA A O 1
ATOM 2603 N N . LEU A 1 414 ? 19.541 72.039 164.074 1.00 48.19 385 LEU A N 1
ATOM 2604 C CA . LEU A 1 414 ? 19.790 73.312 164.733 1.00 49.64 385 LEU A CA 1
ATOM 2605 C C . LEU A 1 414 ? 19.363 74.500 163.880 1.00 49.31 385 LEU A C 1
ATOM 2606 O O . LEU A 1 414 ? 19.418 75.640 164.356 1.00 49.56 385 LEU A O 1
ATOM 2611 N N . THR A 1 415 ? 18.919 74.259 162.650 1.00 50.15 386 THR A N 1
ATOM 2612 C CA . THR A 1 415 ? 18.625 75.353 161.728 1.00 53.66 386 THR A CA 1
ATOM 2613 C C . THR A 1 415 ? 17.466 76.238 162.197 1.00 50.49 386 THR A C 1
ATOM 2614 O O . THR A 1 415 ? 17.532 77.457 162.009 1.00 49.41 386 THR A O 1
ATOM 2618 N N . PRO A 1 416 ? 16.393 75.693 162.786 1.00 51.76 387 PRO A N 1
ATOM 2619 C CA . PRO A 1 416 ? 15.362 76.584 163.345 1.00 51.38 387 PRO A CA 1
ATOM 2620 C C . PRO A 1 416 ? 15.884 77.550 164.397 1.00 49.83 387 PRO A C 1
ATOM 2621 O O . PRO A 1 416 ? 15.365 78.666 164.503 1.00 49.24 387 PRO A O 1
ATOM 2625 N N . LEU A 1 417 ? 16.891 77.165 165.179 1.00 51.61 388 LEU A N 1
ATOM 2626 C CA . LEU A 1 417 ? 17.349 77.984 166.294 1.00 51.79 388 LEU A CA 1
ATOM 2627 C C . LEU A 1 417 ? 18.612 78.775 165.985 1.00 53.41 388 LEU A C 1
ATOM 2628 O O . LEU A 1 417 ? 18.936 79.710 166.729 1.00 51.27 388 LEU A O 1
ATOM 2633 N N . LEU A 1 418 ? 19.324 78.448 164.907 1.00 50.08 389 LEU A N 1
ATOM 2634 C CA . LEU A 1 418 ? 20.569 79.140 164.596 1.00 51.90 389 LEU A CA 1
ATOM 2635 C C . LEU A 1 418 ? 20.610 79.777 163.219 1.00 52.34 389 LEU A C 1
ATOM 2636 O O . LEU A 1 418 ? 21.413 80.700 163.020 1.00 54.11 389 LEU A O 1
ATOM 2641 N N . GLY A 1 419 ? 19.770 79.351 162.284 1.00 49.55 390 GLY A N 1
ATOM 2642 C CA . GLY A 1 419 ? 19.983 79.615 160.878 1.00 53.22 390 GLY A CA 1
ATOM 2643 C C . GLY A 1 419 ? 20.781 78.503 160.214 1.00 57.98 390 GLY A C 1
ATOM 2644 O O . GLY A 1 419 ? 21.512 77.750 160.856 1.00 54.08 390 GLY A O 1
ATOM 2645 N N . ARG A 1 420 ? 20.630 78.402 158.889 1.00 57.78 391 ARG A N 1
ATOM 2646 C CA . ARG A 1 420 ? 21.339 77.365 158.140 1.00 59.57 391 ARG A CA 1
ATOM 2647 C C . ARG A 1 420 ? 22.842 77.631 158.106 1.00 59.42 391 ARG A C 1
ATOM 2648 O O . ARG A 1 420 ? 23.649 76.738 158.393 1.00 62.18 391 ARG A O 1
ATOM 2650 N N . GLN A 1 421 ? 23.236 78.858 157.766 1.00 60.57 392 GLN A N 1
ATOM 2651 C CA . GLN A 1 421 ? 24.655 79.170 157.628 1.00 60.50 392 GLN A CA 1
ATOM 2652 C C . GLN A 1 421 ? 25.381 79.015 158.955 1.00 61.00 392 GLN A C 1
ATOM 2653 O O . GLN A 1 421 ? 26.458 78.404 159.022 1.00 63.46 392 GLN A O 1
ATOM 2655 N N . ALA A 1 422 ? 24.797 79.558 160.028 1.00 59.18 393 ALA A N 1
ATOM 2656 C CA . ALA A 1 422 ? 25.443 79.499 161.334 1.00 58.27 393 ALA A CA 1
ATOM 2657 C C . ALA A 1 422 ? 25.528 78.065 161.848 1.00 57.25 393 ALA A C 1
ATOM 2658 O O . ALA A 1 422 ? 26.533 77.682 162.456 1.00 59.14 393 ALA A O 1
ATOM 2660 N N . ALA A 1 423 ? 24.488 77.257 161.606 1.00 55.12 394 ALA A N 1
ATOM 2661 C CA . ALA A 1 423 ? 24.506 75.864 162.051 1.00 58.59 394 ALA A CA 1
ATOM 2662 C C . ALA A 1 423 ? 25.547 75.051 161.292 1.00 54.18 394 ALA A C 1
ATOM 2663 O O . ALA A 1 423 ? 26.293 74.266 161.896 1.00 53.32 394 ALA A O 1
ATOM 2665 N N . LYS A 1 424 ? 25.610 75.221 159.969 1.00 57.85 395 LYS A N 1
ATOM 2666 C CA . LYS A 1 424 ? 26.621 74.514 159.193 1.00 59.26 395 LYS A CA 1
ATOM 2667 C C . LYS A 1 424 ? 28.027 74.906 159.639 1.00 60.80 395 LYS A C 1
ATOM 2668 O O . LYS A 1 424 ? 28.875 74.033 159.867 1.00 62.41 395 LYS A O 1
ATOM 2674 N N . GLU A 1 425 ? 28.281 76.206 159.824 1.00 61.68 396 GLU A N 1
ATOM 2675 C CA . GLU A 1 425 ? 29.604 76.638 160.274 1.00 59.54 396 GLU A CA 1
ATOM 2676 C C . GLU A 1 425 ? 29.941 76.056 161.645 1.00 62.15 396 GLU A C 1
ATOM 2677 O O . GLU A 1 425 ? 31.050 75.542 161.865 1.00 64.81 396 GLU A O 1
ATOM 2679 N N . LEU A 1 426 ? 28.988 76.125 162.580 1.00 60.18 397 LEU A N 1
ATOM 2680 C CA . LEU A 1 426 ? 29.220 75.605 163.922 1.00 57.09 397 LEU A CA 1
ATOM 2681 C C . LEU A 1 426 ? 29.526 74.111 163.891 1.00 59.76 397 LEU A C 1
ATOM 2682 O O . LEU A 1 426 ? 30.372 73.627 164.657 1.00 58.82 397 LEU A O 1
ATOM 2684 N N . LEU A 1 427 ? 28.860 73.365 163.004 1.00 52.97 398 LEU A N 1
ATOM 2685 C CA . LEU A 1 427 ? 29.060 71.922 163.012 1.00 54.88 398 LEU A CA 1
ATOM 2686 C C . LEU A 1 427 ? 30.345 71.514 162.309 1.00 57.45 398 LEU A C 1
ATOM 2687 O O . LEU A 1 427 ? 30.984 70.545 162.728 1.00 56.77 398 LEU A O 1
ATOM 2692 N N . THR A 1 428 ? 30.751 72.217 161.249 1.00 61.36 399 THR A N 1
ATOM 2693 C CA . THR A 1 428 ? 32.044 71.886 160.656 1.00 60.29 399 THR A CA 1
ATOM 2694 C C . THR A 1 428 ? 33.178 72.238 161.616 1.00 62.82 399 THR A C 1
ATOM 2695 O O . THR A 1 428 ? 34.154 71.480 161.744 1.00 63.55 399 THR A O 1
ATOM 2699 N N . ARG A 1 429 ? 33.045 73.366 162.327 1.00 63.97 400 ARG A N 1
ATOM 2700 C CA . ARG A 1 429 ? 34.014 73.706 163.366 1.00 62.69 400 ARG A CA 1
ATOM 2701 C C . ARG A 1 429 ? 34.084 72.614 164.432 1.00 62.09 400 ARG A C 1
ATOM 2702 O O . ARG A 1 429 ? 35.174 72.154 164.799 1.00 63.11 400 ARG A O 1
ATOM 2703 N N . ALA A 1 430 ? 32.924 72.183 164.940 1.00 58.07 401 ALA A N 1
ATOM 2704 C CA . ALA A 1 430 ? 32.917 71.152 165.975 1.00 58.50 401 ALA A CA 1
ATOM 2705 C C . ALA A 1 430 ? 33.455 69.820 165.459 1.00 57.32 401 ALA A C 1
ATOM 2706 O O . ALA A 1 430 ? 34.103 69.087 166.211 1.00 58.73 401 ALA A O 1
ATOM 2708 N N . ALA A 1 431 ? 33.214 69.494 164.187 1.00 60.19 402 ALA A N 1
ATOM 2709 C CA . ALA A 1 431 ? 33.737 68.249 163.629 1.00 62.54 402 ALA A CA 1
ATOM 2710 C C . ALA A 1 431 ? 35.260 68.278 163.546 1.00 65.13 402 ALA A C 1
ATOM 2711 O O . ALA A 1 431 ? 35.926 67.295 163.904 1.00 63.77 402 ALA A O 1
ATOM 2713 N N . PHE A 1 432 ? 35.828 69.403 163.092 1.00 65.37 403 PHE A N 1
ATOM 2714 C CA . PHE A 1 432 ? 37.283 69.560 163.097 1.00 65.16 403 PHE A CA 1
ATOM 2715 C C . PHE A 1 432 ? 37.849 69.461 164.510 1.00 66.25 403 PHE A C 1
ATOM 2716 O O . PHE A 1 432 ? 38.774 68.677 164.768 1.00 68.51 403 PHE A O 1
ATOM 2718 N N . THR A 1 433 ? 37.303 70.250 165.442 1.00 67.88 404 THR A N 1
ATOM 2719 C CA . THR A 1 433 ? 37.813 70.244 166.813 1.00 66.31 404 THR A CA 1
ATOM 2720 C C . THR A 1 433 ? 37.742 68.853 167.432 1.00 68.44 404 THR A C 1
ATOM 2721 O O . THR A 1 433 ? 38.675 68.424 168.124 1.00 67.53 404 THR A O 1
ATOM 2723 N N . ALA A 1 434 ? 36.643 68.130 167.194 1.00 65.79 405 ALA A N 1
ATOM 2724 C CA . ALA A 1 434 ? 36.522 66.779 167.734 1.00 64.91 405 ALA A CA 1
ATOM 2725 C C . ALA A 1 434 ? 37.529 65.839 167.083 1.00 68.28 405 ALA A C 1
ATOM 2726 O O . ALA A 1 434 ? 38.091 64.962 167.753 1.00 69.89 405 ALA A O 1
ATOM 2728 N N . GLY A 1 435 ? 37.772 66.014 165.780 1.00 68.10 406 GLY A N 1
ATOM 2729 C CA . GLY A 1 435 ? 38.796 65.225 165.113 1.00 69.48 406 GLY A CA 1
ATOM 2730 C C . GLY A 1 435 ? 40.174 65.413 165.723 1.00 70.82 406 GLY A C 1
ATOM 2731 O O . GLY A 1 435 ? 40.897 64.444 165.959 1.00 68.27 406 GLY A O 1
ATOM 2732 N N . HIS A 1 436 ? 40.556 66.666 165.993 1.00 70.21 407 HIS A N 1
ATOM 2733 C CA . HIS A 1 436 ? 41.873 66.918 166.580 1.00 70.03 407 HIS A CA 1
ATOM 2734 C C . HIS A 1 436 ? 41.978 66.352 167.995 1.00 69.78 407 HIS A C 1
ATOM 2735 O O . HIS A 1 436 ? 42.959 65.678 168.335 1.00 66.81 407 HIS A O 1
ATOM 2737 N N . GLU A 1 437 ? 40.985 66.619 168.839 1.00 67.77 408 GLU A N 1
ATOM 2738 C CA . GLU A 1 437 ? 41.068 66.241 170.243 1.00 69.89 408 GLU A CA 1
ATOM 2739 C C . GLU A 1 437 ? 40.743 64.776 170.495 1.00 70.80 408 GLU A C 1
ATOM 2740 O O . GLU A 1 437 ? 40.774 64.347 171.653 1.00 72.52 408 GLU A O 1
ATOM 2741 N N . GLY A 1 438 ? 40.440 64.003 169.458 1.00 68.46 409 GLY A N 1
ATOM 2742 C CA . GLY A 1 438 ? 40.025 62.627 169.670 1.00 66.65 409 GLY A CA 1
ATOM 2743 C C . GLY A 1 438 ? 38.840 62.496 170.602 1.00 65.15 409 GLY A C 1
ATOM 2744 O O . GLY A 1 438 ? 38.777 61.547 171.394 1.00 64.38 409 GLY A O 1
ATOM 2745 N N . ARG A 1 439 ? 37.902 63.436 170.537 1.00 65.50 410 ARG A N 1
ATOM 2746 C CA . ARG A 1 439 ? 36.706 63.417 171.366 1.00 62.04 410 ARG A CA 1
ATOM 2747 C C . ARG A 1 439 ? 35.468 63.235 170.496 1.00 56.61 410 ARG A C 1
ATOM 2748 O O . ARG A 1 439 ? 35.514 63.362 169.270 1.00 57.06 410 ARG A O 1
ATOM 2750 N N . THR A 1 440 ? 34.355 62.917 171.147 1.00 52.83 411 THR A N 1
ATOM 2751 C CA . THR A 1 440 ? 33.094 62.766 170.436 1.00 52.77 411 THR A CA 1
ATOM 2752 C C . THR A 1 440 ? 32.577 64.121 169.967 1.00 55.15 411 THR A C 1
ATOM 2753 O O . THR A 1 440 ? 32.840 65.157 170.582 1.00 57.16 411 THR A O 1
ATOM 2757 N N . LEU A 1 441 ? 31.855 64.109 168.842 1.00 48.08 412 LEU A N 1
ATOM 2758 C CA . LEU A 1 441 ? 31.181 65.315 168.378 1.00 52.99 412 LEU A CA 1
ATOM 2759 C C . LEU A 1 441 ? 30.330 65.933 169.485 1.00 54.03 412 LEU A C 1
ATOM 2760 O O . LEU A 1 441 ? 30.363 67.148 169.705 1.00 46.70 412 LEU A O 1
ATOM 2765 N N . GLY A 1 442 ? 29.564 65.104 170.200 1.00 48.73 413 GLY A N 1
ATOM 2766 C CA . GLY A 1 442 ? 28.734 65.627 171.273 1.00 55.83 413 GLY A CA 1
ATOM 2767 C C . GLY A 1 442 ? 29.536 66.260 172.396 1.00 57.79 413 GLY A C 1
ATOM 2768 O O . GLY A 1 442 ? 29.058 67.185 173.067 1.00 55.40 413 GLY A O 1
ATOM 2769 N N . GLU A 1 443 ? 30.759 65.773 172.621 1.00 57.66 414 GLU A N 1
ATOM 2770 C CA . GLU A 1 443 ? 31.623 66.379 173.630 1.00 58.97 414 GLU A CA 1
ATOM 2771 C C . GLU A 1 443 ? 31.979 67.811 173.248 1.00 57.50 414 GLU A C 1
ATOM 2772 O O . GLU A 1 443 ? 31.840 68.734 174.056 1.00 56.88 414 GLU A O 1
ATOM 2774 N N . VAL A 1 444 ? 32.426 68.016 172.007 1.00 54.21 415 VAL A N 1
ATOM 2775 C CA . VAL A 1 444 ? 32.752 69.360 171.547 1.00 55.24 415 VAL A CA 1
ATOM 2776 C C . VAL A 1 444 ? 31.500 70.229 171.473 1.00 57.89 415 VAL A C 1
ATOM 2777 O O . VAL A 1 444 ? 31.566 71.447 171.690 1.00 60.28 415 VAL A O 1
ATOM 2781 N N . LEU A 1 445 ? 30.342 69.636 171.171 1.00 56.22 416 LEU A N 1
ATOM 2782 C CA . LEU A 1 445 ? 29.118 70.428 171.129 1.00 55.71 416 LEU A CA 1
ATOM 2783 C C . LEU A 1 445 ? 28.746 70.920 172.523 1.00 55.30 416 LEU A C 1
ATOM 2784 O O . LEU A 1 445 ? 28.326 72.071 172.685 1.00 50.64 416 LEU A O 1
ATOM 2789 N N . GLY A 1 446 ? 28.933 70.076 173.541 1.00 58.03 417 GLY A N 1
ATOM 2790 C CA . GLY A 1 446 ? 28.608 70.427 174.912 1.00 56.98 417 GLY A CA 1
ATOM 2791 C C . GLY A 1 446 ? 29.559 71.415 175.565 1.00 59.47 417 GLY A C 1
ATOM 2792 O O . GLY A 1 446 ? 29.458 71.667 176.768 1.00 59.97 417 GLY A O 1
ATOM 2793 N N . GLU A 1 447 ? 30.489 71.979 174.788 1.00 57.96 418 GLU A N 1
ATOM 2794 C CA . GLU A 1 447 ? 31.422 72.980 175.284 1.00 59.22 418 GLU A CA 1
ATOM 2795 C C . GLU A 1 447 ? 31.300 74.324 174.578 1.00 62.04 418 GLU A C 1
ATOM 2796 O O . GLU A 1 447 ? 31.957 75.284 174.997 1.00 63.25 418 GLU A O 1
ATOM 2798 N N . LEU A 1 448 ? 30.494 74.425 173.526 1.00 59.16 419 LEU A N 1
ATOM 2799 C CA . LEU A 1 448 ? 30.307 75.701 172.845 1.00 60.66 419 LEU A CA 1
ATOM 2800 C C . LEU A 1 448 ? 29.262 76.531 173.582 1.00 62.63 419 LEU A C 1
ATOM 2801 O O . LEU A 1 448 ? 28.153 76.041 173.822 1.00 59.66 419 LEU A O 1
ATOM 2806 N N . PRO A 1 449 ? 29.576 77.780 173.953 1.00 62.57 420 PRO A N 1
ATOM 2807 C CA . PRO A 1 449 ? 28.578 78.589 174.672 1.00 60.33 420 PRO A CA 1
ATOM 2808 C C . PRO A 1 449 ? 27.296 78.778 173.887 1.00 58.19 420 PRO A C 1
ATOM 2809 O O . PRO A 1 449 ? 26.206 78.762 174.470 1.00 58.59 420 PRO A O 1
ATOM 2810 N N . GLU A 1 450 ? 27.399 78.901 172.563 1.00 54.82 421 GLU A N 1
ATOM 2811 C CA . GLU A 1 450 ? 26.239 79.166 171.718 1.00 57.86 421 GLU A CA 1
ATOM 2812 C C . GLU A 1 450 ? 25.179 78.071 171.782 1.00 56.26 421 GLU A C 1
ATOM 2813 O O . GLU A 1 450 ? 24.027 78.321 171.413 1.00 52.54 421 GLU A O 1
ATOM 2819 N N . LEU A 1 451 ? 25.525 76.866 172.224 1.00 55.32 422 LEU A N 1
ATOM 2820 C CA . LEU A 1 451 ? 24.556 75.782 172.261 1.00 51.70 422 LEU A CA 1
ATOM 2821 C C . LEU A 1 451 ? 23.984 75.542 173.649 1.00 49.28 422 LEU A C 1
ATOM 2822 O O . LEU A 1 451 ? 23.148 74.648 173.812 1.00 46.57 422 LEU A O 1
ATOM 2827 N N . ASP A 1 452 ? 24.402 76.321 174.645 1.00 51.09 423 ASP A N 1
ATOM 2828 C CA . ASP A 1 452 ? 23.968 76.099 176.020 1.00 50.92 423 ASP A CA 1
ATOM 2829 C C . ASP A 1 452 ? 22.446 76.139 176.136 1.00 46.01 423 ASP A C 1
ATOM 2830 O O . ASP A 1 452 ? 21.807 77.135 175.778 1.00 42.64 423 ASP A O 1
ATOM 2835 N N . GLY A 1 453 ? 21.870 75.039 176.618 1.00 42.10 424 GLY A N 1
ATOM 2836 C CA . GLY A 1 453 ? 20.432 74.923 176.757 1.00 41.18 424 GLY A CA 1
ATOM 2837 C C . GLY A 1 453 ? 19.636 74.954 175.468 1.00 46.38 424 GLY A C 1
ATOM 2838 O O . GLY A 1 453 ? 18.422 75.163 175.520 1.00 46.86 424 GLY A O 1
ATOM 2839 N N . VAL A 1 454 ? 20.277 74.738 174.310 1.00 44.67 425 VAL A N 1
ATOM 2840 C CA . VAL A 1 454 ? 19.566 74.862 173.037 1.00 45.66 425 VAL A CA 1
ATOM 2841 C C . VAL A 1 454 ? 18.592 73.705 172.811 1.00 49.26 425 VAL A C 1
ATOM 2842 O O . VAL A 1 454 ? 17.544 73.890 172.182 1.00 52.48 425 VAL A O 1
ATOM 2846 N N . LEU A 1 455 ? 18.892 72.510 173.308 1.00 48.91 426 LEU A N 1
ATOM 2847 C CA . LEU A 1 455 ? 18.005 71.376 173.098 1.00 50.93 426 LEU A CA 1
ATOM 2848 C C . LEU A 1 455 ? 17.947 70.543 174.367 1.00 51.38 426 LEU A C 1
ATOM 2849 O O . LEU A 1 455 ? 18.943 70.440 175.095 1.00 50.99 426 LEU A O 1
ATOM 2854 N N . PRO A 1 456 ? 16.793 69.952 174.665 1.00 51.70 427 PRO A N 1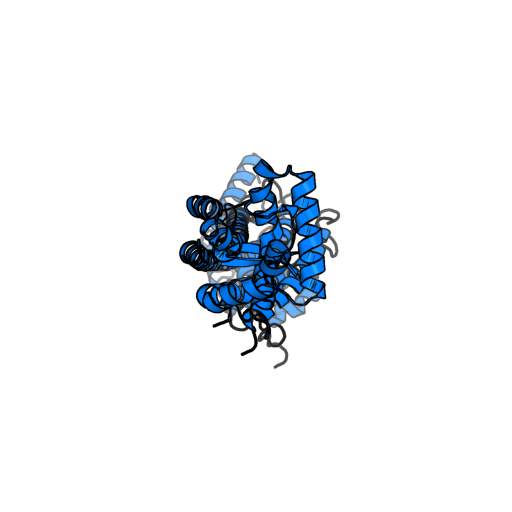
ATOM 2855 C CA . PRO A 1 456 ? 16.697 69.074 175.837 1.00 54.66 427 PRO A CA 1
ATOM 2856 C C . PRO A 1 456 ? 17.583 67.846 175.676 1.00 54.96 427 PRO A C 1
ATOM 2857 O O . PRO A 1 456 ? 17.894 67.421 174.562 1.00 52.94 427 PRO A O 1
ATOM 2861 N N . LYS A 1 457 ? 17.982 67.276 176.817 1.00 56.12 428 LYS A N 1
ATOM 2862 C CA . LYS A 1 457 ? 18.930 66.163 176.825 1.00 56.41 428 LYS A CA 1
ATOM 2863 C C . LYS A 1 457 ? 18.461 65.003 175.951 1.00 58.14 428 LYS A C 1
ATOM 2864 O O . LYS A 1 457 ? 19.228 64.478 175.134 1.00 59.55 428 LYS A O 1
ATOM 2865 N N . GLU A 1 458 ? 17.199 64.590 176.107 1.00 58.01 429 GLU A N 1
ATOM 2866 C CA . GLU A 1 458 ? 16.696 63.440 175.360 1.00 56.27 429 GLU A CA 1
ATOM 2867 C C . GLU A 1 458 ? 16.789 63.675 173.856 1.00 58.73 429 GLU A C 1
ATOM 2868 O O . GLU A 1 458 ? 17.190 62.778 173.100 1.00 58.06 429 GLU A O 1
ATOM 2869 N N . ARG A 1 459 ? 16.433 64.882 173.404 1.00 56.77 430 ARG A N 1
ATOM 2870 C CA . ARG A 1 459 ? 16.554 65.206 171.986 1.00 57.86 430 ARG A CA 1
ATOM 2871 C C . ARG A 1 459 ? 18.001 65.119 171.511 1.00 53.69 430 ARG A C 1
ATOM 2872 O O . ARG A 1 459 ? 18.253 64.735 170.364 1.00 55.38 430 ARG A O 1
ATOM 2877 N N . TRP A 1 460 ? 18.961 65.472 172.371 1.00 53.37 431 TRP A N 1
ATOM 2878 C CA . TRP A 1 460 ? 20.367 65.308 172.019 1.00 50.74 431 TRP A CA 1
ATOM 2879 C C . TRP A 1 460 ? 20.731 63.837 171.888 1.00 52.43 431 TRP A C 1
ATOM 2880 O O . TRP A 1 460 ? 21.501 63.462 170.996 1.00 51.13 431 TRP A O 1
ATOM 2891 N N . GLU A 1 461 ? 20.206 62.995 172.782 1.00 48.93 432 GLU A N 1
ATOM 2892 C CA . GLU A 1 461 ? 20.482 61.565 172.695 1.00 50.40 432 GLU A CA 1
ATOM 2893 C C . GLU A 1 461 ? 19.934 60.982 171.399 1.00 48.75 432 GLU A C 1
ATOM 2894 O O . GLU A 1 461 ? 20.586 60.149 170.758 1.00 43.04 432 GLU A O 1
ATOM 2895 N N . ALA A 1 462 ? 18.737 61.416 170.995 1.00 50.61 433 ALA A N 1
ATOM 2896 C CA . ALA A 1 462 ? 18.193 60.980 169.714 1.00 49.86 433 ALA A CA 1
ATOM 2897 C C . ALA A 1 462 ? 19.031 61.497 168.551 1.00 50.62 433 ALA A C 1
ATOM 2898 O O . ALA A 1 462 ? 19.276 60.768 167.582 1.00 51.31 433 ALA A O 1
ATOM 2900 N N . LEU A 1 463 ? 19.492 62.746 168.637 1.00 49.57 434 LEU A N 1
ATOM 2901 C CA . LEU A 1 463 ? 20.166 63.371 167.504 1.00 48.14 434 LEU A CA 1
ATOM 2902 C C . LEU A 1 463 ? 21.523 62.744 167.231 1.00 46.08 434 LEU A C 1
ATOM 2903 O O . LEU A 1 463 ? 21.947 62.645 166.072 1.00 47.02 434 LEU A O 1
ATOM 2908 N N . LEU A 1 464 ? 22.234 62.351 168.276 1.00 42.28 435 LEU A N 1
ATOM 2909 C CA . LEU A 1 464 ? 23.595 61.879 168.108 1.00 43.22 435 LEU A CA 1
ATOM 2910 C C . LEU A 1 464 ? 23.663 60.378 167.836 1.00 47.32 435 LEU A C 1
ATOM 2911 O O . LEU A 1 464 ? 24.762 59.845 167.636 1.00 46.54 435 LEU A O 1
ATOM 2916 N N . ASP A 1 465 ? 22.509 59.703 167.807 1.00 44.80 436 ASP A N 1
ATOM 2917 C CA . ASP A 1 465 ? 22.349 58.294 167.483 1.00 46.19 436 ASP A CA 1
ATOM 2918 C C . ASP A 1 465 ? 22.430 58.098 165.970 1.00 43.78 436 ASP A C 1
ATOM 2919 O O . ASP A 1 465 ? 21.485 58.432 165.240 1.00 40.39 436 ASP A O 1
ATOM 2924 N N . PRO A 1 466 ? 23.527 57.528 165.474 1.00 42.99 437 PRO A N 1
ATOM 2925 C CA . PRO A 1 466 ? 23.663 57.345 164.020 1.00 43.39 437 PRO A CA 1
ATOM 2926 C C . PRO A 1 466 ? 22.560 56.504 163.400 1.00 46.78 437 PRO A C 1
ATOM 2927 O O . PRO A 1 466 ? 22.258 56.678 162.210 1.00 45.01 437 PRO A O 1
ATOM 2931 N N . ALA A 1 467 ? 21.950 55.590 164.162 1.00 43.13 438 ALA A N 1
ATOM 2932 C CA . ALA A 1 467 ? 20.974 54.685 163.570 1.00 41.38 438 ALA A CA 1
ATOM 2933 C C . ALA A 1 467 ? 19.656 55.360 163.239 1.00 42.35 438 ALA A C 1
ATOM 2934 O O . ALA A 1 467 ? 18.811 54.733 162.591 1.00 49.87 438 ALA A O 1
ATOM 2936 N N . ARG A 1 468 ? 19.454 56.610 163.652 1.00 45.64 439 ARG A N 1
ATOM 2937 C CA . ARG A 1 468 ? 18.187 57.288 163.411 1.00 49.19 439 ARG A CA 1
ATOM 2938 C C . ARG A 1 468 ? 18.251 58.339 162.310 1.00 45.76 439 ARG A C 1
ATOM 2939 O O . ARG A 1 468 ? 17.215 58.908 161.967 1.00 54.48 439 ARG A O 1
ATOM 2947 N N . ALA A 1 469 ? 19.420 58.610 161.747 1.00 41.09 440 ALA A N 1
ATOM 2948 C CA . ALA A 1 469 ? 19.552 59.671 160.747 1.00 44.67 440 ALA A CA 1
ATOM 2949 C C . ALA A 1 469 ? 19.663 59.106 159.330 1.00 40.30 440 ALA A C 1
ATOM 2950 O O . ALA A 1 469 ? 20.565 59.464 158.569 1.00 43.30 440 ALA A O 1
ATOM 2952 N N . THR A 1 470 ? 18.735 58.232 158.938 1.00 37.92 441 THR A N 1
ATOM 2953 C CA . THR A 1 470 ? 18.828 57.546 157.654 1.00 40.11 441 THR A CA 1
ATOM 2954 C C . THR A 1 470 ? 17.999 58.214 156.555 1.00 39.18 441 THR A C 1
ATOM 2955 O O . THR A 1 470 ? 17.776 57.601 155.511 1.00 41.17 441 THR A O 1
ATOM 2959 N N . GLY A 1 471 ? 17.531 59.443 156.762 1.00 37.18 442 GLY A N 1
ATOM 2960 C CA . GLY A 1 471 ? 16.798 60.112 155.694 1.00 36.76 442 GLY A CA 1
ATOM 2961 C C . GLY A 1 471 ? 15.497 59.391 155.416 1.00 37.81 442 GLY A C 1
ATOM 2962 O O . GLY A 1 471 ? 14.774 59.019 156.342 1.00 36.36 442 GLY A O 1
ATOM 2963 N N . VAL A 1 472 ? 15.188 59.171 154.134 1.00 37.45 443 VAL A N 1
ATOM 2964 C CA . VAL A 1 472 ? 13.988 58.424 153.759 1.00 36.47 443 VAL A CA 1
ATOM 2965 C C . VAL A 1 472 ? 14.350 57.086 153.127 1.00 36.99 443 VAL A C 1
ATOM 2966 O O . VAL A 1 472 ? 13.655 56.608 152.223 1.00 38.14 443 VAL A O 1
ATOM 2970 N N . ALA A 1 473 ? 15.430 56.463 153.603 1.00 36.63 444 ALA A N 1
ATOM 2971 C CA . ALA A 1 473 ? 15.839 55.172 153.056 1.00 37.34 444 ALA A CA 1
ATOM 2972 C C . ALA A 1 473 ? 14.708 54.151 153.118 1.00 38.16 444 ALA A C 1
ATOM 2973 O O . ALA A 1 473 ? 14.519 53.366 152.179 1.00 39.58 444 ALA A O 1
ATOM 2975 N N . GLY A 1 474 ? 13.920 54.173 154.196 1.00 39.54 445 GLY A N 1
ATOM 2976 C CA . GLY A 1 474 ? 12.831 53.215 154.319 1.00 38.44 445 GLY A CA 1
ATOM 2977 C C . GLY A 1 474 ? 11.790 53.379 153.229 1.00 40.14 445 GLY A C 1
ATOM 2978 O O . GLY A 1 474 ? 11.400 52.406 152.569 1.00 41.38 445 GLY A O 1
ATOM 2979 N N . ALA A 1 475 ? 11.336 54.620 153.016 1.00 35.56 446 ALA A N 1
ATOM 2980 C CA . ALA A 1 475 ? 10.370 54.887 151.954 1.00 40.62 446 ALA A CA 1
ATOM 2981 C C . ALA A 1 475 ? 10.933 54.518 150.582 1.00 40.87 446 ALA A C 1
ATOM 2982 O O . ALA A 1 475 ? 10.198 54.030 149.714 1.00 42.94 446 ALA A O 1
ATOM 2984 N N . LEU A 1 476 ? 12.230 54.757 150.362 1.00 38.25 447 LEU A N 1
ATOM 2985 C CA . LEU A 1 476 ? 12.830 54.433 149.068 1.00 39.43 447 LEU A CA 1
ATOM 2986 C C . LEU A 1 476 ? 12.834 52.928 148.833 1.00 38.59 447 LEU A C 1
ATOM 2987 O O . LEU A 1 476 ? 12.544 52.466 147.723 1.00 41.60 447 LEU A O 1
ATOM 2992 N N . VAL A 1 477 ? 13.133 52.149 149.875 1.00 38.82 448 VAL A N 1
ATOM 2993 C CA . VAL A 1 477 ? 13.090 50.694 149.746 1.00 41.22 448 VAL A CA 1
ATOM 2994 C C . VAL A 1 477 ? 11.665 50.223 149.474 1.00 40.42 448 VAL A C 1
ATOM 2995 O O . VAL A 1 477 ? 11.438 49.349 148.631 1.00 40.34 448 VAL A O 1
ATOM 2999 N N . ASP A 1 478 ? 10.687 50.772 150.201 1.00 44.50 449 ASP A N 1
ATOM 3000 C CA . ASP A 1 478 ? 9.292 50.424 149.939 1.00 41.74 449 ASP A CA 1
ATOM 3001 C C . ASP A 1 478 ? 8.929 50.697 148.484 1.00 39.62 449 ASP A C 1
ATOM 3002 O O . ASP A 1 478 ? 8.282 49.871 147.827 1.00 44.61 449 ASP A O 1
ATOM 3007 N N . GLY A 1 479 ? 9.345 51.859 147.962 1.00 42.61 450 GLY A N 1
ATOM 3008 C CA . GLY A 1 479 ? 9.027 52.204 146.582 1.00 39.79 450 GLY A CA 1
ATOM 3009 C C . GLY A 1 479 ? 9.680 51.278 145.572 1.00 41.76 450 GLY A C 1
ATOM 3010 O O . GLY A 1 479 ? 9.054 50.874 144.591 1.00 42.99 450 GLY A O 1
ATOM 3011 N N . ALA A 1 480 ? 10.951 50.931 145.793 1.00 42.82 451 ALA A N 1
ATOM 3012 C CA . ALA A 1 480 ? 11.603 49.984 144.898 1.00 42.55 451 ALA A CA 1
ATOM 3013 C C . ALA A 1 480 ? 10.956 48.608 144.982 1.00 46.68 451 ALA A C 1
ATOM 3014 O O . ALA A 1 480 ? 10.872 47.899 143.976 1.00 45.52 451 ALA A O 1
ATOM 3016 N N . LEU A 1 481 ? 10.477 48.210 146.161 1.00 46.96 452 LEU A N 1
ATOM 3017 C CA . LEU A 1 481 ? 9.953 46.854 146.261 1.00 45.88 452 LEU A CA 1
ATOM 3018 C C . LEU A 1 481 ? 8.525 46.759 145.738 1.00 46.87 452 LEU A C 1
ATOM 3019 O O . LEU A 1 481 ? 8.125 45.701 145.245 1.00 50.64 452 LEU A O 1
ATOM 3024 N N . ALA A 1 482 ? 7.755 47.847 145.809 1.00 46.26 453 ALA A N 1
ATOM 3025 C CA . ALA A 1 482 ? 6.428 47.865 145.201 1.00 49.06 453 ALA A CA 1
ATOM 3026 C C . ALA A 1 482 ? 6.474 47.665 143.690 1.00 56.64 453 ALA A C 1
ATOM 3027 O O . ALA A 1 482 ? 5.459 47.284 143.095 1.00 59.99 453 ALA A O 1
ATOM 3029 N N . ARG A 1 483 ? 7.624 47.908 143.053 1.00 55.28 454 ARG A N 1
ATOM 3030 C CA . ARG A 1 483 ? 7.724 47.710 141.609 1.00 54.65 454 ARG A CA 1
ATOM 3031 C C . ARG A 1 483 ? 7.598 46.238 141.222 1.00 60.75 454 ARG A C 1
ATOM 3032 O O . ARG A 1 483 ? 7.135 45.931 140.118 1.00 60.60 454 ARG A O 1
ATOM 3035 N N . ARG A 1 484 ? 7.995 45.320 142.103 1.00 61.16 455 ARG A N 1
ATOM 3036 C CA . ARG A 1 484 ? 7.838 43.887 141.852 1.00 61.66 455 ARG A CA 1
ATOM 3037 C C . ARG A 1 484 ? 6.361 43.511 141.750 1.00 63.50 455 ARG A C 1
ATOM 3038 O O . ARG A 1 484 ? 5.670 43.396 142.767 1.00 62.31 455 ARG A O 1
#

Organism: Streptomyces cremeus (NCBI:txid66881)

InterPro domains:
  IPR000362 Fumarate lyase family [PR00149] (117-135)
  IPR000362 Fumarate lyase family [PR00149] (162-180)
  IPR000362 Fumarate lyase family [PR00149] (256-283)
  IPR000362 Fumarate lyase family [PR00149] (301-317)
  IPR008948 L-Aspartase-like [SSF48557] (31-469)
  IPR012789 3-carboxy-cis,cis-muconate cycloisomerase-like [TIGR02426] (29-374)
  IPR019468 Adenylosuccinate lyase C-terminal [PF10397] (390-465)
  IPR019468 Adenylosuccinate lyase C-terminal [SM00998] (389-468)
  IPR022761 Fumarate lyase, N-terminal [PF00206] (42-324)
  IPR024083 Fumarase/histidase, N-terminal [G3DSA:1.10.275.10] (15-121)